Protein AF-A0A2S8WHU4-F1 (afdb_monomer)

pLDDT: mean 71.92, std 22.44, range [28.34, 98.62]

Radius of gyration: 40.8 Å; Cα contacts (8 Å, |Δi|>4): 527; chains: 1; bounding box: 132×88×115 Å

Foldseek 3Di:
DPPVVVVVVVVVVVVLVVVVVCCLVPLANPCPVVVLVVLVVVVVVVVVPDPPVCDPVVVVLQVLLQSLLVQLLVLCVPVVDLVVQLVVQLVVQVVSLVCCVQPHPNDHRDPSSSVSSSNSSNNNVVVNVVVVVVVVVVVVVVVVVVVVVVVVVVVVVPDDDDDDDDDDDDDDDDDDDDDDDDDDDDDDPVVPPPVVVVPDDDPPVVVVVPDPDPVVVVVCVVVVVVVVVVVVVPVPDPDDPPPDDDDDDPDDDDDDDDDDDDDDDDDDDDDDDDDDDDDPDDPPPPDPDDAFEEEEEEECLLCQPQEPDNCLRLQNVLCVVVSHDYDYPYWYLAELQTKDACPVRCVTPVDRIDDHLQVCLVVCLVVLGQEYEYEHDLSCLSVDQVSSLVSLLNNLVSNCVSRVRHAYEYEQYAHWQADDDVSSVSSRVSNVVSQVVSVHHYAYLDHQHHVPPVQGDPSTHYGYSNVSVSSNVSRVVSVVVVVPD

Sequence (485 aa):
MTKPLYRFSIFLASLYLLALILIVFWPTPVDQPVSGSLHQVISWLHRHGMPKFIGYNKIEFAANIALFVPLGCIAIVWVKKTGLSILIGFSASLLFELGQATLLPKRYASGLDILANTLGTAIGVAAYILERKHNSRQAKSSLAKTFTHDQLTSLHGRLPMESFEASTSSGSRILTDSRLSPPIRRFPSWLAPTLHLLNNKPNQLISRLRSKKTITAGVVLVVSMTVLAIVLVTAGGSTPTLATQESPATGIPTIQPSPLPTPSSSPTSKPKPTPRSSHTPAPASVLPPKKPIAAFIGDDFAIGVGASGRESGWAEILARKRGWDPRNLAHKNTGYASFLTGSPALAACDRQRCPRYAELVERLKSIQPSIVVVSGGQRDIWQGTPSTAAEIDNFYRSLSSALPRARIIAVSPTWGIDPPPETLHTITQQVKKSATKVGAKFVDIGQPLRDRTDLVVDSGQYPNDAGHRSIAKSISAKLDASKSY

Secondary structure (DSSP, 8-state):
--HHHHHHHHHHHHHHHHHHHHHHT-SS-TTTTTHHHHHHHHHHHHHTT--TT--HHHHHHHHHHHHHHHHHHHHHHHH--HHHHHHHHHHHHHHHHHHHHHH-TT----HHHHHHHHHHHHHHHHHHHHHHHHHHHHHHHHHHHHHHHHHHHHHHTT--------------------------PPPPGGGSHHHHTTSS-STTTHHHHSSSSHHHHHHHHHHHHHHHHHHHHHHT-PPPP----PPPP---------PPPPP---------PPP----PPPPP--PPPPPPEEEEE-SHHHHTTTSSSGGGSHHHHHHHHHT-EEEE---TT--SS---BHHHHHHHHSSSBPPPHHHHHHHHHHH--SEEEEE--GGGTTS-HHHHHHHHHHHHHHHHHH-TTSEEEEEPPP--SSPPPHHHHHHHHHHHHHHHHTT-EEE----TTTT-GGGEEGGGTEE-HHHHHHHHHHHHHHHHGGG--

Solvent-accessible surface area (backbone atoms only — not comparable to full-atom values): 28076 Å² total; per-residue (Å²): 129,57,76,66,59,54,52,52,54,48,51,52,52,51,52,50,53,52,51,50,52,54,60,69,68,38,76,51,66,84,50,66,95,45,42,56,60,50,47,51,51,52,54,50,40,41,74,71,70,43,61,80,85,72,42,69,73,53,54,52,44,48,47,42,16,58,69,21,21,61,54,9,38,51,32,32,72,74,68,68,37,69,70,61,24,30,48,50,31,34,52,52,35,50,52,47,37,54,46,35,53,73,74,25,96,74,49,77,69,52,77,66,53,36,49,22,26,25,50,10,7,44,49,16,37,49,50,52,53,50,52,54,51,49,54,56,49,51,54,51,50,52,53,51,51,52,56,50,50,55,53,53,55,60,54,66,76,69,64,81,94,73,90,79,91,77,88,88,80,90,85,91,78,90,86,85,87,81,90,82,88,83,76,93,76,81,78,71,80,84,66,57,70,78,64,58,78,80,74,77,87,73,75,70,71,60,59,71,74,53,80,80,62,66,62,54,53,52,51,49,50,54,51,50,53,56,49,48,55,50,48,57,68,60,75,69,61,79,79,76,82,84,74,85,72,80,79,79,75,89,76,78,82,82,82,78,89,78,83,88,84,79,90,85,82,88,82,90,82,85,90,78,88,80,79,90,73,81,80,72,77,75,78,75,83,72,74,75,80,80,54,53,36,30,32,34,42,24,18,41,67,54,58,18,49,55,27,91,41,68,76,37,6,24,56,45,46,41,23,59,78,68,56,38,40,74,45,82,66,34,35,52,65,16,14,53,68,20,54,36,55,46,71,68,6,35,78,46,62,76,26,67,51,36,68,29,55,57,62,46,44,64,59,44,57,76,66,64,39,52,26,37,41,37,37,52,39,61,55,26,58,67,65,45,68,74,62,32,47,53,34,40,44,49,32,35,50,52,44,38,72,67,38,81,81,34,53,40,35,39,37,51,43,63,75,35,38,60,85,73,54,69,57,46,53,55,45,40,55,45,50,41,52,31,29,45,75,57,72,22,47,64,42,78,47,68,57,72,34,46,82,34,75,87,24,32,34,82,95,46,72,30,37,16,49,59,20,18,48,38,48,26,48,40,51,46,53,58,62,52,66,69,70,78,115

Structure (mmCIF, N/CA/C/O backbone):
data_AF-A0A2S8WHU4-F1
#
_entry.id   AF-A0A2S8WHU4-F1
#
loop_
_atom_site.group_PDB
_atom_site.id
_atom_site.type_symbol
_atom_site.label_atom_id
_atom_site.label_alt_id
_atom_site.label_comp_id
_atom_site.label_asym_id
_atom_site.label_entity_id
_atom_site.label_seq_id
_atom_site.pdbx_PDB_ins_code
_atom_site.Cartn_x
_atom_site.Cartn_y
_atom_site.Cartn_z
_atom_site.occupancy
_atom_site.B_iso_or_equiv
_atom_site.auth_seq_id
_atom_site.auth_comp_id
_atom_site.auth_asym_id
_atom_site.auth_atom_id
_atom_site.pdbx_PDB_model_num
ATOM 1 N N . MET A 1 1 ? 36.104 -3.449 -43.172 1.00 50.28 1 MET A N 1
ATOM 2 C CA . MET A 1 1 ? 36.380 -3.941 -41.803 1.00 50.28 1 MET A CA 1
ATOM 3 C C . MET A 1 1 ? 37.398 -5.058 -41.899 1.00 50.28 1 MET A C 1
ATOM 5 O O . MET A 1 1 ? 37.245 -5.917 -42.761 1.00 50.28 1 MET A O 1
ATOM 9 N N . THR A 1 2 ? 38.420 -5.050 -41.048 1.00 46.56 2 THR A N 1
ATOM 10 C CA . THR A 1 2 ? 39.328 -6.194 -40.897 1.00 46.56 2 THR A CA 1
ATOM 11 C C . THR A 1 2 ? 38.573 -7.369 -40.251 1.00 46.56 2 THR A C 1
ATOM 13 O O . THR A 1 2 ? 37.592 -7.165 -39.529 1.00 46.56 2 THR A O 1
ATOM 16 N N . LYS A 1 3 ? 39.005 -8.613 -40.512 1.00 57.69 3 LYS A N 1
ATOM 17 C CA . LYS A 1 3 ? 38.400 -9.829 -39.927 1.00 57.69 3 LYS A CA 1
ATOM 18 C C . LYS A 1 3 ? 38.214 -9.769 -38.389 1.00 57.69 3 LYS A C 1
ATOM 20 O O . LYS A 1 3 ? 37.139 -10.180 -37.952 1.00 57.69 3 LYS A O 1
ATOM 25 N N . PRO A 1 4 ? 39.165 -9.261 -37.568 1.00 60.38 4 PRO A N 1
ATOM 26 C CA . PRO A 1 4 ? 38.955 -9.126 -36.121 1.00 60.38 4 PRO A CA 1
ATOM 27 C C . PRO A 1 4 ? 37.826 -8.153 -35.747 1.00 60.38 4 PRO A C 1
ATOM 29 O O . PRO A 1 4 ? 36.979 -8.519 -34.939 1.00 60.38 4 PRO A O 1
ATOM 32 N N . LEU A 1 5 ? 37.737 -6.972 -36.376 1.00 57.72 5 LEU A N 1
ATOM 33 C CA . LEU A 1 5 ? 36.688 -5.987 -36.062 1.00 57.72 5 LEU A CA 1
ATOM 34 C C . LEU A 1 5 ? 35.276 -6.543 -36.308 1.00 57.72 5 LEU A C 1
ATOM 36 O O . LEU A 1 5 ? 34.378 -6.323 -35.506 1.00 57.72 5 LEU A O 1
ATOM 40 N N . TYR A 1 6 ? 35.084 -7.315 -37.383 1.00 67.38 6 TYR A N 1
ATOM 41 C CA . TYR A 1 6 ? 33.797 -7.960 -37.671 1.00 67.38 6 TYR A CA 1
ATOM 42 C C . TYR A 1 6 ? 33.404 -9.004 -36.612 1.00 67.38 6 TYR A C 1
ATOM 44 O O . TYR A 1 6 ? 32.249 -9.052 -36.193 1.00 67.38 6 TYR A O 1
ATOM 52 N N . ARG A 1 7 ? 34.366 -9.814 -36.144 1.00 68.50 7 ARG A N 1
ATOM 53 C CA . ARG A 1 7 ? 34.141 -10.793 -35.065 1.00 68.50 7 ARG A CA 1
ATOM 54 C C . ARG A 1 7 ? 33.799 -10.103 -33.743 1.00 68.50 7 ARG A C 1
ATOM 56 O O . ARG A 1 7 ? 32.866 -10.529 -33.071 1.00 68.50 7 ARG A O 1
ATOM 63 N N . PHE A 1 8 ? 34.500 -9.018 -33.416 1.00 65.94 8 PHE A N 1
ATOM 64 C CA . PHE A 1 8 ? 34.253 -8.227 -32.211 1.00 65.94 8 PHE A CA 1
ATOM 65 C C . PHE A 1 8 ? 32.860 -7.574 -32.212 1.00 65.94 8 PHE A C 1
ATOM 67 O O . PHE A 1 8 ? 32.137 -7.676 -31.225 1.00 65.94 8 PHE A O 1
ATOM 74 N N . SER A 1 9 ? 32.423 -6.993 -33.338 1.00 68.69 9 SER A N 1
ATOM 75 C CA . SER A 1 9 ? 31.062 -6.446 -33.462 1.00 68.69 9 SER A CA 1
ATOM 76 C C . SER A 1 9 ? 29.967 -7.508 -33.308 1.00 68.69 9 SER A C 1
ATOM 78 O O . SER A 1 9 ? 28.937 -7.222 -32.704 1.00 68.69 9 SER A O 1
ATOM 80 N N . ILE A 1 10 ? 30.174 -8.727 -33.826 1.00 73.56 10 ILE A N 1
ATOM 81 C CA . ILE A 1 10 ? 29.230 -9.840 -33.618 1.00 73.56 10 ILE A CA 1
ATOM 82 C C . ILE A 1 10 ? 29.192 -10.243 -32.145 1.00 73.56 10 ILE A C 1
ATOM 84 O O . ILE A 1 10 ? 28.105 -10.378 -31.600 1.00 73.56 10 ILE A O 1
ATOM 88 N N . PHE A 1 11 ? 30.350 -10.379 -31.493 1.00 74.19 11 PHE A N 1
ATOM 89 C CA . PHE A 1 11 ? 30.425 -10.719 -30.072 1.00 74.19 11 PHE A CA 1
ATOM 90 C C . PHE A 1 11 ? 29.662 -9.711 -29.197 1.00 74.19 11 PHE A C 1
ATOM 92 O O . PHE A 1 11 ? 28.819 -10.116 -28.398 1.00 74.19 11 PHE A O 1
ATOM 99 N N . LEU A 1 12 ? 29.875 -8.406 -29.404 1.00 75.25 12 LEU A N 1
ATOM 100 C CA . LEU A 1 12 ? 29.142 -7.358 -28.683 1.00 75.25 12 LEU A CA 1
ATOM 101 C C . LEU A 1 12 ? 27.632 -7.390 -28.965 1.00 75.25 12 LEU A C 1
ATOM 103 O O . LEU A 1 12 ? 26.839 -7.256 -28.036 1.00 75.25 12 LEU A O 1
ATOM 107 N N . ALA A 1 13 ? 27.221 -7.606 -30.219 1.00 75.94 13 ALA A N 1
ATOM 108 C CA . ALA A 1 13 ? 25.805 -7.733 -30.567 1.00 75.94 13 ALA A CA 1
ATOM 109 C C . ALA A 1 13 ? 25.158 -8.963 -29.906 1.00 75.94 13 ALA A C 1
ATOM 111 O O . ALA A 1 13 ? 24.044 -8.865 -29.396 1.00 75.94 13 ALA A O 1
ATOM 112 N N . SER A 1 14 ? 25.856 -10.102 -29.863 1.00 78.00 14 SER A N 1
ATOM 113 C CA . SER A 1 14 ? 25.397 -11.316 -29.178 1.00 78.00 14 SER A CA 1
ATOM 114 C C . SER A 1 14 ? 25.295 -11.123 -27.663 1.00 78.00 14 SER A C 1
ATOM 116 O O . SER A 1 14 ? 24.300 -11.537 -27.074 1.00 78.00 14 SER A O 1
ATOM 118 N N . LEU A 1 15 ? 26.274 -10.457 -27.043 1.00 78.75 15 LEU A N 1
ATOM 119 C CA . LEU A 1 15 ? 26.260 -10.140 -25.612 1.00 78.75 15 LEU A CA 1
ATOM 120 C C . LEU A 1 15 ? 25.096 -9.203 -25.250 1.00 78.75 15 LEU A C 1
ATOM 122 O O . LEU A 1 15 ? 24.395 -9.452 -24.274 1.00 78.75 15 LEU A O 1
ATOM 126 N N . TYR A 1 16 ? 24.846 -8.174 -26.067 1.00 85.19 16 TYR A N 1
ATOM 127 C CA . TYR A 1 16 ? 23.687 -7.291 -25.916 1.00 85.19 16 TYR A CA 1
ATOM 128 C C . TYR A 1 16 ? 22.358 -8.049 -26.054 1.00 85.19 16 TYR A C 1
ATOM 130 O O . TYR A 1 16 ? 21.478 -7.874 -25.217 1.00 85.19 16 TYR A O 1
ATOM 138 N N . LEU A 1 17 ? 22.207 -8.913 -27.065 1.00 84.62 17 LEU A N 1
ATOM 139 C CA . LEU A 1 17 ? 20.976 -9.693 -27.255 1.00 84.62 17 LEU A CA 1
ATOM 140 C C . LEU A 1 17 ? 20.732 -10.678 -26.102 1.00 84.62 17 LEU A C 1
ATOM 142 O O . LEU A 1 17 ? 19.591 -10.843 -25.678 1.00 84.62 17 LEU A O 1
ATOM 146 N N . LEU A 1 18 ? 21.789 -11.288 -25.557 1.00 78.69 18 LEU A N 1
ATOM 147 C CA . LEU A 1 18 ? 21.693 -12.127 -24.362 1.00 78.69 18 LEU A CA 1
ATOM 148 C C . LEU A 1 18 ? 21.263 -11.306 -23.137 1.00 78.69 18 LEU A C 1
ATOM 150 O O . LEU A 1 18 ? 20.332 -11.699 -22.439 1.00 78.69 18 LEU A O 1
ATOM 154 N N . ALA A 1 19 ? 21.889 -10.149 -22.902 1.00 75.56 19 ALA A N 1
ATOM 155 C CA . ALA A 1 19 ? 21.515 -9.249 -21.812 1.00 75.56 19 ALA A CA 1
ATOM 156 C C . ALA A 1 19 ? 20.061 -8.761 -21.939 1.00 75.56 19 ALA A C 1
ATOM 158 O O . ALA A 1 19 ? 19.336 -8.749 -20.949 1.00 75.56 19 ALA A O 1
ATOM 159 N N . LEU A 1 20 ? 19.610 -8.434 -23.156 1.00 81.62 20 LEU A N 1
ATOM 160 C CA . LEU A 1 20 ? 18.226 -8.059 -23.451 1.00 81.62 20 LEU A CA 1
ATOM 161 C C . LEU A 1 20 ? 17.246 -9.173 -23.056 1.00 81.62 20 LEU A C 1
ATOM 163 O O . LEU A 1 20 ? 16.279 -8.903 -22.351 1.00 81.62 20 LEU A O 1
ATOM 167 N N . ILE A 1 21 ? 17.516 -10.423 -23.448 1.00 80.31 21 ILE A N 1
ATOM 168 C CA . ILE A 1 21 ? 16.685 -11.584 -23.082 1.00 80.31 21 ILE A CA 1
ATOM 169 C C . ILE A 1 21 ? 16.654 -11.777 -21.557 1.00 80.31 21 ILE A C 1
ATOM 171 O O . ILE A 1 21 ? 15.578 -11.959 -20.993 1.00 80.31 21 ILE A O 1
ATOM 175 N N . LEU A 1 22 ? 17.801 -11.682 -20.875 1.00 77.25 22 LEU A N 1
ATOM 176 C CA . LEU A 1 22 ? 17.886 -11.830 -19.414 1.00 77.25 22 LEU A CA 1
ATOM 177 C C . LEU A 1 22 ? 17.127 -10.725 -18.656 1.00 77.25 22 LEU A C 1
ATOM 179 O O . LEU A 1 22 ? 16.470 -11.011 -17.660 1.00 77.25 22 LEU A O 1
ATOM 183 N N . ILE A 1 23 ? 17.180 -9.479 -19.138 1.00 78.81 23 ILE A N 1
ATOM 184 C CA . ILE A 1 23 ? 16.435 -8.326 -18.596 1.00 78.81 23 ILE A CA 1
ATOM 185 C C . ILE A 1 23 ? 14.922 -8.503 -18.800 1.00 78.81 23 ILE A C 1
ATOM 187 O O . ILE A 1 23 ? 14.121 -8.273 -17.888 1.00 78.81 23 ILE A O 1
ATOM 191 N N . VAL A 1 24 ? 14.523 -8.939 -19.996 1.00 76.81 24 VAL A N 1
ATOM 192 C CA . VAL A 1 24 ? 13.121 -9.151 -20.377 1.00 76.81 24 VAL A CA 1
ATOM 193 C C . VAL A 1 24 ? 12.485 -10.289 -19.581 1.00 76.81 24 VAL A C 1
ATOM 195 O O . VAL A 1 24 ? 11.382 -10.117 -19.066 1.00 76.81 24 VAL A O 1
ATOM 198 N N . PHE A 1 25 ? 13.163 -11.430 -19.453 1.00 73.81 25 PHE A N 1
ATOM 199 C CA . PHE A 1 25 ? 12.657 -12.598 -18.723 1.00 73.81 25 PHE A CA 1
ATOM 200 C C . PHE A 1 25 ? 13.041 -12.601 -17.235 1.00 73.81 25 PHE A C 1
ATOM 202 O O . PHE A 1 25 ? 12.910 -13.626 -16.565 1.00 73.81 25 PHE A O 1
ATOM 209 N N . TRP A 1 26 ? 13.478 -11.461 -16.687 1.00 75.75 26 TRP A N 1
ATOM 210 C CA . TRP A 1 26 ? 13.747 -11.345 -15.256 1.00 75.75 26 TRP A CA 1
ATOM 211 C C . TRP A 1 26 ? 12.454 -11.603 -14.446 1.00 75.75 26 TRP A C 1
ATOM 213 O O . TRP A 1 26 ? 11.423 -10.997 -14.768 1.00 75.75 26 TRP A O 1
ATOM 223 N N . PRO A 1 27 ? 12.462 -12.467 -13.404 1.00 58.75 27 PRO A N 1
ATOM 224 C CA . PRO A 1 27 ? 11.228 -12.957 -12.770 1.00 58.75 27 PRO A CA 1
ATOM 225 C C . PRO A 1 27 ? 10.332 -11.880 -12.148 1.00 58.75 27 PRO A C 1
ATOM 227 O O . PRO A 1 27 ? 9.114 -12.034 -12.074 1.00 58.75 27 PRO A O 1
ATOM 230 N N . THR A 1 28 ? 10.937 -10.781 -11.706 1.00 55.22 28 THR A N 1
ATOM 231 C CA . THR A 1 28 ? 10.260 -9.545 -11.299 1.00 55.22 28 THR A CA 1
ATOM 232 C C . THR A 1 28 ? 10.498 -8.462 -12.353 1.00 55.22 28 THR A C 1
ATOM 234 O O . THR A 1 28 ? 11.430 -8.582 -13.153 1.00 55.22 28 THR A O 1
ATOM 237 N N . PRO A 1 29 ? 9.734 -7.360 -12.350 1.00 60.41 29 PRO A N 1
ATOM 238 C CA . PRO A 1 29 ? 10.213 -6.105 -12.921 1.00 60.41 29 PRO A CA 1
ATOM 239 C C . PRO A 1 29 ? 11.634 -5.796 -12.407 1.00 60.41 29 PRO A C 1
ATOM 241 O O . PRO A 1 29 ? 11.949 -6.059 -11.240 1.00 60.41 29 PRO A O 1
ATOM 244 N N . VAL A 1 30 ? 12.518 -5.331 -13.295 1.00 59.06 30 VAL A N 1
ATOM 245 C CA . VAL A 1 30 ? 13.959 -5.144 -13.006 1.00 59.06 30 VAL A CA 1
ATOM 246 C C . VAL A 1 30 ? 14.183 -4.048 -11.961 1.00 59.06 30 VAL A C 1
ATOM 248 O O . VAL A 1 30 ? 15.149 -4.088 -11.201 1.00 59.06 30 VAL A O 1
ATOM 251 N N . ASP A 1 31 ? 13.254 -3.099 -11.886 1.00 56.88 31 ASP A N 1
ATOM 252 C CA . ASP A 1 31 ? 13.201 -2.070 -10.865 1.00 56.88 31 ASP A CA 1
ATOM 253 C C . ASP A 1 31 ? 12.825 -2.601 -9.482 1.00 56.88 31 ASP A C 1
ATOM 255 O O . ASP A 1 31 ? 13.253 -1.973 -8.528 1.00 56.88 31 ASP A O 1
ATOM 259 N N . GLN A 1 32 ? 12.046 -3.685 -9.320 1.00 50.75 32 GLN A N 1
ATOM 260 C CA . GLN A 1 32 ? 11.367 -3.956 -8.037 1.00 50.75 32 GLN A CA 1
ATOM 261 C C . GLN A 1 32 ? 12.295 -3.909 -6.804 1.00 50.75 32 GLN A C 1
ATOM 263 O O . GLN A 1 32 ? 11.924 -3.237 -5.837 1.00 50.75 32 GLN A O 1
ATOM 268 N N . PRO A 1 33 ? 13.514 -4.497 -6.830 1.00 48.81 33 PRO A N 1
ATOM 269 C CA . PRO A 1 33 ? 14.476 -4.402 -5.722 1.00 48.81 33 PRO A CA 1
ATOM 270 C C . PRO A 1 33 ? 15.044 -2.990 -5.461 1.00 48.81 33 PRO A C 1
ATOM 272 O O . PRO A 1 33 ? 15.561 -2.721 -4.381 1.00 48.81 33 PRO A O 1
ATOM 275 N N . VAL A 1 34 ? 14.980 -2.094 -6.448 1.00 42.44 34 VAL A N 1
ATOM 276 C CA . VAL A 1 34 ? 15.575 -0.739 -6.472 1.00 42.44 34 VAL A CA 1
ATOM 277 C C . VAL A 1 34 ? 14.498 0.364 -6.539 1.00 42.44 34 VAL A C 1
ATOM 279 O O . VAL A 1 34 ? 14.804 1.550 -6.429 1.00 42.44 34 VAL A O 1
ATOM 282 N N . SER A 1 35 ? 13.227 -0.013 -6.683 1.00 45.50 35 SER A N 1
ATOM 283 C CA . SER A 1 35 ? 12.076 0.855 -6.956 1.00 45.50 35 SER A CA 1
ATOM 284 C C . SER A 1 35 ? 11.953 1.999 -5.948 1.00 45.50 35 SER A C 1
ATOM 286 O O . SER A 1 35 ? 11.795 3.156 -6.347 1.00 45.50 35 SER A O 1
ATOM 288 N N . GLY A 1 36 ? 12.140 1.710 -4.657 1.00 50.12 36 GLY A N 1
ATOM 289 C CA . GLY A 1 36 ? 12.206 2.709 -3.590 1.00 50.12 36 GLY A CA 1
ATOM 290 C C . GLY A 1 36 ? 13.359 3.704 -3.744 1.00 50.12 36 GLY A C 1
ATOM 291 O O . GLY A 1 36 ? 13.146 4.912 -3.643 1.00 50.12 36 GLY A O 1
ATOM 292 N N . SER A 1 37 ? 14.568 3.226 -4.046 1.00 51.69 37 SER A N 1
ATOM 293 C CA . SER A 1 37 ? 15.747 4.076 -4.267 1.00 51.69 37 SER A CA 1
ATOM 294 C C . SER A 1 37 ? 15.582 4.963 -5.503 1.00 51.69 37 SER A C 1
ATOM 296 O O . SER A 1 37 ? 15.908 6.150 -5.461 1.00 51.69 37 SER A O 1
ATOM 298 N N . LEU A 1 38 ? 15.011 4.435 -6.593 1.00 55.25 38 LEU A N 1
ATOM 299 C CA . LEU A 1 38 ? 14.767 5.227 -7.799 1.00 55.25 38 LEU A CA 1
ATOM 300 C C . LEU A 1 38 ? 13.683 6.289 -7.563 1.00 55.25 38 LEU A C 1
ATOM 302 O O . LEU A 1 38 ? 13.871 7.437 -7.959 1.00 55.25 38 LEU A O 1
ATOM 306 N N . HIS A 1 39 ? 12.602 5.971 -6.840 1.00 53.78 39 HIS A N 1
ATOM 307 C CA . HIS A 1 39 ? 11.598 6.966 -6.435 1.00 53.78 39 HIS A CA 1
ATOM 308 C C . HIS A 1 39 ? 12.181 8.054 -5.519 1.00 53.78 39 HIS A C 1
ATOM 310 O O . HIS A 1 39 ? 11.818 9.226 -5.660 1.00 53.78 39 HIS A O 1
ATOM 316 N N . GLN A 1 40 ? 13.123 7.718 -4.631 1.00 57.25 40 GLN A N 1
ATOM 317 C CA . GLN A 1 40 ? 13.841 8.700 -3.808 1.00 57.25 40 GLN A CA 1
ATOM 318 C C . GLN A 1 40 ? 14.722 9.630 -4.657 1.00 57.25 40 GLN A C 1
ATOM 320 O O . GLN A 1 40 ? 14.675 10.847 -4.455 1.00 57.25 40 GLN A O 1
ATOM 325 N N . VAL A 1 41 ? 15.457 9.092 -5.639 1.00 60.75 41 VAL A N 1
ATOM 326 C CA . VAL A 1 41 ? 16.277 9.879 -6.583 1.00 60.75 41 VAL A CA 1
ATOM 327 C C . VAL A 1 41 ? 15.402 10.754 -7.486 1.00 60.75 41 VAL A C 1
ATOM 329 O O . VAL A 1 41 ? 15.674 11.943 -7.621 1.00 60.75 41 VAL A O 1
ATOM 332 N N . ILE A 1 42 ? 14.302 10.228 -8.031 1.00 63.56 42 ILE A N 1
ATOM 333 C CA . ILE A 1 42 ? 13.321 10.993 -8.823 1.00 63.56 42 ILE A CA 1
ATOM 334 C C . ILE A 1 42 ? 12.710 12.125 -7.984 1.00 63.56 42 ILE A C 1
ATOM 336 O O . ILE A 1 42 ? 12.646 13.266 -8.438 1.00 63.56 42 ILE A O 1
ATOM 340 N N . SER A 1 43 ? 12.346 11.852 -6.729 1.00 59.97 43 SER A N 1
ATOM 341 C CA . SER A 1 43 ? 11.821 12.867 -5.802 1.00 59.97 43 SER A CA 1
ATOM 342 C C . SER A 1 43 ? 12.881 13.895 -5.390 1.00 59.97 43 SER A C 1
ATOM 344 O O . SER A 1 43 ? 12.563 15.051 -5.109 1.00 59.97 43 SER A O 1
ATOM 346 N N . TRP A 1 44 ? 14.158 13.508 -5.316 1.00 69.50 44 TRP A N 1
ATOM 347 C CA . TRP A 1 44 ? 15.274 14.441 -5.141 1.00 69.50 44 TRP A CA 1
ATOM 348 C C . TRP A 1 44 ? 15.447 15.326 -6.384 1.00 69.50 44 TRP A C 1
ATOM 350 O O . TRP A 1 44 ? 15.476 16.546 -6.239 1.00 69.50 44 TRP A O 1
ATOM 360 N N . LEU A 1 45 ? 15.424 14.752 -7.590 1.00 66.81 45 LEU A N 1
ATOM 361 C CA . LEU A 1 45 ? 15.482 15.485 -8.859 1.00 66.81 45 LEU A CA 1
ATOM 362 C C . LEU A 1 45 ? 14.306 16.463 -9.018 1.00 66.81 45 LEU A C 1
ATOM 364 O O . LEU A 1 45 ? 14.524 17.611 -9.401 1.00 66.81 45 LEU A O 1
ATOM 368 N N . HIS A 1 46 ? 13.074 16.073 -8.661 1.00 65.75 46 HIS A N 1
ATOM 369 C CA . HIS A 1 46 ? 11.911 16.980 -8.665 1.00 65.75 46 HIS A CA 1
ATOM 370 C C . HIS A 1 46 ? 12.075 18.170 -7.715 1.00 65.75 46 HIS A C 1
ATOM 372 O O . HIS A 1 46 ? 11.584 19.259 -8.007 1.00 65.75 46 HIS A O 1
ATOM 378 N N . ARG A 1 47 ? 12.770 17.984 -6.586 1.00 65.38 47 ARG A N 1
ATOM 379 C CA . ARG A 1 47 ? 13.102 19.072 -5.648 1.00 65.38 47 ARG A CA 1
ATOM 380 C C . ARG A 1 47 ? 14.229 19.977 -6.159 1.00 65.38 47 ARG A C 1
ATOM 382 O O . ARG A 1 47 ? 14.282 21.128 -5.748 1.00 65.38 47 ARG A O 1
ATOM 389 N N . HIS A 1 48 ? 15.059 19.494 -7.084 1.00 67.06 48 HIS A N 1
ATOM 390 C CA . HIS A 1 48 ? 16.159 20.239 -7.715 1.00 67.06 48 HIS A CA 1
ATOM 391 C C . HIS A 1 48 ? 15.832 20.695 -9.153 1.00 67.06 48 HIS A C 1
ATOM 393 O O . HIS A 1 48 ? 16.729 20.933 -9.956 1.00 67.06 48 HIS A O 1
ATOM 399 N N . GLY A 1 49 ? 14.542 20.837 -9.485 1.00 61.06 49 GLY A N 1
ATOM 400 C CA . GLY A 1 49 ? 14.082 21.486 -10.720 1.00 61.06 49 GLY A CA 1
ATOM 401 C C . GLY A 1 49 ? 13.618 20.558 -11.846 1.00 61.06 49 GLY A C 1
ATOM 402 O O . GLY A 1 49 ? 13.114 21.058 -12.851 1.00 61.06 49 GLY A O 1
ATOM 403 N N . MET A 1 50 ? 13.703 19.229 -11.705 1.00 64.12 50 MET A N 1
ATOM 404 C CA . MET A 1 50 ? 13.097 18.324 -12.690 1.00 64.12 50 MET A CA 1
ATOM 405 C C . MET A 1 50 ? 11.562 18.482 -12.677 1.00 64.12 50 MET A C 1
ATOM 407 O O . MET A 1 50 ? 10.949 18.359 -11.614 1.00 64.12 50 MET A O 1
ATOM 411 N N . PRO A 1 51 ? 10.897 18.722 -13.822 1.00 62.72 51 PRO A N 1
ATOM 412 C CA . PRO A 1 51 ? 9.451 18.902 -13.846 1.00 62.72 51 PRO A CA 1
ATOM 413 C C . PRO A 1 51 ? 8.690 17.699 -13.279 1.00 62.72 51 PRO A C 1
ATOM 415 O O . PRO A 1 51 ? 8.895 16.563 -13.707 1.00 62.72 51 PRO A O 1
ATOM 418 N N . LYS A 1 52 ? 7.733 17.957 -12.377 1.00 57.16 52 LYS A N 1
ATOM 419 C CA . LYS A 1 52 ? 6.908 16.928 -11.706 1.00 57.16 52 LYS A CA 1
ATOM 420 C C . LYS A 1 52 ? 6.121 16.022 -12.666 1.00 57.16 52 LYS A C 1
ATOM 422 O O . LYS A 1 52 ? 5.672 14.955 -12.266 1.00 57.16 52 LYS A O 1
ATOM 427 N N . PHE A 1 53 ? 5.963 16.415 -13.934 1.00 64.75 53 PHE A N 1
ATOM 428 C CA . PHE A 1 53 ? 5.362 15.561 -14.960 1.00 64.75 53 PHE A CA 1
ATOM 429 C C . PHE A 1 53 ? 6.272 14.410 -15.417 1.00 64.75 53 PHE A C 1
ATOM 431 O O . PHE A 1 53 ? 5.775 13.508 -16.094 1.00 64.75 53 PHE A O 1
ATOM 438 N N . ILE A 1 54 ? 7.576 14.432 -15.112 1.00 62.91 54 ILE A N 1
ATOM 439 C CA . ILE A 1 54 ? 8.530 13.343 -15.379 1.00 62.91 54 ILE A CA 1
ATOM 440 C C . ILE A 1 54 ? 8.483 12.382 -14.186 1.00 62.91 54 ILE A C 1
ATOM 442 O O . ILE A 1 54 ? 9.328 12.421 -13.296 1.00 62.91 54 ILE A O 1
ATOM 446 N N . GLY A 1 55 ? 7.418 11.583 -14.126 1.00 63.78 55 GLY A N 1
ATOM 447 C CA . GLY A 1 55 ? 7.255 10.524 -13.130 1.00 63.78 55 GLY A CA 1
ATOM 448 C C . GLY A 1 55 ? 7.954 9.223 -13.532 1.00 63.78 55 GLY A C 1
ATOM 449 O O . GLY A 1 55 ? 8.406 9.077 -14.669 1.00 63.78 55 GLY A O 1
ATOM 450 N N . TYR A 1 56 ? 7.968 8.266 -12.602 1.00 62.91 56 TYR A N 1
ATOM 451 C CA . TYR A 1 56 ? 8.546 6.929 -12.762 1.00 62.91 56 TYR A CA 1
ATOM 452 C C . TYR A 1 56 ? 8.176 6.267 -14.104 1.00 62.91 56 TYR A C 1
ATOM 454 O O . TYR A 1 56 ? 9.064 5.968 -14.899 1.00 62.91 56 TYR A O 1
ATOM 462 N N . ASN A 1 57 ? 6.883 6.194 -14.437 1.00 65.31 57 ASN A N 1
ATOM 463 C CA . ASN A 1 57 ? 6.382 5.556 -15.662 1.00 65.31 57 ASN A CA 1
ATOM 464 C C . ASN A 1 57 ? 6.961 6.168 -16.958 1.00 65.31 57 ASN A C 1
ATOM 466 O O . ASN A 1 57 ? 7.036 5.496 -17.980 1.00 65.31 57 ASN A O 1
ATOM 470 N N . LYS A 1 58 ? 7.364 7.451 -16.954 1.00 72.94 58 LYS A N 1
ATOM 471 C CA . LYS A 1 58 ? 8.007 8.079 -18.126 1.00 72.94 58 LYS A CA 1
ATOM 472 C C . LYS A 1 58 ? 9.488 7.738 -18.230 1.00 72.94 58 LYS A C 1
ATOM 474 O O . LYS A 1 58 ? 10.013 7.707 -19.337 1.00 72.94 58 LYS A O 1
ATOM 479 N N . ILE A 1 59 ? 10.148 7.502 -17.099 1.00 74.06 59 ILE A N 1
ATOM 480 C CA . ILE A 1 59 ? 11.542 7.054 -17.042 1.00 74.06 59 ILE A CA 1
ATOM 481 C C . ILE A 1 59 ? 11.622 5.585 -17.463 1.00 74.06 59 ILE A C 1
ATOM 483 O O . ILE A 1 59 ? 12.472 5.251 -18.276 1.00 74.06 59 ILE A O 1
ATOM 487 N N . GLU A 1 60 ? 10.690 4.750 -17.006 1.00 72.62 60 GLU A N 1
ATOM 488 C CA . GLU A 1 60 ? 10.511 3.364 -17.457 1.00 72.62 60 GLU A CA 1
ATOM 489 C C . GLU A 1 60 ? 10.249 3.289 -18.973 1.00 72.62 60 GLU A C 1
ATOM 491 O O . GLU A 1 60 ? 11.018 2.671 -19.707 1.00 72.62 60 GLU A O 1
ATOM 496 N N . PHE A 1 61 ? 9.260 4.038 -19.476 1.00 79.25 61 PHE A N 1
ATOM 497 C CA . PHE A 1 61 ? 8.976 4.141 -20.914 1.00 79.25 61 PHE A CA 1
ATOM 498 C C . PHE A 1 61 ? 10.194 4.626 -21.729 1.00 79.25 61 PHE A C 1
ATOM 500 O O . PHE A 1 61 ? 10.492 4.088 -22.795 1.00 79.25 61 PHE A O 1
ATOM 507 N N . ALA A 1 62 ? 10.945 5.614 -21.224 1.00 78.88 62 ALA A N 1
ATOM 508 C CA . ALA A 1 62 ? 12.167 6.100 -21.867 1.00 78.88 62 ALA A CA 1
ATOM 509 C C . ALA A 1 62 ? 13.331 5.092 -21.801 1.00 78.88 62 ALA A C 1
ATOM 511 O O . ALA A 1 62 ? 14.110 5.006 -22.752 1.00 78.88 62 ALA A O 1
ATOM 512 N N . ALA A 1 63 ? 13.444 4.315 -20.722 1.00 80.06 63 ALA A N 1
ATOM 513 C CA . ALA A 1 63 ? 14.431 3.250 -20.583 1.00 80.06 63 ALA A CA 1
ATOM 514 C C . ALA A 1 63 ? 14.145 2.104 -21.564 1.00 80.06 63 ALA A C 1
ATOM 516 O O . ALA A 1 63 ? 15.070 1.646 -22.232 1.00 80.06 63 ALA A O 1
ATOM 517 N N . ASN A 1 64 ? 12.878 1.722 -21.736 1.00 84.62 64 ASN A N 1
ATOM 518 C CA . ASN A 1 64 ? 12.450 0.710 -22.706 1.00 84.62 64 ASN A CA 1
ATOM 519 C C . ASN A 1 64 ? 12.705 1.169 -24.159 1.00 84.62 64 ASN A C 1
ATOM 521 O O . ASN A 1 64 ? 13.291 0.425 -24.950 1.00 84.62 64 ASN A O 1
ATOM 525 N N . ILE A 1 65 ? 12.441 2.445 -24.483 1.00 88.12 65 ILE A N 1
ATOM 526 C CA . ILE A 1 65 ? 12.899 3.064 -25.744 1.00 88.12 65 ILE A CA 1
ATOM 527 C C . ILE A 1 65 ? 14.423 2.930 -25.900 1.00 88.12 65 ILE A C 1
ATOM 529 O O . ILE A 1 65 ? 14.897 2.411 -26.912 1.00 88.12 65 ILE A O 1
ATOM 533 N N . ALA A 1 66 ? 15.205 3.388 -24.917 1.00 86.50 66 ALA A N 1
ATOM 534 C CA . ALA A 1 66 ? 16.667 3.401 -24.998 1.00 86.50 66 ALA A CA 1
ATOM 535 C C . ALA A 1 66 ? 17.261 1.988 -25.141 1.00 86.50 66 ALA A C 1
ATOM 537 O O . ALA A 1 66 ? 18.178 1.781 -25.938 1.00 86.50 66 ALA A O 1
ATOM 538 N N . LEU A 1 67 ? 16.697 1.009 -24.431 1.00 86.56 67 LEU A N 1
ATOM 539 C CA . LEU A 1 67 ? 17.099 -0.395 -24.462 1.00 86.56 67 LEU A CA 1
ATOM 540 C C . LEU A 1 67 ? 16.934 -1.022 -25.855 1.00 86.56 67 LEU A C 1
ATOM 542 O O . LEU A 1 67 ? 17.738 -1.877 -26.224 1.00 86.56 67 LEU A O 1
ATOM 546 N N . PHE A 1 68 ? 15.956 -0.573 -26.651 1.00 91.25 68 PHE A N 1
ATOM 547 C CA . PHE A 1 68 ? 15.689 -1.074 -28.009 1.00 91.25 68 PHE A CA 1
ATOM 548 C C . PHE A 1 68 ? 16.374 -0.284 -29.141 1.00 91.25 68 PHE A C 1
ATOM 550 O O . PHE A 1 68 ? 16.397 -0.751 -30.285 1.00 91.25 68 PHE A O 1
ATOM 557 N N . VAL A 1 69 ? 17.005 0.863 -28.858 1.00 91.81 69 VAL A N 1
ATOM 558 C CA . VAL A 1 69 ? 17.803 1.605 -29.860 1.00 91.81 69 VAL A CA 1
ATOM 559 C C . VAL A 1 69 ? 18.922 0.741 -30.477 1.00 91.81 69 VAL A C 1
ATOM 561 O O . VAL A 1 69 ? 19.016 0.702 -31.709 1.00 91.81 69 VAL A O 1
ATOM 564 N N . PRO A 1 70 ? 19.736 -0.019 -29.711 1.00 89.94 70 PRO A N 1
ATOM 565 C CA . PRO A 1 70 ? 20.758 -0.885 -30.298 1.00 89.94 70 PRO A CA 1
ATOM 566 C C . PRO A 1 70 ? 20.167 -2.020 -31.150 1.00 89.94 70 PRO A C 1
ATOM 568 O O . PRO A 1 70 ? 20.727 -2.329 -32.204 1.00 89.94 70 PRO A O 1
ATOM 571 N N . LEU A 1 71 ? 19.012 -2.587 -30.768 1.00 88.44 71 LEU A N 1
ATOM 572 C CA . LEU A 1 71 ? 18.297 -3.576 -31.585 1.00 88.44 71 LEU A CA 1
ATOM 573 C C . LEU A 1 71 ? 17.910 -2.992 -32.951 1.00 88.44 71 LEU A C 1
ATOM 575 O O . LEU A 1 71 ? 18.121 -3.647 -33.971 1.00 88.44 71 LEU A O 1
ATOM 579 N N . GLY A 1 72 ? 17.429 -1.745 -32.990 1.00 88.00 72 GLY A N 1
ATOM 580 C CA . GLY A 1 72 ? 17.145 -1.023 -34.234 1.00 88.00 72 GLY A CA 1
ATOM 581 C C . GLY A 1 72 ? 18.370 -0.880 -35.142 1.00 88.00 72 GLY A C 1
ATOM 582 O O . GLY A 1 72 ? 18.299 -1.203 -36.333 1.00 88.00 72 GLY A O 1
ATOM 583 N N . CYS A 1 73 ? 19.511 -0.469 -34.577 1.00 83.38 73 CYS A N 1
ATOM 584 C CA . CYS A 1 73 ? 20.791 -0.376 -35.291 1.00 83.38 73 CYS A CA 1
ATOM 585 C C . CYS A 1 73 ? 21.252 -1.736 -35.847 1.00 83.38 73 CYS A C 1
ATOM 587 O O . CYS A 1 73 ? 21.681 -1.826 -37.001 1.00 83.38 73 CYS A O 1
ATOM 589 N N . ILE A 1 74 ? 21.131 -2.810 -35.060 1.00 85.69 74 ILE A N 1
ATOM 590 C CA . ILE A 1 74 ? 21.460 -4.175 -35.496 1.00 85.69 74 ILE A CA 1
ATOM 591 C C . ILE A 1 74 ? 20.512 -4.605 -36.627 1.00 85.69 74 ILE A C 1
ATOM 593 O O . ILE A 1 74 ? 20.974 -4.996 -37.701 1.00 85.69 74 ILE A O 1
ATOM 597 N N . ALA A 1 75 ? 19.198 -4.467 -36.448 1.00 82.50 75 ALA A N 1
ATOM 598 C CA . ALA A 1 75 ? 18.201 -4.897 -37.427 1.00 82.50 75 ALA A CA 1
ATOM 599 C C . ALA A 1 75 ? 18.419 -4.252 -38.810 1.00 82.50 75 ALA A C 1
ATOM 601 O O . ALA A 1 75 ? 18.438 -4.961 -39.822 1.00 82.50 75 ALA A O 1
ATOM 602 N N . ILE A 1 76 ? 18.690 -2.940 -38.879 1.00 87.88 76 ILE A N 1
ATOM 603 C CA . ILE A 1 76 ? 18.906 -2.260 -40.168 1.00 87.88 76 ILE A CA 1
ATOM 604 C C . ILE A 1 76 ? 20.230 -2.636 -40.849 1.00 87.88 76 ILE A C 1
ATOM 606 O O . ILE A 1 76 ? 20.270 -2.725 -42.080 1.00 87.88 76 ILE A O 1
ATOM 610 N N . VAL A 1 77 ? 21.299 -2.924 -40.097 1.00 84.19 77 VAL A N 1
ATOM 611 C CA . VAL A 1 77 ? 22.580 -3.399 -40.663 1.00 84.19 77 VAL A CA 1
ATOM 612 C C . VAL A 1 77 ? 22.402 -4.743 -41.377 1.00 84.19 77 VAL A C 1
ATOM 614 O O . VAL A 1 77 ? 22.938 -4.952 -42.475 1.00 84.19 77 VAL A O 1
ATOM 617 N N . TRP A 1 78 ? 21.629 -5.646 -40.772 1.00 78.06 78 TRP A N 1
ATOM 618 C CA . TRP A 1 78 ? 21.427 -7.007 -41.267 1.00 78.06 78 TRP A CA 1
ATOM 619 C C . TRP A 1 78 ? 20.378 -7.058 -42.386 1.00 78.06 78 TRP A C 1
ATOM 621 O O . TRP A 1 78 ? 20.660 -7.561 -43.480 1.00 78.06 78 TRP A O 1
ATOM 631 N N . VAL A 1 79 ? 19.199 -6.482 -42.143 1.00 82.81 79 VAL A N 1
ATOM 632 C CA . VAL A 1 79 ? 18.011 -6.588 -43.009 1.00 82.81 79 VAL A CA 1
ATOM 633 C C . VAL A 1 79 ? 17.982 -5.523 -44.107 1.00 82.81 79 VAL A C 1
ATOM 635 O O . VAL A 1 79 ? 17.486 -5.780 -45.205 1.00 82.81 79 VAL A O 1
ATOM 638 N N . LYS A 1 80 ? 18.536 -4.330 -43.844 1.00 84.44 80 LYS A N 1
ATOM 639 C CA . LYS A 1 80 ? 18.669 -3.200 -44.794 1.00 84.44 80 LYS A CA 1
ATOM 640 C C . LYS A 1 80 ? 17.350 -2.637 -45.340 1.00 84.44 80 LYS A C 1
ATOM 642 O O . LYS A 1 80 ? 17.374 -1.817 -46.255 1.00 84.44 80 LYS A O 1
ATOM 647 N N . LYS A 1 81 ? 16.210 -3.044 -44.778 1.00 85.38 81 LYS A N 1
ATOM 648 C CA . LYS A 1 81 ? 14.871 -2.525 -45.088 1.00 85.38 81 LYS A CA 1
ATOM 649 C C . LYS A 1 81 ? 14.279 -1.901 -43.827 1.00 85.38 81 LYS A C 1
ATOM 651 O O . LYS A 1 81 ? 14.041 -2.617 -42.857 1.00 85.38 81 LYS A O 1
ATOM 656 N N . THR A 1 82 ? 14.018 -0.594 -43.856 1.00 89.69 82 THR A N 1
ATOM 657 C CA . THR A 1 82 ? 13.512 0.191 -42.714 1.00 89.69 82 THR A CA 1
ATOM 658 C C . THR A 1 82 ? 12.261 -0.424 -42.085 1.00 89.69 82 THR A C 1
ATOM 660 O O . THR A 1 82 ? 12.293 -0.781 -40.913 1.00 89.69 82 THR A O 1
ATOM 663 N N . GLY A 1 83 ? 11.199 -0.640 -42.873 1.00 85.62 83 GLY A N 1
ATOM 664 C CA . GLY A 1 83 ? 9.935 -1.188 -42.363 1.00 85.62 83 GLY A CA 1
ATOM 665 C C . GLY A 1 83 ? 10.075 -2.583 -41.747 1.00 85.62 83 GLY A C 1
ATOM 666 O O . GLY A 1 83 ? 9.549 -2.829 -40.671 1.00 85.62 83 GLY A O 1
ATOM 667 N N . LEU A 1 84 ? 10.859 -3.473 -42.367 1.00 79.81 84 LEU A N 1
ATOM 668 C CA . LEU A 1 84 ? 11.084 -4.823 -41.834 1.00 79.81 84 LEU A CA 1
ATOM 669 C C . LEU A 1 84 ? 11.960 -4.814 -40.568 1.00 79.81 84 LEU A C 1
ATOM 671 O O . LEU A 1 84 ? 11.776 -5.655 -39.700 1.00 79.81 84 LEU A O 1
ATOM 675 N N . SER A 1 85 ? 12.870 -3.844 -40.431 1.00 80.94 85 SER A N 1
ATOM 676 C CA . SER A 1 85 ? 13.677 -3.675 -39.211 1.00 80.94 85 SER A CA 1
ATOM 677 C C . SER A 1 85 ? 12.819 -3.211 -38.027 1.00 80.94 85 SER A C 1
ATOM 679 O O . SER A 1 85 ? 12.994 -3.706 -36.920 1.00 80.94 85 SER A O 1
ATOM 681 N N . ILE A 1 86 ? 11.856 -2.313 -38.270 1.00 86.81 86 ILE A N 1
ATOM 682 C CA . ILE A 1 86 ? 10.881 -1.870 -37.258 1.00 86.81 86 ILE A CA 1
ATOM 683 C C . ILE A 1 86 ? 9.909 -3.008 -36.911 1.00 86.81 86 ILE A C 1
ATOM 685 O O . ILE A 1 86 ? 9.660 -3.251 -35.734 1.00 86.81 86 ILE A O 1
ATOM 689 N N . LEU A 1 87 ? 9.426 -3.752 -37.915 1.00 85.31 87 LEU A N 1
ATOM 690 C CA . LEU A 1 87 ? 8.553 -4.911 -37.706 1.00 85.31 87 LEU A CA 1
ATOM 691 C C . LEU A 1 87 ? 9.221 -5.987 -36.837 1.00 85.31 87 LEU A C 1
ATOM 693 O O . LEU A 1 87 ? 8.558 -6.551 -35.980 1.00 85.31 87 LEU A O 1
ATOM 697 N N . ILE A 1 88 ? 10.528 -6.224 -36.990 1.00 80.94 88 ILE A N 1
ATOM 698 C CA . ILE A 1 88 ? 11.282 -7.139 -36.115 1.00 80.94 88 ILE A CA 1
ATOM 699 C C . ILE A 1 88 ? 11.266 -6.667 -34.655 1.00 80.94 88 ILE A C 1
ATOM 701 O O . ILE A 1 88 ? 11.048 -7.489 -33.771 1.00 80.94 88 ILE A O 1
ATOM 705 N N . GLY A 1 89 ? 11.449 -5.368 -34.393 1.00 82.25 89 GLY A N 1
ATOM 706 C CA . GLY A 1 89 ? 11.357 -4.816 -33.035 1.00 82.25 89 GLY A CA 1
ATOM 707 C C . GLY A 1 89 ? 9.960 -4.957 -32.430 1.00 82.25 89 GLY A C 1
ATOM 708 O O . GLY A 1 89 ? 9.828 -5.412 -31.296 1.00 82.25 89 GLY A O 1
ATOM 709 N N . PHE A 1 90 ? 8.919 -4.656 -33.214 1.00 86.00 90 PHE A N 1
ATOM 710 C CA . PHE A 1 90 ? 7.524 -4.864 -32.816 1.00 86.00 90 PHE A CA 1
ATOM 711 C C . PHE A 1 90 ? 7.227 -6.340 -32.510 1.00 86.00 90 PHE A C 1
ATOM 713 O O . PHE A 1 90 ? 6.703 -6.654 -31.444 1.00 86.00 90 PHE A O 1
ATOM 720 N N . SER A 1 91 ? 7.600 -7.258 -33.408 1.00 83.25 91 SER A N 1
ATOM 721 C CA . SER A 1 91 ? 7.383 -8.698 -33.230 1.00 83.25 91 SER A CA 1
ATOM 722 C C . SER A 1 91 ? 8.156 -9.260 -32.038 1.00 83.25 91 SER A C 1
ATOM 724 O O . SER A 1 91 ? 7.605 -10.068 -31.298 1.00 83.25 91 SER A O 1
ATOM 726 N N . ALA A 1 92 ? 9.399 -8.820 -31.817 1.00 82.12 92 ALA A N 1
ATOM 727 C CA . ALA A 1 92 ? 10.171 -9.194 -30.635 1.00 82.12 92 ALA A CA 1
ATOM 728 C C . ALA A 1 92 ? 9.487 -8.706 -29.351 1.00 82.12 92 ALA A C 1
ATOM 730 O O . ALA A 1 92 ? 9.311 -9.492 -28.427 1.00 82.12 92 ALA A O 1
ATOM 731 N N . SER A 1 93 ? 9.025 -7.451 -29.317 1.00 84.75 93 SER A N 1
ATOM 732 C CA . SER A 1 93 ? 8.316 -6.928 -28.148 1.00 84.75 93 SER A CA 1
ATOM 733 C C . SER A 1 93 ? 6.994 -7.654 -27.892 1.00 84.75 93 SER A C 1
ATOM 735 O O . SER A 1 93 ? 6.709 -7.988 -26.750 1.00 84.75 93 SER A O 1
ATOM 737 N N . LEU A 1 94 ? 6.212 -7.956 -28.932 1.00 80.94 94 LEU A N 1
ATOM 738 C CA . LEU A 1 94 ? 4.973 -8.727 -28.796 1.00 80.94 94 LEU A CA 1
ATOM 739 C C . LEU A 1 94 ? 5.237 -10.141 -28.246 1.00 80.94 94 LEU A C 1
ATOM 741 O O . LEU A 1 94 ? 4.509 -10.604 -27.373 1.00 80.94 94 LEU A O 1
ATOM 745 N N . LEU A 1 95 ? 6.292 -10.814 -28.717 1.00 79.38 95 LEU A N 1
ATOM 746 C CA . LEU A 1 95 ? 6.708 -12.121 -28.193 1.00 79.38 95 LEU A CA 1
ATOM 747 C C . LEU A 1 95 ? 7.177 -12.044 -26.734 1.00 79.38 95 LEU A C 1
ATOM 749 O O . LEU A 1 95 ? 6.930 -12.974 -25.970 1.00 79.38 95 LEU A O 1
ATOM 753 N N . PHE A 1 96 ? 7.829 -10.950 -26.340 1.00 82.06 96 PHE A N 1
ATOM 754 C CA . PHE A 1 96 ? 8.251 -10.723 -24.961 1.00 82.06 96 PHE A CA 1
ATOM 755 C C . PHE A 1 96 ? 7.061 -10.504 -24.022 1.00 82.06 96 PHE A C 1
ATOM 757 O O . PHE A 1 96 ? 6.992 -11.184 -23.002 1.00 82.06 96 PHE A O 1
ATOM 764 N N . GLU A 1 97 ? 6.089 -9.665 -24.388 1.00 80.38 97 GLU A N 1
ATOM 765 C CA . GLU A 1 97 ? 4.851 -9.483 -23.611 1.00 80.38 97 GLU A CA 1
ATOM 766 C C . GLU A 1 97 ? 4.073 -10.799 -23.455 1.00 80.38 97 GLU A C 1
ATOM 768 O O . GLU A 1 97 ? 3.672 -11.165 -22.351 1.00 80.38 97 GLU A O 1
ATOM 773 N N . LEU A 1 98 ? 3.898 -11.553 -24.549 1.00 76.69 98 LEU A N 1
ATOM 774 C CA . LEU A 1 98 ? 3.207 -12.847 -24.528 1.00 76.69 98 LEU A CA 1
ATOM 775 C C . LEU A 1 98 ? 3.959 -13.885 -23.682 1.00 76.69 98 LEU A C 1
ATOM 777 O O . LEU A 1 98 ? 3.337 -14.625 -22.919 1.00 76.69 98 LEU A O 1
ATOM 781 N N . GLY A 1 99 ? 5.291 -13.925 -23.780 1.00 73.94 99 GLY A N 1
ATOM 782 C CA . GLY A 1 99 ? 6.139 -14.794 -22.964 1.00 73.94 99 GLY A CA 1
ATOM 783 C C . GLY A 1 99 ? 6.091 -14.435 -21.478 1.00 73.94 99 GLY A C 1
ATOM 784 O O . GLY A 1 99 ? 5.982 -15.317 -20.635 1.00 73.94 99 GLY A O 1
ATOM 785 N N . GLN A 1 100 ? 6.103 -13.148 -21.132 1.00 74.19 100 GLN A N 1
ATOM 786 C CA . GLN A 1 100 ? 5.964 -12.698 -19.744 1.00 74.19 100 GLN A CA 1
ATOM 787 C C . GLN A 1 100 ? 4.572 -13.021 -19.185 1.00 74.19 100 GLN A C 1
ATOM 789 O O . GLN A 1 100 ? 4.480 -13.582 -18.097 1.00 74.19 100 GLN A O 1
ATOM 794 N N . ALA A 1 101 ? 3.503 -12.751 -19.939 1.00 70.00 101 ALA A N 1
ATOM 795 C CA . ALA A 1 101 ? 2.128 -13.020 -19.514 1.00 70.00 101 ALA A CA 1
ATOM 796 C C . ALA A 1 101 ? 1.822 -14.512 -19.294 1.00 70.00 101 ALA A C 1
ATOM 798 O O . ALA A 1 101 ? 0.944 -14.846 -18.503 1.00 70.00 101 ALA A O 1
ATOM 799 N N . THR A 1 102 ? 2.528 -15.407 -19.994 1.00 73.75 102 THR A N 1
ATOM 800 C CA . THR A 1 102 ? 2.328 -16.863 -19.896 1.00 73.75 102 THR A CA 1
ATOM 801 C C . THR A 1 102 ? 3.301 -17.554 -18.941 1.00 73.75 102 THR A C 1
ATOM 803 O O . THR A 1 102 ? 2.924 -18.548 -18.325 1.00 73.75 102 THR A O 1
ATOM 806 N N . LEU A 1 103 ? 4.529 -17.044 -18.789 1.00 70.75 103 LEU A N 1
ATOM 807 C CA . LEU A 1 103 ? 5.602 -17.708 -18.032 1.00 70.75 103 LEU A CA 1
ATOM 808 C C . LEU A 1 103 ? 5.950 -17.023 -16.703 1.00 70.75 103 LEU A C 1
ATOM 810 O O . LEU A 1 103 ? 6.596 -17.642 -15.860 1.00 70.75 103 LEU A O 1
ATOM 814 N N . LEU A 1 104 ? 5.550 -15.763 -16.494 1.00 70.38 104 LEU A N 1
ATOM 815 C CA . LEU A 1 104 ? 5.891 -14.977 -15.303 1.00 70.38 104 LEU A CA 1
ATOM 816 C C . LEU A 1 104 ? 4.621 -14.449 -14.607 1.00 70.38 104 LEU A C 1
ATOM 818 O O . LEU A 1 104 ? 4.214 -13.317 -14.865 1.00 70.38 104 LEU A O 1
ATOM 822 N N . PRO A 1 105 ? 4.042 -15.192 -13.636 1.00 52.84 105 PRO A N 1
ATOM 823 C CA . PRO A 1 105 ? 2.796 -14.824 -12.941 1.00 52.84 105 PRO A CA 1
ATOM 824 C C . PRO A 1 105 ? 2.794 -13.465 -12.214 1.00 52.84 105 PRO A C 1
ATOM 826 O O . PRO A 1 105 ? 1.761 -13.033 -11.709 1.00 52.84 105 PRO A O 1
ATOM 829 N N . LYS A 1 106 ? 3.956 -12.805 -12.107 1.00 52.41 106 LYS A N 1
ATOM 830 C CA . LYS A 1 106 ? 4.150 -11.499 -11.457 1.00 52.41 106 LYS A CA 1
ATOM 831 C C . LYS A 1 106 ? 4.291 -10.329 -12.446 1.00 52.41 106 LYS A C 1
ATOM 833 O O . LYS A 1 106 ? 4.466 -9.198 -11.991 1.00 52.41 106 LYS A O 1
ATOM 838 N N . ARG A 1 107 ? 4.222 -10.564 -13.764 1.00 56.53 107 ARG A N 1
ATOM 839 C CA . ARG A 1 107 ? 4.215 -9.515 -14.802 1.00 56.53 107 ARG A CA 1
ATOM 840 C C . ARG A 1 107 ? 2.847 -9.442 -15.488 1.00 56.53 107 ARG A C 1
ATOM 842 O O . ARG A 1 107 ? 2.196 -10.457 -15.703 1.00 56.53 107 ARG A O 1
ATOM 849 N N . TYR A 1 108 ? 2.428 -8.229 -15.840 1.00 56.50 108 TYR A N 1
ATOM 850 C CA . TYR A 1 108 ? 1.208 -7.962 -16.605 1.00 56.50 108 TYR A CA 1
ATOM 851 C C . TYR A 1 108 ? 1.601 -7.463 -17.994 1.00 56.50 108 TYR A C 1
ATOM 853 O O . TYR A 1 108 ? 2.493 -6.624 -18.090 1.00 56.50 108 TYR A O 1
ATOM 861 N N . ALA A 1 109 ? 0.925 -7.939 -19.041 1.00 59.81 109 ALA A N 1
ATOM 862 C CA . ALA A 1 109 ? 1.166 -7.457 -20.398 1.00 59.81 109 ALA A CA 1
ATOM 863 C C . ALA A 1 109 ? 0.751 -5.984 -20.555 1.00 59.81 109 ALA A C 1
ATOM 865 O O . ALA A 1 109 ? -0.320 -5.574 -20.091 1.00 59.81 109 ALA A O 1
ATOM 866 N N . SER A 1 110 ? 1.573 -5.202 -21.249 1.00 71.50 110 SER A N 1
ATOM 867 C CA . SER A 1 110 ? 1.444 -3.753 -21.376 1.00 71.50 110 SER A CA 1
ATOM 868 C C . SER A 1 110 ? 1.622 -3.295 -22.826 1.00 71.50 110 SER A C 1
ATOM 870 O O . SER A 1 110 ? 2.695 -3.358 -23.425 1.00 71.50 110 SER A O 1
ATOM 872 N N . GLY A 1 111 ? 0.555 -2.733 -23.403 1.00 74.00 111 GLY A N 1
ATOM 873 C CA . GLY A 1 111 ? 0.614 -2.136 -24.743 1.00 74.00 111 GLY A CA 1
ATOM 874 C C . GLY A 1 111 ? 1.549 -0.920 -24.842 1.00 74.00 111 GLY A C 1
ATOM 875 O O . GLY A 1 111 ? 1.984 -0.573 -25.942 1.00 74.00 111 GLY A O 1
ATOM 876 N N . LEU A 1 112 ? 1.884 -0.283 -23.712 1.00 73.50 112 LEU A N 1
ATOM 877 C CA . LEU A 1 112 ? 2.839 0.828 -23.673 1.00 73.50 112 LEU A CA 1
ATOM 878 C C . LEU A 1 112 ? 4.279 0.353 -23.878 1.00 73.50 112 LEU A C 1
ATOM 880 O O . LEU A 1 112 ? 5.064 1.083 -24.479 1.00 73.50 112 LEU A O 1
ATOM 884 N N . ASP A 1 113 ? 4.609 -0.867 -23.466 1.00 80.88 113 ASP A N 1
ATOM 885 C CA . ASP A 1 113 ? 5.957 -1.417 -23.602 1.00 80.88 113 ASP A CA 1
ATOM 886 C C . ASP A 1 113 ? 6.208 -1.942 -25.018 1.00 80.88 113 ASP A C 1
ATOM 888 O O . ASP A 1 113 ? 7.255 -1.655 -25.603 1.00 80.88 113 ASP A O 1
ATOM 892 N N . ILE A 1 114 ? 5.184 -2.523 -25.660 1.00 85.06 114 ILE A N 1
ATOM 893 C CA . ILE A 1 114 ? 5.183 -2.759 -27.117 1.00 85.06 114 ILE A CA 1
ATOM 894 C C . ILE A 1 114 ? 5.466 -1.456 -27.877 1.00 85.06 114 ILE A C 1
ATOM 896 O O . ILE A 1 114 ? 6.301 -1.431 -28.789 1.0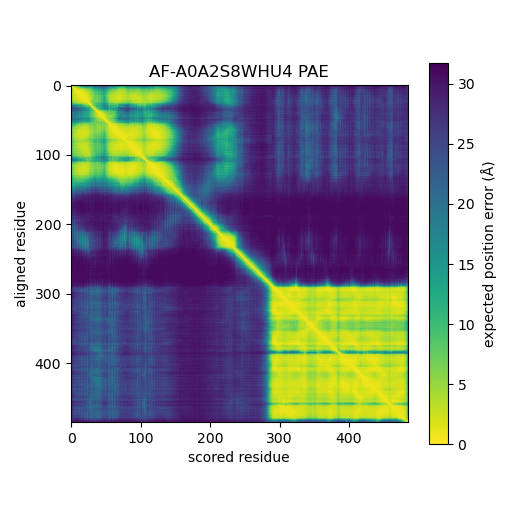0 85.06 114 ILE A O 1
ATOM 900 N N . LEU A 1 115 ? 4.799 -0.361 -27.497 1.00 86.94 115 LEU A N 1
ATOM 901 C CA . LEU A 1 115 ? 4.984 0.948 -28.125 1.00 86.94 115 LEU A CA 1
ATOM 902 C C . LEU A 1 115 ? 6.394 1.515 -27.876 1.00 86.94 115 LEU A C 1
ATOM 904 O O . LEU A 1 115 ? 7.043 1.946 -28.831 1.00 86.94 115 LEU A O 1
ATOM 908 N N . ALA A 1 116 ? 6.881 1.481 -26.631 1.00 85.75 116 ALA A N 1
ATOM 909 C CA . ALA A 1 116 ? 8.207 1.961 -26.239 1.00 85.75 116 ALA A CA 1
ATOM 910 C C . ALA A 1 116 ? 9.324 1.249 -27.016 1.00 85.75 116 ALA A C 1
ATOM 912 O O . ALA A 1 116 ? 10.152 1.888 -27.670 1.00 85.75 116 ALA A O 1
ATOM 913 N N . ASN A 1 117 ? 9.294 -0.081 -27.021 1.00 91.19 117 ASN A N 1
ATOM 914 C CA . ASN A 1 117 ? 10.299 -0.930 -27.656 1.00 91.19 117 ASN A CA 1
ATOM 915 C C . ASN A 1 117 ? 10.290 -0.785 -29.190 1.00 91.19 117 ASN A C 1
ATOM 917 O O . ASN A 1 117 ? 11.342 -0.721 -29.843 1.00 91.19 117 ASN A O 1
ATOM 921 N N . THR A 1 118 ? 9.101 -0.645 -29.786 1.00 91.31 118 THR A N 1
ATOM 922 C CA . THR A 1 118 ? 8.952 -0.370 -31.225 1.00 91.31 118 THR A CA 1
ATOM 923 C C . THR A 1 118 ? 9.495 1.016 -31.588 1.00 91.31 118 THR A C 1
ATOM 925 O O . THR A 1 118 ? 10.204 1.158 -32.590 1.00 91.31 118 THR A O 1
ATOM 928 N N . LEU A 1 119 ? 9.235 2.034 -30.760 1.00 92.56 119 LEU A N 1
ATOM 929 C CA . LEU A 1 119 ? 9.755 3.390 -30.952 1.00 92.56 119 LEU A CA 1
ATOM 930 C C . LEU A 1 119 ? 11.282 3.449 -30.783 1.00 92.56 119 LEU A C 1
ATOM 932 O O . LEU A 1 119 ? 11.959 4.054 -31.615 1.00 92.56 119 LEU A O 1
ATOM 936 N N . GLY A 1 120 ? 11.838 2.759 -29.784 1.00 92.06 120 GLY A N 1
ATOM 937 C CA . GLY A 1 120 ? 13.283 2.573 -29.614 1.00 92.06 120 GLY A CA 1
ATOM 938 C C . GLY A 1 120 ? 13.938 1.951 -30.843 1.00 92.06 120 GLY A C 1
ATOM 939 O O . GLY A 1 120 ? 14.902 2.496 -31.387 1.00 92.06 120 GLY A O 1
ATOM 940 N N . THR A 1 121 ? 13.341 0.876 -31.363 1.00 93.75 121 THR A N 1
ATOM 941 C CA . THR A 1 121 ? 13.782 0.239 -32.612 1.00 93.75 121 THR A CA 1
ATOM 942 C C . THR A 1 121 ? 13.772 1.239 -33.775 1.00 93.75 121 THR A C 1
ATOM 944 O O . THR A 1 121 ? 14.763 1.354 -34.499 1.00 93.75 121 THR A O 1
ATOM 947 N N . ALA A 1 122 ? 12.692 2.008 -33.948 1.00 94.69 122 ALA A N 1
ATOM 948 C CA . ALA A 1 122 ? 12.588 3.013 -35.009 1.00 94.69 122 ALA A CA 1
ATOM 949 C C . ALA A 1 122 ? 13.638 4.135 -34.878 1.00 94.69 122 ALA A C 1
ATOM 951 O O . ALA A 1 122 ? 14.239 4.527 -35.883 1.00 94.69 122 ALA A O 1
ATOM 952 N 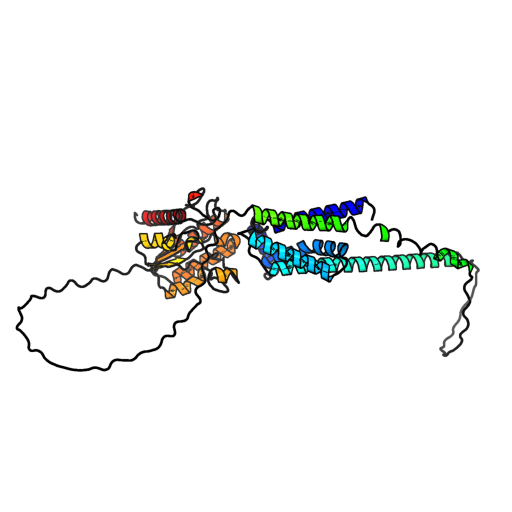N . ILE A 1 123 ? 13.918 4.600 -33.655 1.00 94.62 123 ILE A N 1
ATOM 953 C CA . ILE A 1 123 ? 14.965 5.593 -33.366 1.00 94.62 123 ILE A CA 1
ATOM 954 C C . ILE A 1 123 ? 16.352 5.042 -33.723 1.00 94.62 123 ILE A C 1
ATOM 956 O O . ILE A 1 123 ? 17.114 5.733 -34.398 1.00 94.62 123 ILE A O 1
ATOM 960 N N . GLY A 1 124 ? 16.669 3.794 -33.364 1.00 90.38 124 GLY A N 1
ATOM 961 C CA . GLY A 1 124 ? 17.934 3.152 -33.745 1.00 90.38 124 GLY A CA 1
ATOM 962 C C . GLY A 1 124 ? 18.114 3.015 -35.258 1.00 90.38 124 GLY A C 1
ATOM 963 O O . GLY A 1 124 ? 19.161 3.368 -35.810 1.00 90.38 124 GLY A O 1
ATOM 964 N N . VAL A 1 125 ? 17.059 2.593 -35.962 1.00 91.00 125 VAL A N 1
ATOM 965 C CA . VAL A 1 125 ? 17.052 2.536 -37.433 1.00 91.00 125 VAL A CA 1
ATOM 966 C C . VAL A 1 125 ? 17.299 3.927 -38.039 1.00 91.00 125 VAL A C 1
ATOM 968 O O . VAL A 1 125 ? 18.097 4.059 -38.972 1.00 91.00 125 VAL A O 1
ATOM 971 N N . ALA A 1 126 ? 16.657 4.972 -37.508 1.00 93.31 126 ALA A N 1
ATOM 972 C CA . ALA A 1 126 ? 16.835 6.348 -37.969 1.00 93.31 126 ALA A CA 1
ATOM 973 C C . ALA A 1 126 ? 18.254 6.880 -37.695 1.00 93.31 126 ALA A C 1
ATOM 975 O O . ALA A 1 126 ? 18.886 7.412 -38.612 1.00 93.31 126 ALA A O 1
ATOM 976 N N . ALA A 1 127 ? 18.777 6.687 -36.480 1.00 91.19 127 ALA A N 1
ATOM 977 C CA . ALA A 1 127 ? 20.115 7.114 -36.073 1.00 91.19 127 ALA A CA 1
ATOM 978 C C . ALA A 1 127 ? 21.200 6.527 -36.988 1.00 91.19 127 ALA A C 1
ATOM 980 O O . ALA A 1 127 ? 21.990 7.277 -37.564 1.00 91.19 127 ALA A O 1
ATOM 981 N N . TYR A 1 128 ? 21.162 5.212 -37.234 1.00 89.50 128 TYR A N 1
ATOM 982 C CA . TYR A 1 128 ? 22.094 4.538 -38.144 1.00 89.50 128 TYR A CA 1
ATOM 983 C C . TYR A 1 128 ? 22.029 5.087 -39.584 1.00 89.50 128 TYR A C 1
ATOM 985 O O . TYR A 1 128 ? 23.053 5.269 -40.251 1.00 89.50 128 TYR A O 1
ATOM 993 N N . ILE A 1 129 ? 20.825 5.377 -40.093 1.00 90.62 129 ILE A N 1
ATOM 994 C CA . ILE A 1 129 ? 20.649 5.954 -41.436 1.00 90.62 129 ILE A CA 1
ATOM 995 C C . ILE A 1 129 ? 21.211 7.383 -41.501 1.00 90.62 129 ILE A C 1
ATOM 997 O O . ILE A 1 129 ? 21.832 7.745 -42.507 1.00 90.62 129 ILE A O 1
ATOM 1001 N N . LEU A 1 130 ? 21.003 8.193 -40.459 1.00 90.25 130 LEU A N 1
ATOM 1002 C CA . LEU A 1 130 ? 21.508 9.566 -40.375 1.00 90.25 130 LEU A CA 1
ATOM 1003 C C . LEU A 1 130 ? 23.037 9.601 -40.280 1.00 90.25 130 LEU A C 1
ATOM 1005 O O . LEU A 1 130 ? 23.665 10.299 -41.077 1.00 90.25 130 LEU A O 1
ATOM 1009 N N . GLU A 1 131 ? 23.632 8.794 -39.402 1.00 87.31 131 GLU A N 1
ATOM 1010 C CA . GLU A 1 131 ? 25.086 8.644 -39.267 1.00 87.31 131 GLU A CA 1
ATOM 1011 C C . GLU A 1 131 ? 25.721 8.226 -40.603 1.00 87.31 131 GLU A C 1
ATOM 1013 O O . GLU A 1 131 ? 26.632 8.879 -41.119 1.00 87.31 131 GLU A O 1
ATOM 1018 N N . ARG A 1 132 ? 25.169 7.193 -41.253 1.00 85.00 132 ARG A N 1
ATOM 1019 C CA . ARG A 1 132 ? 25.670 6.723 -42.550 1.00 85.00 132 ARG A CA 1
ATOM 1020 C C . ARG A 1 132 ? 25.555 7.788 -43.646 1.00 85.00 132 ARG A C 1
ATOM 1022 O O . ARG A 1 132 ? 26.455 7.890 -44.487 1.00 85.00 132 ARG A O 1
ATOM 1029 N N . LYS A 1 133 ? 24.484 8.594 -43.654 1.00 83.62 133 LYS A N 1
ATOM 1030 C CA . LYS A 1 133 ? 24.342 9.749 -44.563 1.00 83.62 133 LYS A CA 1
ATOM 1031 C C . LYS A 1 133 ? 25.370 10.841 -44.249 1.00 83.62 133 LYS A C 1
ATOM 1033 O O . LYS A 1 133 ? 25.946 11.390 -45.187 1.00 83.62 133 LYS A O 1
ATOM 1038 N N . HIS A 1 134 ? 25.621 11.132 -42.974 1.00 83.25 134 HIS A N 1
ATOM 1039 C CA . HIS A 1 134 ? 26.601 12.123 -42.529 1.00 83.25 134 HIS A CA 1
ATOM 1040 C C . HIS A 1 134 ? 28.024 11.733 -42.952 1.00 83.25 134 HIS A C 1
ATOM 1042 O O . HIS A 1 134 ? 28.679 12.489 -43.671 1.00 83.25 134 HIS A O 1
ATOM 1048 N N . ASN A 1 135 ? 28.450 10.506 -42.646 1.00 79.56 135 ASN A N 1
ATOM 1049 C CA . ASN A 1 135 ? 29.776 9.990 -43.003 1.00 79.56 135 ASN A CA 1
ATOM 1050 C C . ASN A 1 135 ? 29.974 9.940 -44.532 1.00 79.56 135 ASN A C 1
ATOM 1052 O O . ASN A 1 135 ? 31.040 10.284 -45.040 1.00 79.56 135 ASN A O 1
ATOM 1056 N N . SER A 1 136 ? 28.918 9.617 -45.290 1.00 77.62 136 SER A N 1
ATOM 1057 C CA . SER A 1 136 ? 28.942 9.668 -46.763 1.00 77.62 136 SER A CA 1
ATOM 1058 C C . SER A 1 136 ? 29.074 11.093 -47.324 1.00 77.62 136 SER A C 1
ATOM 1060 O O . SER A 1 136 ? 29.618 11.267 -48.415 1.00 77.62 136 SER A O 1
ATOM 1062 N N . ARG A 1 137 ? 28.572 12.116 -46.616 1.00 76.50 137 ARG A N 1
ATOM 1063 C CA . ARG A 1 137 ? 28.737 13.535 -46.986 1.00 76.50 137 ARG A CA 1
ATOM 1064 C C . ARG A 1 137 ? 30.133 14.044 -46.629 1.00 76.50 137 ARG A C 1
ATOM 1066 O O . ARG A 1 137 ? 30.762 14.665 -47.481 1.00 76.50 137 ARG A O 1
ATOM 1073 N N . GLN A 1 138 ? 30.635 13.733 -45.430 1.00 74.62 138 GLN A N 1
ATOM 1074 C CA . GLN A 1 138 ? 31.998 14.093 -45.026 1.00 74.62 138 GLN A CA 1
ATOM 1075 C C . GLN A 1 138 ? 33.040 13.498 -45.978 1.00 74.62 138 GLN A C 1
ATOM 1077 O O . GLN A 1 138 ? 33.853 14.242 -46.513 1.00 74.62 138 GLN A O 1
ATOM 1082 N N . ALA A 1 139 ? 32.960 12.196 -46.284 1.00 74.00 139 ALA A N 1
ATOM 1083 C CA . ALA A 1 139 ? 33.897 11.542 -47.202 1.00 74.00 139 ALA A CA 1
ATOM 1084 C C . ALA A 1 139 ? 33.948 12.227 -48.581 1.00 74.00 139 ALA A C 1
ATOM 1086 O O . ALA A 1 139 ? 35.031 12.465 -49.111 1.00 74.00 139 ALA A O 1
ATOM 1087 N N . LYS A 1 140 ? 32.786 12.613 -49.134 1.00 74.44 140 LYS A N 1
ATOM 1088 C CA . LYS A 1 140 ? 32.707 13.388 -50.385 1.00 74.44 140 LYS A CA 1
ATOM 1089 C C . LYS A 1 140 ? 33.320 14.787 -50.257 1.00 74.44 140 LYS A C 1
ATOM 1091 O O . LYS A 1 140 ? 33.978 15.228 -51.191 1.00 74.44 140 LYS A O 1
ATOM 1096 N N . SER A 1 141 ? 33.126 15.471 -49.128 1.00 73.31 141 SER A N 1
ATOM 1097 C CA . SER A 1 141 ? 33.714 16.796 -48.881 1.00 73.31 141 SER A CA 1
ATOM 1098 C C . SER A 1 141 ? 35.237 16.741 -48.738 1.00 73.31 141 SER A C 1
ATOM 1100 O O . SER A 1 141 ? 35.924 17.570 -49.329 1.00 73.31 141 SER A O 1
ATOM 1102 N N . SER A 1 142 ? 35.772 15.747 -48.024 1.00 73.56 142 SER A N 1
ATOM 1103 C CA . SER A 1 142 ? 37.220 15.552 -47.887 1.00 73.56 142 SER A CA 1
ATOM 1104 C C . SER A 1 142 ? 37.864 15.205 -49.228 1.00 73.56 142 SER A C 1
ATOM 1106 O O . SER A 1 142 ? 38.829 15.854 -49.610 1.00 73.56 142 SER A O 1
ATOM 1108 N N . LEU A 1 143 ? 37.275 14.275 -49.995 1.00 71.25 143 LEU A N 1
ATOM 1109 C CA . LEU A 1 143 ? 37.712 13.972 -51.366 1.00 71.25 143 LEU A CA 1
ATOM 1110 C C . LEU A 1 143 ? 37.710 15.219 -52.261 1.00 71.25 143 LEU A C 1
ATOM 1112 O O . LEU A 1 143 ? 38.687 15.456 -52.963 1.00 71.25 143 LEU A O 1
ATOM 1116 N N . ALA A 1 144 ? 36.654 16.038 -52.208 1.00 69.62 144 ALA A N 1
ATOM 1117 C CA . ALA A 1 144 ? 36.587 17.281 -52.976 1.00 69.62 144 ALA A CA 1
ATOM 1118 C C . ALA A 1 144 ? 37.692 18.278 -52.580 1.00 69.62 144 ALA A C 1
ATOM 1120 O O . ALA A 1 144 ? 38.320 18.855 -53.468 1.00 69.62 144 ALA A O 1
ATOM 1121 N N . LYS A 1 145 ? 37.965 18.445 -51.275 1.00 69.94 145 LYS A N 1
ATOM 1122 C CA . LYS A 1 145 ? 39.041 19.313 -50.760 1.00 69.94 145 LYS A CA 1
ATOM 1123 C C . LYS A 1 145 ? 40.436 18.830 -51.165 1.00 69.94 145 LYS A C 1
ATOM 1125 O O . LYS A 1 145 ? 41.234 19.640 -51.621 1.00 69.94 145 LYS A O 1
ATOM 1130 N N . THR A 1 146 ? 40.723 17.531 -51.055 1.00 73.12 146 THR A N 1
ATOM 1131 C CA . THR A 1 146 ? 42.003 16.957 -51.507 1.00 73.12 146 THR A CA 1
ATOM 1132 C C . THR A 1 146 ? 42.200 17.177 -53.009 1.00 73.12 146 THR A C 1
ATOM 1134 O O . THR A 1 146 ? 43.236 17.694 -53.413 1.00 73.12 146 THR A O 1
ATOM 1137 N N . PHE A 1 147 ? 41.169 16.924 -53.826 1.00 67.00 147 PHE A N 1
ATOM 1138 C CA . PHE A 1 147 ? 41.216 17.212 -55.265 1.00 67.00 147 PHE A CA 1
ATOM 1139 C C . PHE A 1 147 ? 41.446 18.698 -55.584 1.00 67.00 147 PHE A C 1
ATOM 1141 O O . PHE A 1 147 ? 42.146 19.001 -56.547 1.00 67.00 147 PHE A O 1
ATOM 1148 N N . THR A 1 148 ? 40.890 19.635 -54.802 1.00 67.75 148 THR A N 1
ATOM 1149 C CA . THR A 1 148 ? 41.149 21.073 -55.025 1.00 67.75 148 THR A CA 1
ATOM 1150 C C . THR A 1 148 ? 42.562 21.474 -54.611 1.00 67.75 148 THR A C 1
ATOM 1152 O O . THR A 1 148 ? 43.173 22.302 -55.284 1.00 67.75 148 THR A O 1
ATOM 1155 N N . HIS A 1 149 ? 43.098 20.887 -53.540 1.00 59.84 149 HIS A N 1
ATOM 1156 C CA . HIS A 1 149 ? 44.439 21.198 -53.049 1.00 59.84 149 HIS A CA 1
ATOM 1157 C C . HIS A 1 149 ? 45.539 20.692 -53.998 1.00 59.84 149 HIS A C 1
ATOM 1159 O O . HIS A 1 149 ? 46.446 21.459 -54.329 1.00 59.84 149 HIS A O 1
ATOM 1165 N N . ASP A 1 150 ? 45.413 19.471 -54.530 1.00 60.72 150 ASP A N 1
ATOM 1166 C CA . ASP A 1 150 ? 46.359 18.934 -55.523 1.00 60.72 150 ASP A CA 1
ATOM 1167 C C . ASP A 1 150 ? 46.304 19.721 -56.845 1.00 60.72 150 ASP A C 1
ATOM 1169 O O . ASP A 1 150 ? 47.344 20.045 -57.421 1.00 60.72 150 ASP A O 1
ATOM 1173 N N . GLN A 1 151 ? 45.105 20.105 -57.307 1.00 58.47 151 GLN A N 1
ATOM 1174 C CA . GLN A 1 151 ? 44.945 20.959 -58.492 1.00 58.47 151 GLN A CA 1
ATOM 1175 C C . GLN A 1 151 ? 45.641 22.319 -58.308 1.00 58.47 151 GLN A C 1
ATOM 1177 O O . GLN A 1 151 ? 46.450 22.701 -59.155 1.00 58.47 151 GLN A O 1
ATOM 1182 N N . LEU A 1 152 ? 45.393 23.021 -57.195 1.00 54.31 152 LEU A N 1
ATOM 1183 C CA . LEU A 1 152 ? 46.004 24.329 -56.908 1.00 54.31 152 LEU A CA 1
ATOM 1184 C C . LEU A 1 152 ? 47.531 24.255 -56.761 1.00 54.31 152 LEU A C 1
ATOM 1186 O O . LEU A 1 152 ? 48.238 25.106 -57.305 1.00 54.31 152 LEU A O 1
ATOM 1190 N N . THR A 1 153 ? 48.041 23.216 -56.095 1.00 56.22 153 THR A N 1
ATOM 1191 C CA . THR A 1 153 ? 49.488 22.991 -55.934 1.00 56.22 153 THR A CA 1
ATOM 1192 C C . THR A 1 153 ? 50.153 22.690 -57.283 1.00 56.22 153 THR A C 1
ATOM 1194 O O . THR A 1 153 ? 51.221 23.224 -57.580 1.00 56.22 153 THR A O 1
ATOM 1197 N N . SER A 1 154 ? 49.489 21.921 -58.158 1.00 55.69 154 SER A N 1
ATOM 1198 C CA . SER A 1 154 ? 49.982 21.652 -59.519 1.00 55.69 154 SER A CA 1
ATOM 1199 C C . SER A 1 154 ? 49.988 22.884 -60.439 1.00 55.69 154 SER A C 1
ATOM 1201 O O . SER A 1 154 ? 50.805 22.949 -61.359 1.00 55.69 154 SER A O 1
ATOM 1203 N N . LEU A 1 155 ? 49.116 23.871 -60.183 1.00 51.69 155 LEU A N 1
ATOM 1204 C CA . LEU A 1 155 ? 49.076 25.144 -60.911 1.00 51.69 155 LEU A CA 1
ATOM 1205 C C . LEU A 1 155 ? 50.200 26.097 -60.475 1.00 51.69 155 LEU A C 1
ATOM 1207 O O . LEU A 1 155 ? 50.847 26.698 -61.329 1.00 51.69 155 LEU A O 1
ATOM 1211 N N . HIS A 1 156 ? 50.466 26.207 -59.168 1.00 51.34 156 HIS A N 1
ATOM 1212 C CA . HIS A 1 156 ? 51.559 27.046 -58.652 1.00 51.34 156 HIS A CA 1
ATOM 1213 C C . HIS A 1 156 ? 52.952 26.522 -59.037 1.00 51.34 156 HIS A C 1
ATOM 1215 O O . HIS A 1 156 ? 53.869 27.313 -59.222 1.00 51.34 156 HIS A O 1
ATOM 1221 N N . GLY A 1 157 ? 53.113 25.211 -59.240 1.00 49.09 157 GLY A N 1
ATOM 1222 C CA . GLY A 1 157 ? 54.372 24.617 -59.710 1.00 49.09 157 GLY A CA 1
ATOM 1223 C C . GLY A 1 157 ? 54.680 24.792 -61.207 1.00 49.09 157 GLY A C 1
ATOM 1224 O O . GLY A 1 157 ? 55.583 24.118 -61.702 1.00 49.09 157 GLY A O 1
ATOM 1225 N N . ARG A 1 158 ? 53.919 25.607 -61.960 1.00 50.12 158 ARG A N 1
ATOM 1226 C CA . ARG A 1 158 ? 54.037 25.722 -63.432 1.00 50.12 158 ARG A CA 1
ATOM 1227 C C . ARG A 1 158 ? 54.040 27.142 -64.011 1.00 50.12 158 ARG A C 1
ATOM 1229 O O . ARG A 1 158 ? 53.978 27.278 -65.230 1.00 50.12 158 ARG A O 1
ATOM 1236 N N . LEU A 1 159 ? 54.147 28.180 -63.185 1.00 41.22 159 LEU A N 1
ATOM 1237 C CA . LEU A 1 159 ? 54.334 29.553 -63.663 1.00 41.22 159 LEU A CA 1
ATOM 1238 C C . LEU A 1 159 ? 55.754 30.029 -63.317 1.00 41.22 159 LEU A C 1
ATOM 1240 O O . LEU A 1 159 ? 56.075 30.102 -62.130 1.00 41.22 159 LEU A O 1
ATOM 1244 N N . PRO A 1 160 ? 56.619 30.324 -64.306 1.00 42.50 160 PRO A N 1
ATOM 1245 C CA . PRO A 1 160 ? 57.891 30.976 -64.033 1.00 42.50 160 PRO A CA 1
ATOM 1246 C C . PRO A 1 160 ? 57.649 32.420 -63.576 1.00 42.50 160 PRO A C 1
ATOM 1248 O O . PRO A 1 160 ? 56.748 33.102 -64.062 1.00 42.50 160 PRO A O 1
ATOM 1251 N N . MET A 1 161 ? 58.479 32.881 -62.644 1.00 45.31 161 MET A N 1
ATOM 1252 C CA . MET A 1 161 ? 58.556 34.289 -62.263 1.00 45.31 161 MET A CA 1
ATOM 1253 C C . MET A 1 161 ? 59.219 35.077 -63.396 1.00 45.31 161 MET A C 1
ATOM 1255 O O . MET A 1 161 ? 60.442 35.062 -63.508 1.00 45.31 161 MET A O 1
ATOM 1259 N N . GLU A 1 162 ? 58.429 35.797 -64.190 1.00 38.00 162 GLU A N 1
ATOM 1260 C CA . GLU A 1 162 ? 58.923 36.939 -64.960 1.00 38.00 162 GLU A CA 1
ATOM 1261 C C . GLU A 1 162 ? 58.248 38.223 -64.478 1.00 38.00 162 GLU A C 1
ATOM 1263 O O . GLU A 1 162 ? 57.040 38.294 -64.249 1.00 38.00 162 GLU A O 1
ATOM 1268 N N . SER A 1 163 ? 59.087 39.231 -64.268 1.00 44.22 163 SER A N 1
ATOM 1269 C CA . SER A 1 163 ? 58.734 40.568 -63.814 1.00 44.22 163 SER A CA 1
ATOM 1270 C C . SER A 1 163 ? 57.920 41.325 -64.858 1.00 44.22 163 SER A C 1
ATOM 1272 O O . SER A 1 163 ? 58.329 41.386 -66.016 1.00 44.22 163 SER A O 1
ATOM 1274 N N . PHE A 1 164 ? 56.863 42.017 -64.429 1.00 33.09 164 PHE A N 1
ATOM 1275 C CA . PHE A 1 164 ? 56.297 43.116 -65.209 1.00 33.09 164 PHE A CA 1
ATOM 1276 C C . PHE A 1 164 ? 55.921 44.296 -64.311 1.00 33.09 164 PHE A C 1
ATOM 1278 O O . PHE A 1 164 ? 55.073 44.180 -63.426 1.00 33.09 164 PHE A O 1
ATOM 1285 N N . GLU A 1 165 ? 56.565 45.435 -64.552 1.00 40.88 165 GLU A N 1
ATOM 1286 C CA . GLU A 1 165 ? 56.161 46.731 -64.014 1.00 40.88 165 GLU A CA 1
ATOM 1287 C C . GLU A 1 165 ? 55.003 47.311 -64.840 1.00 40.88 165 GLU A C 1
ATOM 1289 O O . GLU A 1 165 ? 55.051 47.316 -66.068 1.00 40.88 165 GLU A O 1
ATOM 1294 N N . ALA A 1 166 ? 53.999 47.865 -64.162 1.00 32.34 166 ALA A N 1
ATOM 1295 C CA . ALA A 1 166 ? 53.173 48.996 -64.602 1.00 32.34 166 ALA A CA 1
ATOM 1296 C C . ALA A 1 166 ? 52.376 49.445 -63.362 1.00 32.34 166 ALA A C 1
ATOM 1298 O O . ALA A 1 166 ? 51.666 48.645 -62.761 1.00 32.34 166 ALA A O 1
ATOM 1299 N N . SER A 1 167 ? 52.630 50.618 -62.784 1.00 30.61 167 SER A N 1
ATOM 1300 C CA . SER A 1 167 ? 52.315 51.960 -63.300 1.00 30.61 167 SER A CA 1
ATOM 1301 C C . SER A 1 167 ? 50.808 52.253 -63.357 1.00 30.61 167 SER A C 1
ATOM 1303 O O . SER A 1 167 ? 49.980 51.400 -63.662 1.00 30.61 167 SER A O 1
ATOM 1305 N N . THR A 1 168 ? 50.454 53.473 -62.966 1.00 37.28 168 THR A N 1
ATOM 1306 C CA . THR A 1 168 ? 49.112 53.892 -62.553 1.00 37.28 168 THR A CA 1
ATOM 1307 C C . THR A 1 168 ? 48.258 54.416 -63.712 1.00 37.28 168 THR A C 1
ATOM 1309 O O . THR A 1 168 ? 48.759 55.104 -64.595 1.00 37.28 168 THR A O 1
ATOM 1312 N N . SER A 1 169 ? 46.934 54.198 -63.668 1.00 30.34 169 SER A N 1
ATOM 1313 C CA . SER A 1 169 ? 45.929 55.289 -63.677 1.00 30.34 169 SER A CA 1
ATOM 1314 C C . SER A 1 169 ? 44.471 54.822 -63.868 1.00 30.34 169 SER A C 1
ATOM 1316 O O . SER A 1 169 ? 44.181 53.822 -64.509 1.0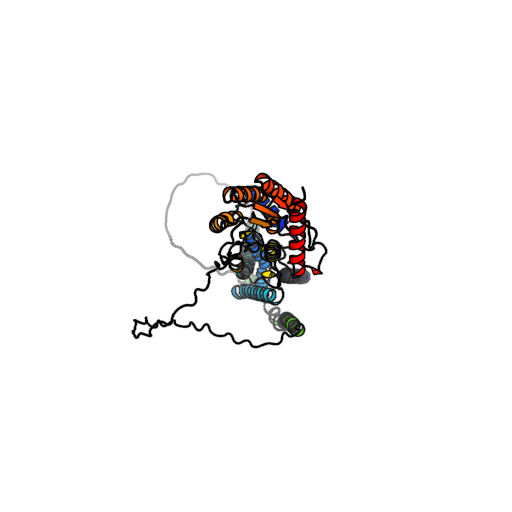0 30.34 169 SER A O 1
ATOM 1318 N N . SER A 1 170 ? 43.573 55.598 -63.246 1.00 32.03 170 SER A N 1
ATOM 1319 C CA . SER A 1 170 ? 42.221 56.026 -63.665 1.00 32.03 170 SER A CA 1
ATOM 1320 C C . SER A 1 170 ? 41.468 55.300 -64.801 1.00 32.03 170 SER A C 1
ATOM 1322 O O . SER A 1 170 ? 41.966 55.188 -65.915 1.00 32.03 170 SER A O 1
ATOM 1324 N N . GLY A 1 171 ? 40.171 55.015 -64.592 1.00 30.30 171 GLY A N 1
ATOM 1325 C CA . GLY A 1 171 ? 39.238 54.783 -65.707 1.00 30.30 171 GLY A CA 1
ATOM 1326 C C . GLY A 1 171 ? 37.895 54.139 -65.342 1.00 30.30 171 GLY A C 1
ATOM 1327 O O . GLY A 1 171 ? 37.796 52.925 -65.202 1.00 30.30 171 GLY A O 1
ATOM 1328 N N . SER A 1 172 ? 36.827 54.936 -65.247 1.00 32.16 172 SER A N 1
ATOM 1329 C CA . SER A 1 172 ? 35.448 54.443 -65.081 1.00 32.16 172 SER A CA 1
ATOM 1330 C C . SER A 1 172 ? 34.812 54.008 -66.410 1.00 32.16 172 SER A C 1
ATOM 1332 O O . SER A 1 172 ? 34.943 54.745 -67.384 1.00 32.16 172 SER A O 1
ATOM 1334 N N . ARG A 1 173 ? 33.990 52.939 -66.394 1.00 32.72 173 ARG A N 1
ATOM 1335 C CA . ARG A 1 173 ? 32.627 52.805 -66.996 1.00 32.72 173 ARG A CA 1
ATOM 1336 C C . ARG A 1 173 ? 32.306 51.406 -67.556 1.00 32.72 173 ARG A C 1
ATOM 1338 O O . ARG A 1 173 ? 32.957 50.903 -68.458 1.00 32.72 173 ARG A O 1
ATOM 1345 N N . ILE A 1 174 ? 31.201 50.864 -67.041 1.00 37.88 174 ILE A N 1
ATOM 1346 C CA . ILE A 1 174 ? 30.049 50.271 -67.754 1.00 37.88 174 ILE A CA 1
ATOM 1347 C C . ILE A 1 174 ? 30.178 50.175 -69.290 1.00 37.88 174 ILE A C 1
ATOM 1349 O O . ILE A 1 174 ? 30.253 51.216 -69.940 1.00 37.88 174 ILE A O 1
ATOM 1353 N N . LEU A 1 175 ? 29.988 48.971 -69.857 1.00 31.34 175 LEU A N 1
ATOM 1354 C CA . LEU A 1 175 ? 28.999 48.720 -70.926 1.00 31.34 175 LEU A CA 1
ATOM 1355 C C . LEU A 1 175 ? 28.722 47.219 -71.156 1.00 31.34 175 LEU A C 1
ATOM 1357 O O . LEU A 1 175 ? 29.309 46.351 -70.513 1.00 31.34 175 LEU A O 1
ATOM 1361 N N . THR A 1 176 ? 27.717 46.955 -71.990 1.00 34.41 176 THR A N 1
ATOM 1362 C CA . THR A 1 176 ? 26.920 45.724 -72.092 1.00 34.41 176 THR A CA 1
ATOM 1363 C C . THR A 1 176 ? 27.250 44.833 -73.296 1.00 34.41 176 THR A C 1
ATOM 1365 O O . THR A 1 176 ? 27.830 45.283 -74.276 1.00 34.41 176 THR A O 1
ATOM 1368 N N . ASP A 1 177 ? 26.639 43.643 -73.266 1.00 30.88 177 ASP A N 1
ATOM 1369 C CA . ASP A 1 177 ? 26.165 42.850 -74.415 1.00 30.88 177 ASP A CA 1
ATOM 1370 C C . ASP A 1 177 ? 27.115 41.774 -74.991 1.00 30.88 177 ASP A C 1
ATOM 1372 O O . ASP A 1 177 ? 28.151 41.447 -74.413 1.00 30.88 177 ASP A O 1
ATOM 1376 N N . SER A 1 178 ? 26.621 41.041 -75.992 1.00 33.28 178 SER A N 1
ATOM 1377 C CA . SER A 1 178 ? 26.609 39.574 -75.963 1.00 33.28 178 SER A CA 1
ATOM 1378 C C . SER A 1 178 ? 27.161 38.891 -77.221 1.00 33.28 178 SER A C 1
ATOM 1380 O O . SER A 1 178 ? 27.479 39.524 -78.221 1.00 33.28 178 SER A O 1
ATOM 1382 N N . ARG A 1 179 ? 27.173 37.546 -77.162 1.00 35.25 179 ARG A N 1
ATOM 1383 C CA . ARG A 1 179 ? 27.507 36.570 -78.220 1.00 35.25 179 ARG A CA 1
ATOM 1384 C C . ARG A 1 179 ? 28.975 36.510 -78.646 1.00 35.25 179 ARG A C 1
ATOM 1386 O O . ARG A 1 179 ? 29.433 37.325 -79.429 1.00 35.25 179 ARG A O 1
ATOM 1393 N N . LEU A 1 180 ? 29.621 35.393 -78.291 1.00 32.75 180 LEU A N 1
ATOM 1394 C CA . LEU A 1 180 ? 30.426 34.578 -79.215 1.00 32.75 180 LEU A CA 1
ATOM 1395 C C . LEU A 1 180 ? 30.803 33.239 -78.556 1.00 32.75 180 LEU A C 1
ATOM 1397 O O . LEU A 1 180 ? 31.620 33.187 -77.642 1.00 32.75 180 LEU A O 1
ATOM 1401 N N . SER A 1 181 ? 30.219 32.136 -79.032 1.00 40.59 181 SER A N 1
ATOM 1402 C CA . SER A 1 181 ? 30.787 30.796 -78.821 1.00 40.59 181 SER A CA 1
ATOM 1403 C C . SER A 1 181 ? 31.914 30.583 -79.829 1.00 40.59 181 SER A C 1
ATOM 1405 O O . SER A 1 181 ? 31.709 30.853 -81.012 1.00 40.59 181 SER A O 1
ATOM 1407 N N . PRO A 1 182 ? 33.087 30.094 -79.397 1.00 39.53 182 PRO A N 1
ATOM 1408 C CA . PRO A 1 182 ? 33.618 28.852 -79.977 1.00 39.53 182 PRO A CA 1
ATOM 1409 C C . PRO A 1 182 ? 34.473 28.056 -78.950 1.00 39.53 182 PRO A C 1
ATOM 1411 O O . PRO A 1 182 ? 34.486 28.375 -77.765 1.00 39.53 182 PRO A O 1
ATOM 1414 N N . PRO A 1 183 ? 35.195 26.996 -79.353 1.00 43.00 183 PRO A N 1
ATOM 1415 C CA . PRO A 1 183 ? 34.639 25.719 -79.772 1.00 43.00 183 PRO A CA 1
ATOM 1416 C C . PRO A 1 183 ? 35.072 24.577 -78.829 1.00 43.00 183 PRO A C 1
ATOM 1418 O O . PRO A 1 183 ? 36.027 24.691 -78.060 1.00 43.00 183 PRO A O 1
ATOM 1421 N N . ILE A 1 184 ? 34.422 23.417 -78.948 1.00 46.72 184 ILE A N 1
ATOM 1422 C CA . ILE A 1 184 ? 34.815 22.193 -78.233 1.00 46.72 184 ILE A CA 1
ATOM 1423 C C . ILE A 1 184 ? 36.206 21.738 -78.714 1.00 46.72 184 ILE A C 1
ATOM 1425 O O . ILE A 1 184 ? 36.332 21.077 -79.747 1.00 46.72 184 ILE A O 1
ATOM 1429 N N . ARG A 1 185 ? 37.267 22.044 -77.955 1.00 36.38 185 ARG A N 1
ATOM 1430 C CA . ARG A 1 185 ? 38.569 21.386 -78.137 1.00 36.38 185 ARG A CA 1
ATOM 1431 C C . ARG A 1 185 ? 38.510 19.982 -77.540 1.00 36.38 185 ARG A C 1
ATOM 1433 O O . ARG A 1 185 ? 38.300 19.808 -76.343 1.00 36.38 185 ARG A O 1
ATOM 1440 N N . ARG A 1 186 ? 38.710 18.976 -78.397 1.00 41.75 186 ARG A N 1
ATOM 1441 C CA . ARG A 1 186 ? 38.884 17.573 -77.999 1.00 41.75 186 ARG A CA 1
ATOM 1442 C C . ARG A 1 186 ? 40.040 17.463 -76.998 1.00 41.75 186 ARG A C 1
ATOM 1444 O O . ARG A 1 186 ? 41.137 17.939 -77.285 1.00 41.75 186 ARG A O 1
ATOM 1451 N N . PHE A 1 187 ? 39.812 16.798 -75.867 1.00 38.41 187 PHE A N 1
ATOM 1452 C CA . PHE A 1 187 ? 40.903 16.389 -74.983 1.00 38.41 187 PHE A CA 1
ATOM 1453 C C . PHE A 1 187 ? 41.807 15.361 -75.691 1.00 38.41 187 PHE A C 1
ATOM 1455 O O . PHE A 1 187 ? 41.292 14.523 -76.439 1.00 38.41 187 PHE A O 1
ATOM 1462 N N . PRO A 1 188 ? 43.134 15.380 -75.460 1.00 40.12 188 PRO A N 1
ATOM 1463 C CA . PRO A 1 188 ? 44.037 14.376 -76.010 1.00 40.12 188 PRO A CA 1
ATOM 1464 C C . PRO A 1 188 ? 43.723 12.963 -75.500 1.00 40.12 188 PRO A C 1
ATOM 1466 O O . PRO A 1 188 ? 43.481 12.752 -74.310 1.00 40.12 188 PRO A O 1
ATOM 1469 N N . SER A 1 189 ? 43.804 11.971 -76.386 1.00 45.41 189 SER A N 1
ATOM 1470 C CA . SER A 1 189 ? 43.482 10.562 -76.107 1.00 45.41 189 SER A CA 1
ATOM 1471 C C . SER A 1 189 ? 44.432 9.854 -75.125 1.00 45.41 189 SER A C 1
ATOM 1473 O O . SER A 1 189 ? 44.152 8.729 -74.717 1.00 45.41 189 SER A O 1
ATOM 1475 N N . TRP A 1 190 ? 45.522 10.497 -74.693 1.00 44.28 190 TRP A N 1
ATOM 1476 C CA . TRP A 1 190 ? 46.519 9.915 -73.785 1.00 44.28 190 TRP A CA 1
ATOM 1477 C C . TRP A 1 190 ? 46.180 10.028 -72.284 1.00 44.28 190 TRP A C 1
ATOM 1479 O O . TRP A 1 190 ? 46.882 9.446 -71.463 1.00 44.28 190 TRP A O 1
ATOM 1489 N N . LEU A 1 191 ? 45.074 10.688 -71.909 1.00 40.41 191 LEU A N 1
ATOM 1490 C CA . LEU A 1 191 ? 44.551 10.705 -70.526 1.00 40.41 191 LEU A CA 1
ATOM 14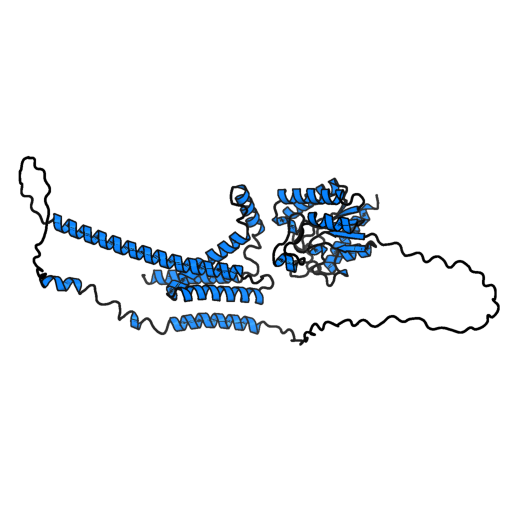91 C C . LEU A 1 191 ? 43.512 9.601 -70.225 1.00 40.41 191 LEU A C 1
ATOM 1493 O O . LEU A 1 191 ? 43.007 9.507 -69.108 1.00 40.41 191 LEU A O 1
ATOM 1497 N N . ALA A 1 192 ? 43.197 8.738 -71.195 1.00 42.19 192 ALA A N 1
ATOM 1498 C CA . ALA A 1 192 ? 42.245 7.637 -71.026 1.00 42.19 192 ALA A CA 1
ATOM 1499 C C . ALA A 1 192 ? 42.697 6.460 -70.112 1.00 42.19 192 ALA A C 1
ATOM 1501 O O . ALA A 1 192 ? 41.823 5.870 -69.469 1.00 42.19 192 ALA A O 1
ATOM 1502 N N . PRO A 1 193 ? 43.993 6.080 -69.994 1.00 41.38 193 PRO A N 1
ATOM 1503 C CA . PRO A 1 193 ? 44.371 4.872 -69.242 1.00 41.38 193 PRO A CA 1
ATOM 1504 C C . PRO A 1 193 ? 44.188 4.966 -67.717 1.00 41.38 193 PRO A C 1
ATOM 1506 O O . PRO A 1 193 ? 43.852 3.972 -67.070 1.00 41.38 193 PRO A O 1
ATOM 1509 N N . THR A 1 194 ? 44.380 6.144 -67.119 1.00 37.78 194 THR A N 1
ATOM 1510 C CA . THR A 1 194 ? 44.417 6.317 -65.652 1.00 37.78 194 THR A CA 1
ATOM 1511 C C . THR A 1 194 ? 43.044 6.337 -64.979 1.00 37.78 194 THR A C 1
ATOM 1513 O O . THR A 1 194 ? 42.958 6.073 -63.781 1.00 37.78 194 THR A O 1
ATOM 1516 N N . LEU A 1 195 ? 41.954 6.556 -65.724 1.00 38.00 195 LEU A N 1
ATOM 1517 C CA . LEU A 1 195 ? 40.586 6.471 -65.188 1.00 38.00 195 LEU A CA 1
ATOM 1518 C C . LEU A 1 195 ? 39.971 5.064 -65.277 1.00 38.00 195 LEU A C 1
ATOM 1520 O O . LEU A 1 195 ? 38.983 4.790 -64.593 1.00 38.00 195 LEU A O 1
ATOM 1524 N N . HIS A 1 196 ? 40.548 4.141 -66.056 1.00 38.19 196 HIS A N 1
ATOM 1525 C CA . HIS A 1 196 ? 39.945 2.816 -66.243 1.00 38.19 196 HIS A CA 1
ATOM 1526 C C . HIS A 1 196 ? 40.303 1.802 -65.135 1.00 38.19 196 HIS A C 1
ATOM 1528 O O . HIS A 1 196 ? 39.521 0.881 -64.870 1.00 38.19 196 HIS A O 1
ATOM 1534 N N . LEU A 1 197 ? 41.429 1.993 -64.436 1.00 36.53 197 LEU A N 1
ATOM 1535 C CA . LEU A 1 197 ? 41.898 1.111 -63.352 1.00 36.53 197 LEU A CA 1
ATOM 1536 C C . LEU A 1 197 ? 41.187 1.316 -62.000 1.00 36.53 197 LEU A C 1
ATOM 1538 O O . LEU A 1 197 ? 41.254 0.437 -61.144 1.00 36.53 197 LEU A O 1
ATOM 1542 N N . LEU A 1 198 ? 40.448 2.416 -61.815 1.00 40.38 198 LEU A N 1
ATOM 1543 C CA . LEU A 1 198 ? 39.679 2.682 -60.588 1.00 40.38 198 LEU A CA 1
ATOM 1544 C C . LEU A 1 198 ? 38.203 2.244 -60.655 1.00 40.38 198 LEU A C 1
ATOM 1546 O O . LEU A 1 198 ? 37.502 2.340 -59.649 1.00 40.38 198 LEU A O 1
ATOM 1550 N N . ASN A 1 199 ? 37.720 1.735 -61.798 1.00 44.53 199 ASN A N 1
ATOM 1551 C CA . ASN A 1 199 ? 36.285 1.488 -62.015 1.00 44.53 199 ASN A CA 1
ATOM 1552 C C . ASN A 1 199 ? 35.889 0.019 -62.285 1.00 44.53 199 ASN A C 1
ATOM 1554 O O . ASN A 1 199 ? 34.745 -0.242 -62.645 1.00 44.53 199 ASN A O 1
ATOM 1558 N N . ASN A 1 200 ? 36.781 -0.972 -62.131 1.00 46.34 200 ASN A N 1
ATOM 1559 C CA . ASN A 1 200 ? 36.397 -2.374 -62.370 1.00 46.34 200 ASN A CA 1
ATOM 1560 C C . ASN A 1 200 ? 37.147 -3.418 -61.518 1.00 46.34 200 ASN A C 1
ATOM 1562 O O . ASN A 1 200 ? 38.139 -3.990 -61.960 1.00 46.34 200 ASN A O 1
ATOM 1566 N N . LYS A 1 201 ? 36.600 -3.711 -60.320 1.00 48.84 201 LYS A N 1
ATOM 1567 C CA . LYS A 1 201 ? 36.356 -5.062 -59.732 1.00 48.84 201 LYS A CA 1
ATOM 1568 C C . LYS A 1 201 ? 36.204 -5.026 -58.193 1.00 48.84 201 LYS A C 1
ATOM 1570 O O . LYS A 1 201 ? 37.146 -5.319 -57.464 1.00 48.84 201 LYS A O 1
ATOM 1575 N N . PRO A 1 202 ? 34.974 -4.812 -57.685 1.00 36.81 202 PRO A N 1
ATOM 1576 C CA . PRO A 1 202 ? 34.575 -5.429 -56.410 1.00 36.81 202 PRO A CA 1
ATOM 1577 C C . PRO A 1 202 ? 33.298 -6.294 -56.505 1.00 36.81 202 PRO A C 1
ATOM 1579 O O . PRO A 1 202 ? 32.933 -6.967 -55.543 1.00 36.81 202 PRO A O 1
ATOM 1582 N N . ASN A 1 203 ? 32.621 -6.330 -57.661 1.00 41.25 203 ASN A N 1
ATOM 1583 C CA . ASN A 1 203 ? 31.232 -6.811 -57.754 1.00 41.25 203 ASN A CA 1
ATOM 1584 C C . ASN A 1 203 ? 31.028 -8.281 -58.188 1.00 41.25 203 ASN A C 1
ATOM 1586 O O . ASN A 1 203 ? 29.890 -8.749 -58.158 1.00 41.25 203 ASN A O 1
ATOM 1590 N N . GLN A 1 204 ? 32.077 -9.039 -58.545 1.00 43.66 204 GLN A N 1
AT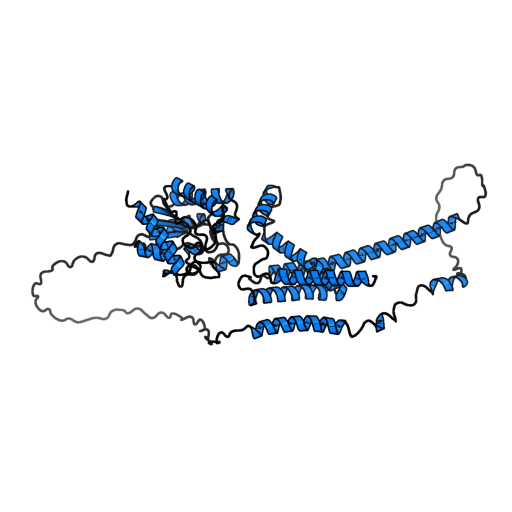OM 1591 C CA . GLN A 1 204 ? 31.933 -10.459 -58.944 1.00 43.66 204 GLN A CA 1
ATOM 1592 C C . GLN A 1 204 ? 32.481 -11.501 -57.950 1.00 43.66 204 GLN A C 1
ATOM 1594 O O . GLN A 1 204 ? 31.998 -12.630 -57.936 1.00 43.66 204 GLN A O 1
ATOM 1599 N N . LEU A 1 205 ? 33.411 -11.143 -57.055 1.00 38.22 205 LEU A N 1
ATOM 1600 C CA . LEU A 1 205 ? 33.873 -12.068 -56.002 1.00 38.22 205 LEU A CA 1
ATOM 1601 C C . LEU A 1 205 ? 32.956 -12.034 -54.760 1.00 38.22 205 LEU A C 1
ATOM 1603 O O . LEU A 1 205 ? 32.733 -13.046 -54.098 1.00 38.22 205 LEU A O 1
ATOM 1607 N N . ILE A 1 206 ? 32.352 -10.873 -54.482 1.00 43.84 206 ILE A N 1
ATOM 1608 C CA . ILE A 1 206 ? 31.450 -10.649 -53.338 1.00 43.84 206 ILE A CA 1
ATOM 1609 C C . ILE A 1 206 ? 30.035 -11.218 -53.595 1.00 43.84 206 ILE A C 1
ATOM 1611 O O . ILE A 1 206 ? 29.297 -11.496 -52.647 1.00 43.84 206 ILE A O 1
ATOM 1615 N N . SER A 1 207 ? 29.663 -11.453 -54.857 1.00 41.88 207 SER A N 1
ATOM 1616 C CA . SER A 1 207 ? 28.359 -11.999 -55.268 1.00 41.88 207 SER A CA 1
ATOM 1617 C C . SER A 1 207 ? 28.287 -13.532 -55.325 1.00 41.88 207 SER A C 1
ATOM 1619 O O . SER A 1 207 ? 27.181 -14.061 -55.355 1.00 41.88 207 SER A O 1
ATOM 1621 N N . ARG A 1 208 ? 29.420 -14.254 -55.279 1.00 43.16 208 ARG A N 1
ATOM 1622 C CA . ARG A 1 208 ? 29.444 -15.733 -55.190 1.00 43.16 208 ARG A CA 1
ATOM 1623 C C . ARG A 1 208 ? 29.651 -16.288 -53.774 1.00 43.16 208 ARG A C 1
ATOM 1625 O O . ARG A 1 208 ? 29.265 -17.422 -53.518 1.00 43.16 208 ARG A O 1
ATOM 1632 N N . LEU A 1 209 ? 30.208 -15.503 -52.843 1.00 41.41 209 LEU A N 1
ATOM 1633 C CA . LEU A 1 209 ? 30.406 -15.921 -51.440 1.00 41.41 209 LEU A CA 1
ATOM 1634 C C . LEU A 1 209 ? 29.327 -15.392 -50.474 1.00 41.41 209 LEU A C 1
ATOM 1636 O O . LEU A 1 209 ? 29.129 -15.952 -49.397 1.00 41.41 209 LEU A O 1
ATOM 1640 N N . ARG A 1 210 ? 28.534 -14.393 -50.887 1.00 47.16 210 ARG A N 1
ATOM 1641 C CA . ARG A 1 210 ? 27.147 -14.251 -50.417 1.00 47.16 210 ARG A CA 1
ATOM 1642 C C . ARG A 1 210 ? 26.259 -15.203 -51.219 1.00 47.16 210 ARG A C 1
ATOM 1644 O O . ARG A 1 210 ? 26.075 -14.942 -52.399 1.00 47.16 210 ARG A O 1
ATOM 1651 N N . SER A 1 211 ? 25.625 -16.197 -50.588 1.00 50.22 211 SER A N 1
ATOM 1652 C CA . SER A 1 211 ? 24.253 -16.589 -50.976 1.00 50.22 211 SER A CA 1
ATOM 1653 C C . SER A 1 211 ? 23.561 -17.526 -49.967 1.00 50.22 211 SER A C 1
ATOM 1655 O O . SER A 1 211 ? 22.561 -17.123 -49.385 1.00 50.22 211 SER A O 1
ATOM 1657 N N . LYS A 1 212 ? 24.064 -18.758 -49.739 1.00 47.09 212 LYS A N 1
ATOM 1658 C CA . LYS A 1 212 ? 23.203 -19.880 -49.269 1.00 47.09 212 LYS A CA 1
ATOM 1659 C C . LYS A 1 212 ? 23.673 -20.766 -48.092 1.00 47.09 212 LYS A C 1
ATOM 1661 O O . LYS A 1 212 ? 23.029 -21.780 -47.849 1.00 47.09 212 LYS A O 1
ATOM 1666 N N . LYS A 1 213 ? 24.754 -20.458 -47.354 1.00 46.97 213 LYS A N 1
ATOM 1667 C CA . LYS A 1 213 ? 25.176 -21.297 -46.193 1.00 46.97 213 LYS A CA 1
ATOM 1668 C C . LYS A 1 213 ? 25.085 -20.618 -44.818 1.00 46.97 213 LYS A C 1
ATOM 1670 O O . LYS A 1 213 ? 24.568 -21.222 -43.889 1.00 46.97 213 LYS A O 1
ATOM 1675 N N . THR A 1 214 ? 25.504 -19.360 -44.674 1.00 48.69 214 THR A N 1
ATOM 1676 C CA . THR A 1 214 ? 25.480 -18.658 -43.370 1.00 48.69 214 THR A CA 1
ATOM 1677 C C . THR A 1 214 ? 24.115 -18.087 -42.986 1.00 48.69 214 THR A C 1
ATOM 1679 O O . THR A 1 214 ? 23.772 -18.099 -41.810 1.00 48.69 214 THR A O 1
ATOM 1682 N N . ILE A 1 215 ? 23.317 -17.624 -43.954 1.00 48.25 215 ILE A N 1
ATOM 1683 C CA . ILE A 1 215 ? 21.948 -17.140 -43.694 1.00 48.25 215 ILE A CA 1
ATOM 1684 C C . ILE A 1 215 ? 21.058 -18.314 -43.269 1.00 48.25 215 ILE A C 1
ATOM 1686 O O . ILE A 1 215 ? 20.336 -18.211 -42.286 1.00 48.25 215 ILE A O 1
ATOM 1690 N N . THR A 1 216 ? 21.184 -19.454 -43.947 1.00 51.22 216 THR A N 1
ATOM 1691 C CA . THR A 1 216 ? 20.468 -20.694 -43.628 1.00 51.22 216 THR A CA 1
ATOM 1692 C C . THR A 1 216 ? 20.827 -21.197 -42.230 1.00 51.22 216 THR A C 1
ATOM 1694 O O . THR A 1 216 ? 19.928 -21.457 -41.446 1.00 51.22 216 THR A O 1
ATOM 1697 N N . ALA A 1 217 ? 22.116 -21.241 -41.868 1.00 45.28 217 ALA A N 1
ATOM 1698 C CA . ALA A 1 217 ? 22.543 -21.641 -40.523 1.00 45.28 217 ALA A CA 1
ATOM 1699 C C . ALA A 1 217 ? 22.078 -20.669 -39.418 1.00 45.28 217 ALA A C 1
ATOM 1701 O O . ALA A 1 217 ? 21.675 -21.114 -38.350 1.00 45.28 217 ALA A O 1
ATOM 1702 N N . GLY A 1 218 ? 22.095 -19.353 -39.667 1.00 48.06 218 GLY A N 1
ATOM 1703 C CA . GLY A 1 218 ? 21.631 -18.353 -38.696 1.00 48.06 218 GLY A CA 1
ATOM 1704 C C . GLY A 1 218 ? 20.114 -18.362 -38.488 1.00 48.06 218 GLY A C 1
ATOM 1705 O O . GLY A 1 218 ? 19.653 -18.260 -37.355 1.00 48.06 218 GLY A O 1
ATOM 1706 N N . VAL A 1 219 ? 19.336 -18.541 -39.561 1.00 52.50 219 VAL A N 1
ATOM 1707 C CA . VAL A 1 219 ? 17.875 -18.711 -39.471 1.00 52.50 219 VAL A CA 1
ATOM 1708 C C . VAL A 1 219 ? 17.530 -20.043 -38.805 1.00 52.50 219 VAL A C 1
ATOM 1710 O O . VAL A 1 219 ? 16.672 -20.053 -37.931 1.00 52.50 219 VAL A O 1
ATOM 1713 N N . VAL A 1 220 ? 18.233 -21.134 -39.133 1.00 51.41 220 VAL A N 1
ATOM 1714 C CA . VAL A 1 220 ? 18.084 -22.421 -38.432 1.00 51.41 220 VAL A CA 1
ATOM 1715 C C . VAL A 1 220 ? 18.387 -22.266 -36.941 1.00 51.41 220 VAL A C 1
ATOM 1717 O O . VAL A 1 220 ? 17.590 -22.725 -36.141 1.00 51.41 220 VAL A O 1
ATOM 1720 N N . LEU A 1 221 ? 19.446 -21.554 -36.539 1.00 50.94 221 LEU A N 1
ATOM 1721 C CA . LEU A 1 221 ? 19.750 -21.338 -35.119 1.00 50.94 221 LEU A CA 1
ATOM 1722 C C . LEU A 1 221 ? 18.649 -20.547 -34.393 1.00 50.94 221 LEU A C 1
ATOM 1724 O O . LEU A 1 221 ? 18.219 -20.953 -33.317 1.00 50.94 221 LEU A O 1
ATOM 1728 N N . VAL A 1 222 ? 18.175 -19.438 -34.973 1.00 49.97 222 VAL A N 1
ATOM 1729 C CA . VAL A 1 222 ? 17.118 -18.615 -34.358 1.00 49.97 222 VAL A CA 1
ATOM 1730 C C . VAL A 1 222 ? 15.805 -19.396 -34.275 1.00 49.97 222 VAL A C 1
ATOM 1732 O O . VAL A 1 222 ? 15.207 -19.440 -33.206 1.00 49.97 222 VAL A O 1
ATOM 1735 N N . VAL A 1 223 ? 15.402 -20.091 -35.345 1.00 57.34 223 VAL A N 1
ATOM 1736 C CA . VAL A 1 223 ? 14.196 -20.936 -35.345 1.00 57.34 223 VAL A CA 1
ATOM 1737 C C . VAL A 1 223 ? 14.341 -22.116 -34.379 1.00 57.34 223 VAL A C 1
ATOM 1739 O O . VAL A 1 223 ? 13.402 -22.394 -33.643 1.00 57.34 223 VAL A O 1
ATOM 1742 N N . SER A 1 224 ? 15.501 -22.774 -34.294 1.00 53.88 224 SER A N 1
ATOM 1743 C CA . SER A 1 224 ? 15.739 -23.857 -33.328 1.00 53.88 224 SER A CA 1
ATOM 1744 C C . SER A 1 224 ? 15.722 -23.370 -31.878 1.00 53.88 224 SER A C 1
ATOM 1746 O O . SER A 1 224 ? 15.223 -24.092 -31.020 1.00 53.88 224 SER A O 1
ATOM 1748 N N . MET A 1 225 ? 16.194 -22.153 -31.586 1.00 54.03 225 MET A N 1
ATOM 1749 C CA . MET A 1 225 ? 16.051 -21.552 -30.253 1.00 54.03 225 MET A CA 1
ATOM 1750 C C . MET A 1 225 ? 14.593 -21.195 -29.940 1.00 54.03 225 MET A C 1
ATOM 1752 O O . MET A 1 225 ? 14.143 -21.423 -28.820 1.00 54.03 225 MET A O 1
ATOM 1756 N N . THR A 1 226 ? 13.824 -20.715 -30.924 1.00 53.62 226 THR A N 1
ATOM 1757 C CA . THR A 1 226 ? 12.378 -20.485 -30.765 1.00 53.62 226 THR A CA 1
ATOM 1758 C C . THR A 1 226 ? 11.608 -21.799 -30.564 1.00 53.62 226 THR A C 1
ATOM 1760 O O . THR A 1 226 ? 10.742 -21.868 -29.698 1.00 53.62 226 THR A O 1
ATOM 1763 N N . VAL A 1 227 ? 11.950 -22.867 -31.292 1.00 57.88 227 VAL A N 1
ATOM 1764 C CA . VAL A 1 227 ? 11.336 -24.200 -31.136 1.00 57.88 227 VAL A CA 1
ATOM 1765 C C . VAL A 1 227 ? 11.731 -24.856 -29.810 1.00 57.88 227 VAL A C 1
ATOM 1767 O O . VAL A 1 227 ? 10.872 -25.442 -29.161 1.00 57.88 227 VAL A O 1
ATOM 1770 N N . LEU A 1 228 ? 12.981 -24.724 -29.352 1.00 53.06 228 LEU A N 1
ATOM 1771 C CA . LEU A 1 228 ? 13.399 -25.265 -28.052 1.00 53.06 228 LEU A CA 1
ATOM 1772 C C . LEU A 1 228 ? 12.718 -24.538 -26.882 1.00 53.06 228 LEU A C 1
ATOM 1774 O O . LEU A 1 228 ? 12.317 -25.186 -25.918 1.00 53.06 228 LEU A O 1
ATOM 1778 N N . ALA A 1 229 ? 12.518 -23.219 -26.992 1.00 48.94 229 ALA A N 1
ATOM 1779 C CA . ALA A 1 229 ? 11.696 -22.473 -26.042 1.00 48.94 229 ALA A CA 1
ATOM 1780 C C . ALA A 1 229 ? 10.249 -23.005 -26.009 1.00 48.94 229 ALA A C 1
ATOM 1782 O O . ALA A 1 229 ? 9.694 -23.177 -24.930 1.00 48.94 229 ALA A O 1
ATOM 1783 N N . ILE A 1 230 ? 9.663 -23.356 -27.161 1.00 55.34 230 ILE A N 1
ATOM 1784 C CA . ILE A 1 230 ? 8.318 -23.956 -27.236 1.00 55.34 230 ILE A CA 1
ATOM 1785 C C . ILE A 1 230 ? 8.284 -25.383 -26.652 1.00 55.34 230 ILE A C 1
ATOM 1787 O O . ILE A 1 230 ? 7.328 -25.724 -25.962 1.00 55.34 230 ILE A O 1
ATOM 1791 N N . VAL A 1 231 ? 9.321 -26.206 -26.856 1.00 53.69 231 VAL A N 1
ATOM 1792 C CA . VAL A 1 231 ? 9.414 -27.563 -26.270 1.00 53.69 231 VAL A CA 1
ATOM 1793 C C . VAL A 1 231 ? 9.532 -27.519 -24.742 1.00 53.69 231 VAL A C 1
ATOM 1795 O O . VAL A 1 231 ? 8.908 -28.324 -24.056 1.00 53.69 231 VAL A O 1
ATOM 1798 N N . LEU A 1 232 ? 10.270 -26.556 -24.182 1.00 54.25 232 LEU A N 1
ATOM 1799 C CA . LEU A 1 232 ? 10.322 -26.346 -22.728 1.00 54.25 232 LEU A CA 1
ATOM 1800 C C . LEU A 1 232 ? 8.980 -25.853 -22.159 1.00 54.25 232 LEU A C 1
ATOM 1802 O O . LEU A 1 232 ? 8.624 -26.207 -21.037 1.00 54.25 232 LEU A O 1
ATOM 1806 N N . VAL A 1 233 ? 8.211 -25.098 -22.949 1.00 49.34 233 VAL A N 1
ATOM 1807 C CA . VAL A 1 233 ? 6.856 -24.637 -22.601 1.00 49.34 233 VAL A CA 1
ATOM 1808 C C . VAL A 1 233 ? 5.803 -25.756 -22.678 1.00 49.34 233 VAL A C 1
ATOM 1810 O O . VAL A 1 233 ? 4.779 -25.657 -22.008 1.00 49.34 233 VAL A O 1
ATOM 1813 N N . THR A 1 234 ? 6.041 -26.846 -23.419 1.00 48.84 234 THR A N 1
ATOM 1814 C CA . THR A 1 234 ? 5.100 -27.983 -23.515 1.00 48.84 234 THR A CA 1
ATOM 1815 C C . THR A 1 234 ? 5.491 -29.206 -22.681 1.00 48.84 234 THR A C 1
ATOM 1817 O O . THR A 1 234 ? 4.603 -29.911 -22.210 1.00 48.84 234 THR A O 1
ATOM 1820 N N . ALA A 1 235 ? 6.781 -29.449 -22.428 1.00 47.88 235 ALA A N 1
ATOM 1821 C CA . ALA A 1 235 ? 7.244 -30.589 -21.622 1.00 47.88 235 ALA A CA 1
ATOM 1822 C C . ALA A 1 235 ? 7.169 -30.365 -20.095 1.00 47.88 235 ALA A C 1
ATOM 1824 O O . ALA A 1 235 ? 7.222 -31.329 -19.336 1.00 47.88 235 ALA A O 1
ATOM 1825 N N . GLY A 1 236 ? 7.043 -29.114 -19.631 1.00 42.16 236 GLY A N 1
ATOM 1826 C CA . GLY A 1 236 ? 6.891 -28.771 -18.206 1.00 42.16 236 GLY A CA 1
ATOM 1827 C C . GLY A 1 236 ? 5.446 -28.769 -17.687 1.00 42.16 236 GLY A C 1
ATOM 1828 O O . GLY A 1 236 ? 5.213 -28.464 -16.518 1.00 42.16 236 GLY A O 1
ATOM 1829 N N . GLY A 1 237 ? 4.467 -29.066 -18.546 1.00 34.97 237 GLY A N 1
ATOM 1830 C CA . GLY A 1 237 ? 3.045 -29.003 -18.217 1.00 34.97 237 GLY A CA 1
ATOM 1831 C C . GLY A 1 237 ? 2.547 -30.207 -17.418 1.00 34.97 237 GLY A C 1
ATOM 1832 O O . GLY A 1 237 ? 1.967 -31.126 -17.993 1.00 34.97 237 GLY A O 1
ATOM 1833 N N . SER A 1 238 ? 2.676 -30.168 -16.089 1.00 39.22 238 SER A N 1
ATOM 1834 C CA . SER A 1 238 ? 1.815 -30.979 -15.217 1.00 39.22 238 SER A CA 1
ATOM 1835 C C . SER A 1 238 ? 0.358 -30.576 -15.449 1.00 39.22 238 SER A C 1
ATOM 1837 O O . SER A 1 238 ? -0.025 -29.432 -15.213 1.00 39.22 238 SER A O 1
ATOM 1839 N N . THR A 1 239 ? -0.447 -31.514 -15.941 1.00 37.78 239 THR A N 1
ATOM 1840 C CA . THR A 1 239 ? -1.824 -31.297 -16.401 1.00 37.78 239 THR A CA 1
ATOM 1841 C C . THR A 1 239 ? -2.757 -30.750 -15.314 1.00 37.78 239 THR A C 1
ATOM 1843 O O . THR A 1 239 ? -2.976 -31.441 -14.315 1.00 37.78 239 THR A O 1
ATOM 1846 N N . PRO A 1 240 ? -3.448 -29.620 -15.544 1.00 35.94 240 PRO A N 1
ATOM 1847 C CA . PRO A 1 240 ? -4.785 -29.417 -15.020 1.00 35.94 240 PRO A CA 1
ATOM 1848 C C . PRO A 1 240 ? -5.794 -30.037 -15.997 1.00 35.94 240 PRO A C 1
ATOM 1850 O O . PRO A 1 240 ? -5.854 -29.676 -17.172 1.00 35.94 240 PRO A O 1
ATOM 1853 N N . THR A 1 241 ? -6.587 -30.988 -15.509 1.00 30.25 241 THR A N 1
ATOM 1854 C CA . THR A 1 241 ? -7.707 -31.581 -16.248 1.00 30.25 241 THR A CA 1
ATOM 1855 C C . THR A 1 241 ? -8.638 -30.482 -16.761 1.00 30.25 241 THR A C 1
ATOM 1857 O O . THR A 1 241 ? -9.142 -29.685 -15.970 1.00 30.25 241 THR A O 1
ATOM 1860 N N . LEU A 1 242 ? -8.893 -30.452 -18.072 1.00 32.22 242 LEU A N 1
ATOM 1861 C CA . LEU A 1 242 ? -9.838 -29.515 -18.677 1.00 32.22 242 LEU A CA 1
ATOM 1862 C C . LEU A 1 242 ? -11.273 -29.928 -18.313 1.00 32.22 242 LEU A C 1
ATOM 1864 O O . LEU A 1 242 ? -11.949 -30.627 -19.064 1.00 32.22 242 LEU A O 1
ATOM 1868 N N . ALA A 1 243 ? -11.732 -29.509 -17.136 1.00 30.84 243 ALA A N 1
ATOM 1869 C CA . ALA A 1 243 ? -13.141 -29.562 -16.785 1.00 30.84 243 ALA A CA 1
ATOM 1870 C C . ALA A 1 243 ? -13.881 -28.498 -17.605 1.00 30.84 243 ALA A C 1
ATOM 1872 O O . ALA A 1 243 ? -13.816 -27.305 -17.303 1.00 30.84 243 ALA A O 1
ATOM 1873 N N . THR A 1 244 ? -14.570 -28.934 -18.657 1.00 33.00 244 THR A N 1
ATOM 1874 C CA . THR A 1 244 ? -15.478 -28.094 -19.437 1.00 33.00 244 THR A CA 1
ATOM 1875 C C . THR A 1 244 ? -16.602 -27.589 -18.532 1.00 33.00 244 THR A C 1
ATOM 1877 O O . THR A 1 244 ? -17.559 -28.313 -18.273 1.00 33.00 244 THR A O 1
ATOM 1880 N N . GLN A 1 245 ? -16.505 -26.349 -18.051 1.00 29.09 245 GLN A N 1
ATOM 1881 C CA . GLN A 1 245 ? -17.686 -25.606 -17.621 1.00 29.09 245 GLN A CA 1
ATOM 1882 C C . GLN A 1 245 ? -18.164 -24.743 -18.780 1.00 29.09 245 GLN A C 1
ATOM 1884 O O . GLN A 1 245 ? -17.508 -23.781 -19.181 1.00 29.09 245 GLN A O 1
ATOM 1889 N N . GLU A 1 246 ? -19.324 -25.112 -19.316 1.00 28.72 246 GLU A N 1
ATOM 1890 C CA . GLU A 1 246 ? -20.115 -24.227 -20.157 1.00 28.72 246 GLU A CA 1
ATOM 1891 C C . GLU A 1 246 ? -20.403 -22.929 -19.398 1.00 28.72 246 GLU A C 1
ATOM 1893 O O . GLU A 1 246 ? -20.769 -22.945 -18.223 1.00 28.72 246 GLU A O 1
ATOM 1898 N N . SER A 1 247 ? -20.259 -21.800 -20.088 1.00 28.34 247 SER A N 1
ATOM 1899 C CA . SER A 1 247 ? -20.762 -20.518 -19.609 1.00 28.34 247 SER A CA 1
ATOM 1900 C C . SER A 1 247 ? -22.284 -20.497 -19.788 1.00 28.34 247 SER A C 1
ATOM 1902 O O . SER A 1 247 ? -22.738 -20.545 -20.937 1.00 28.34 247 SER A O 1
ATOM 1904 N N . PRO A 1 248 ? -23.101 -20.407 -18.721 1.00 31.95 248 PRO A N 1
ATOM 1905 C CA . PRO A 1 248 ? -24.525 -20.168 -18.880 1.00 31.95 248 PRO A CA 1
ATOM 1906 C C . PRO A 1 248 ? -24.708 -18.736 -19.379 1.00 31.95 248 PRO A C 1
ATOM 1908 O O . PRO A 1 248 ? -24.308 -17.777 -18.714 1.00 31.95 248 PRO A O 1
ATOM 1911 N N . ALA A 1 249 ? -25.310 -18.589 -20.557 1.00 30.78 249 ALA A N 1
ATOM 1912 C CA . ALA A 1 249 ? -25.635 -17.283 -21.110 1.00 30.78 249 ALA A CA 1
ATOM 1913 C C . ALA A 1 249 ? -26.483 -16.463 -20.121 1.00 30.78 249 ALA A C 1
ATOM 1915 O O . ALA A 1 249 ? -27.383 -16.988 -19.462 1.00 30.78 249 ALA A O 1
ATOM 1916 N N . THR A 1 250 ? -26.227 -15.157 -20.059 1.00 35.38 250 THR A N 1
ATOM 1917 C CA . THR A 1 250 ? -26.991 -14.182 -19.272 1.00 35.38 250 THR A CA 1
ATOM 1918 C C . THR A 1 250 ? -28.403 -13.993 -19.835 1.00 35.38 250 THR A C 1
ATOM 1920 O O . THR A 1 250 ? -28.718 -12.997 -20.485 1.00 35.38 250 THR A O 1
ATOM 1923 N N . GLY A 1 251 ? -29.280 -14.957 -19.557 1.00 29.95 251 GLY A N 1
ATOM 1924 C CA . GLY A 1 251 ? -30.718 -14.829 -19.757 1.00 29.95 251 GLY A CA 1
ATOM 1925 C C . GLY A 1 251 ? -31.305 -13.841 -18.751 1.00 29.95 251 GLY A C 1
ATOM 1926 O O . GLY A 1 251 ? -31.415 -14.150 -17.567 1.00 29.95 251 GLY A O 1
ATOM 1927 N N . ILE A 1 252 ? -31.686 -12.653 -19.222 1.00 35.25 252 ILE A N 1
ATOM 1928 C CA . ILE A 1 252 ? -32.449 -11.674 -18.439 1.00 35.25 252 ILE A CA 1
ATOM 1929 C C . ILE A 1 252 ? -33.889 -12.196 -18.295 1.00 35.25 252 ILE A C 1
ATOM 1931 O O . ILE A 1 252 ? -34.560 -12.354 -19.317 1.00 35.25 252 ILE A O 1
ATOM 1935 N N . PRO A 1 253 ? -34.417 -12.428 -17.077 1.00 32.34 253 PRO A N 1
ATOM 1936 C CA . PRO A 1 253 ? -35.828 -12.744 -16.903 1.00 32.34 253 PRO A CA 1
ATOM 1937 C C . PRO A 1 253 ? -36.652 -11.455 -16.997 1.00 32.34 253 PRO A C 1
ATOM 1939 O O . PRO A 1 253 ? -36.592 -10.594 -16.118 1.00 32.34 253 PRO A O 1
ATOM 1942 N N . THR A 1 254 ? -37.440 -11.321 -18.062 1.00 32.00 254 THR A N 1
ATOM 1943 C CA . THR A 1 254 ? -38.441 -10.256 -18.193 1.00 32.00 254 THR A CA 1
ATOM 1944 C C . THR A 1 254 ? -39.503 -10.409 -17.104 1.00 32.00 254 THR A C 1
ATOM 1946 O O . THR A 1 254 ? -40.275 -11.367 -17.115 1.00 32.00 254 THR A O 1
ATOM 1949 N N . ILE A 1 255 ? -39.581 -9.451 -16.179 1.00 34.22 255 ILE A N 1
ATOM 1950 C CA . ILE A 1 255 ? -40.647 -9.404 -15.171 1.00 34.22 255 ILE A CA 1
ATOM 1951 C C . ILE A 1 255 ? -41.934 -8.915 -15.848 1.00 34.22 255 ILE A C 1
ATOM 1953 O O . ILE A 1 255 ? -42.080 -7.727 -16.135 1.00 34.22 255 ILE A O 1
ATOM 1957 N N . GLN A 1 256 ? -42.881 -9.824 -16.084 1.00 33.75 256 GLN A N 1
ATOM 1958 C CA . GLN A 1 256 ? -44.268 -9.453 -16.373 1.00 33.75 256 GLN A CA 1
ATOM 1959 C C . GLN A 1 256 ? -44.985 -9.062 -15.069 1.00 33.75 256 GLN A C 1
ATOM 1961 O O . GLN A 1 256 ? -44.890 -9.800 -14.086 1.00 33.75 256 GLN A O 1
ATOM 1966 N N . PRO A 1 257 ? -45.744 -7.953 -15.033 1.00 35.94 257 PRO A N 1
ATOM 1967 C CA . PRO A 1 257 ? -46.673 -7.691 -13.943 1.00 35.94 257 PRO A CA 1
ATOM 1968 C C . PRO A 1 257 ? -47.924 -8.571 -14.094 1.00 35.94 257 PRO A C 1
ATOM 1970 O O . PRO A 1 257 ? -48.423 -8.783 -15.198 1.00 35.94 257 PRO A O 1
ATOM 1973 N N . SER A 1 258 ? -48.464 -9.058 -12.978 1.00 34.03 258 SER A N 1
ATOM 1974 C CA . SER A 1 258 ? -49.784 -9.700 -12.912 1.00 34.03 258 SER A CA 1
ATOM 1975 C C . SER A 1 258 ? -50.606 -9.114 -11.756 1.00 34.03 258 SER A C 1
ATOM 1977 O O . SER A 1 258 ? -50.023 -8.522 -10.845 1.00 34.03 258 SER A O 1
ATOM 1979 N N . PRO A 1 259 ? -51.949 -9.143 -11.847 1.00 38.03 259 PRO A N 1
ATOM 1980 C CA . PRO A 1 259 ? -52.762 -8.030 -11.362 1.00 38.03 259 PRO A CA 1
ATOM 1981 C C . PRO A 1 259 ? -53.229 -8.133 -9.903 1.00 38.03 259 PRO A C 1
ATOM 1983 O O . PRO A 1 259 ? -53.186 -9.178 -9.259 1.00 38.03 259 PRO A O 1
ATOM 1986 N N . LEU A 1 260 ? -53.729 -6.994 -9.419 1.00 42.97 260 LEU A N 1
ATOM 1987 C CA . LEU A 1 260 ? -54.390 -6.806 -8.129 1.00 42.97 260 LEU A CA 1
ATOM 1988 C C . LEU A 1 260 ? -55.649 -7.694 -7.987 1.00 42.97 260 LEU A C 1
ATOM 1990 O O . LEU A 1 260 ? -56.463 -7.710 -8.912 1.00 42.97 260 LEU A O 1
ATOM 1994 N N . PRO A 1 261 ? -55.891 -8.333 -6.827 1.00 39.78 261 PRO A N 1
ATOM 1995 C CA . PRO A 1 261 ? -57.191 -8.911 -6.504 1.00 39.78 261 PRO A CA 1
ATOM 1996 C C . PRO A 1 261 ? -58.092 -7.900 -5.770 1.00 39.78 261 PRO A C 1
ATOM 1998 O O . PRO A 1 261 ? -57.737 -7.371 -4.715 1.00 39.78 261 PRO A O 1
ATOM 2001 N N . THR A 1 262 ? -59.287 -7.660 -6.309 1.00 35.97 262 THR A N 1
ATOM 2002 C CA . THR A 1 262 ? -60.413 -7.007 -5.616 1.00 35.97 262 THR A CA 1
ATOM 2003 C C . THR A 1 262 ? -61.169 -8.003 -4.712 1.00 35.97 262 THR A C 1
ATOM 2005 O O . THR A 1 262 ? -61.016 -9.216 -4.871 1.00 35.97 262 THR A O 1
ATOM 2008 N N . PRO A 1 263 ? -61.958 -7.530 -3.725 1.00 46.44 263 PRO A N 1
ATOM 2009 C CA . PRO A 1 263 ? -62.512 -8.386 -2.677 1.00 46.44 263 PRO A CA 1
ATOM 2010 C C . PRO A 1 263 ? -63.775 -9.140 -3.117 1.00 46.44 263 PRO A C 1
ATOM 2012 O O . PRO A 1 263 ? -64.556 -8.645 -3.927 1.00 46.44 263 PRO A O 1
ATOM 2015 N N . SER A 1 264 ? -64.024 -10.296 -2.496 1.00 33.75 264 SER A N 1
ATOM 2016 C CA . SER A 1 264 ? -65.305 -11.012 -2.559 1.00 33.75 264 SER A CA 1
ATOM 2017 C C . SER A 1 264 ? -65.730 -11.484 -1.162 1.00 33.75 264 SER A C 1
ATOM 2019 O O . SER A 1 264 ? -64.909 -11.530 -0.243 1.00 33.75 264 SER A O 1
ATOM 2021 N N . SER A 1 265 ? -67.025 -11.736 -0.971 1.00 36.16 265 SER A N 1
ATOM 2022 C CA . SER A 1 265 ? -67.715 -11.545 0.311 1.00 36.16 265 SER A CA 1
ATOM 2023 C C . SER A 1 265 ? -68.524 -12.753 0.814 1.00 36.16 265 SER A C 1
ATOM 2025 O O . SER A 1 265 ? -69.101 -13.498 0.029 1.00 36.16 265 SER A O 1
ATOM 2027 N N . SER A 1 266 ? -68.671 -12.819 2.150 1.00 33.47 266 SER A N 1
ATOM 2028 C CA . SER A 1 266 ? -69.719 -13.554 2.902 1.00 33.47 266 SER A CA 1
ATOM 2029 C C . SER A 1 266 ? -69.621 -15.101 2.961 1.00 33.47 266 SER A C 1
ATOM 2031 O O . SER A 1 266 ? -68.930 -15.692 2.138 1.00 33.47 266 SER A O 1
ATOM 2033 N N . PRO A 1 267 ? -70.340 -15.799 3.883 1.00 46.28 267 PRO A N 1
ATOM 2034 C CA . PRO A 1 267 ? -71.091 -15.326 5.061 1.00 46.28 267 PRO A CA 1
ATOM 2035 C C . PRO A 1 267 ? -70.755 -16.017 6.415 1.00 46.28 267 PRO A C 1
ATOM 2037 O O . PRO A 1 267 ? -70.359 -17.173 6.502 1.00 46.28 267 PRO A O 1
ATOM 2040 N N . THR A 1 268 ? -71.029 -15.269 7.485 1.00 38.25 268 THR A N 1
ATOM 2041 C CA . THR A 1 268 ? -71.563 -15.637 8.819 1.00 38.25 268 THR A CA 1
ATOM 2042 C 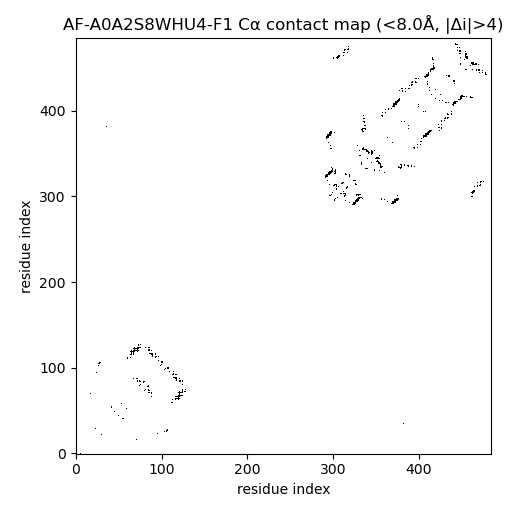C . THR A 1 268 ? -71.520 -17.093 9.344 1.00 38.25 268 THR A C 1
ATOM 2044 O O . THR A 1 268 ? -72.254 -17.962 8.879 1.00 38.25 268 THR A O 1
ATOM 2047 N N . SER A 1 269 ? -70.882 -17.291 10.508 1.00 37.03 269 SER A N 1
ATOM 2048 C CA . SER A 1 269 ? -71.231 -18.346 11.483 1.00 37.03 269 SER A CA 1
ATOM 2049 C C . SER A 1 269 ? -71.330 -17.769 12.911 1.00 37.03 269 SER A C 1
ATOM 2051 O O . SER A 1 269 ? -70.608 -16.839 13.271 1.00 37.03 269 SER A O 1
ATOM 2053 N N . LYS A 1 270 ? -72.300 -18.245 13.711 1.00 41.78 270 LYS A N 1
ATOM 2054 C CA . LYS A 1 270 ? -72.642 -17.694 15.045 1.00 41.78 270 LYS A CA 1
ATOM 2055 C C . LYS A 1 270 ? -71.624 -18.082 16.143 1.00 41.78 270 LYS A C 1
ATOM 2057 O O . LYS A 1 270 ? -70.979 -19.122 16.028 1.00 41.78 270 LYS A O 1
ATOM 2062 N N . PRO A 1 271 ? -71.507 -17.292 17.232 1.00 47.03 271 PRO A N 1
ATOM 2063 C CA . PRO A 1 271 ? -70.482 -17.483 18.260 1.00 47.03 271 PRO A CA 1
ATOM 2064 C C . PRO A 1 271 ? -70.817 -18.598 19.267 1.00 47.03 271 PRO A C 1
ATOM 2066 O O . PRO A 1 271 ? -71.976 -18.804 19.626 1.00 47.03 271 PRO A O 1
ATOM 2069 N N . LYS A 1 272 ? -69.773 -19.253 19.793 1.00 35.62 272 LYS A N 1
ATOM 2070 C CA . LYS A 1 272 ? -69.832 -20.162 20.953 1.00 35.62 272 LYS A CA 1
ATOM 2071 C C . LYS A 1 272 ? -69.240 -19.455 22.192 1.00 35.62 272 LYS A C 1
ATOM 2073 O O . LYS A 1 272 ? -68.258 -18.733 22.019 1.00 35.62 272 LYS A O 1
ATOM 2078 N N . PRO A 1 273 ? -69.784 -19.626 23.416 1.00 42.72 273 PRO A N 1
ATOM 2079 C CA . PRO A 1 273 ? -69.334 -18.858 24.579 1.00 42.72 273 PRO A CA 1
ATOM 2080 C C . PRO A 1 273 ? -67.916 -19.209 25.050 1.00 42.72 273 PRO A C 1
ATOM 2082 O O . PRO A 1 273 ? -67.489 -20.363 25.012 1.00 42.72 273 PRO A O 1
ATOM 2085 N N . THR A 1 274 ? -67.218 -18.189 25.539 1.00 43.34 274 THR A N 1
ATOM 2086 C CA . THR A 1 274 ? -65.845 -18.213 26.053 1.00 43.34 274 THR A CA 1
ATOM 2087 C C . THR A 1 274 ? -65.714 -18.938 27.398 1.00 43.34 274 THR A C 1
ATOM 2089 O O . THR A 1 274 ? -66.491 -18.663 28.312 1.00 43.34 274 THR A O 1
ATOM 2092 N N . PRO A 1 275 ? -64.628 -19.697 27.621 1.00 41.88 275 PRO A N 1
ATOM 2093 C CA . PRO A 1 275 ? -63.972 -19.773 28.919 1.00 41.88 275 PRO A CA 1
ATOM 2094 C C . PRO A 1 275 ? -63.026 -18.575 29.068 1.00 41.88 275 PRO A C 1
ATOM 2096 O O . PRO A 1 275 ? -62.229 -18.276 28.176 1.00 41.88 275 PRO A O 1
ATOM 2099 N N . ARG A 1 276 ? -63.104 -17.879 30.202 1.00 47.81 276 ARG A N 1
ATOM 2100 C CA . ARG A 1 276 ? -62.298 -16.690 30.513 1.00 47.81 276 ARG A CA 1
ATOM 2101 C C . ARG A 1 276 ? -60.839 -17.078 30.796 1.00 47.81 276 ARG A C 1
ATOM 2103 O O . ARG A 1 276 ? -60.456 -17.214 31.953 1.00 47.81 276 ARG A O 1
ATOM 2110 N N . SER A 1 277 ? -60.031 -17.255 29.751 1.00 43.41 277 SER A N 1
ATOM 2111 C CA . SER A 1 277 ? -58.586 -17.441 29.913 1.00 43.41 277 SER A CA 1
ATOM 2112 C C . SER A 1 277 ? -57.945 -16.140 30.395 1.00 43.41 277 SER A C 1
ATOM 2114 O O . SER A 1 277 ? -58.082 -15.092 29.763 1.00 43.41 277 SER A O 1
ATOM 2116 N N . SER A 1 278 ? -57.259 -16.201 31.532 1.00 44.47 278 SER A N 1
ATOM 2117 C CA . SER A 1 278 ? -56.457 -15.103 32.061 1.00 44.47 278 SER A CA 1
ATOM 2118 C C . SER A 1 278 ? -55.306 -14.790 31.104 1.00 44.47 278 SER A C 1
ATOM 2120 O O . SER A 1 278 ? -54.351 -15.562 31.001 1.00 44.47 278 SER A O 1
ATOM 2122 N N . HIS A 1 279 ? -55.370 -13.645 30.424 1.00 44.94 279 HIS A N 1
ATOM 2123 C CA . HIS A 1 279 ? -54.250 -13.136 29.637 1.00 44.94 279 HIS A CA 1
ATOM 2124 C C . HIS A 1 279 ? -53.128 -12.643 30.558 1.00 44.94 279 HIS A C 1
ATOM 2126 O O . HIS A 1 279 ? -53.025 -11.455 30.859 1.00 44.94 279 HIS A O 1
ATOM 2132 N N . THR A 1 280 ? -52.249 -13.559 30.966 1.00 49.78 280 THR A N 1
ATOM 2133 C CA . THR A 1 280 ? -50.872 -13.198 31.317 1.00 49.78 280 THR A CA 1
ATOM 2134 C C . THR A 1 280 ? -50.268 -12.476 30.109 1.00 49.78 280 THR A C 1
ATOM 2136 O O . THR A 1 280 ? -50.323 -13.034 29.007 1.00 49.78 280 THR A O 1
ATOM 2139 N N . PRO A 1 281 ? -49.710 -11.259 30.254 1.00 52.31 281 PRO A N 1
ATOM 2140 C CA . PRO A 1 281 ? -49.035 -10.596 29.149 1.00 52.31 281 PRO A CA 1
ATOM 2141 C C . PRO A 1 281 ? -47.908 -11.494 28.639 1.00 52.31 281 PRO A C 1
ATOM 2143 O O . PRO A 1 281 ? -47.029 -11.882 29.411 1.00 52.31 281 PRO A O 1
ATOM 2146 N N . ALA A 1 282 ? -47.929 -11.834 27.349 1.00 55.22 282 ALA A N 1
ATOM 2147 C CA . ALA A 1 282 ? -46.789 -12.494 26.731 1.00 55.22 282 ALA A CA 1
ATOM 2148 C C . ALA A 1 282 ? -45.556 -11.595 26.942 1.00 55.22 282 ALA A C 1
ATOM 2150 O O . ALA A 1 282 ? -45.659 -10.389 26.687 1.00 55.22 282 ALA A O 1
ATOM 2151 N N . PRO A 1 283 ? -44.416 -12.127 27.426 1.00 52.78 283 PRO A N 1
ATOM 2152 C CA . PRO A 1 283 ? -43.230 -11.311 27.638 1.00 52.78 283 PRO A CA 1
ATOM 2153 C C . PRO A 1 283 ? -42.864 -10.642 26.315 1.00 52.78 283 PRO A C 1
ATOM 2155 O O . PRO A 1 283 ? -42.727 -11.313 25.290 1.00 52.78 283 PRO A O 1
ATOM 2158 N N . ALA A 1 284 ? -42.773 -9.310 26.337 1.00 53.91 284 ALA A N 1
ATOM 2159 C CA . ALA A 1 284 ? -42.504 -8.524 25.143 1.00 53.91 284 ALA A CA 1
ATOM 2160 C C . ALA A 1 284 ? -41.255 -9.075 24.448 1.00 53.91 284 ALA A C 1
ATOM 2162 O O . ALA A 1 284 ? -40.224 -9.263 25.094 1.00 53.91 284 ALA A O 1
ATOM 2163 N N . SER A 1 285 ? -41.356 -9.345 23.144 1.00 50.72 285 SER A N 1
ATOM 2164 C CA . SER A 1 285 ? -40.234 -9.848 22.351 1.00 50.72 285 SER A CA 1
ATOM 2165 C C . SER A 1 285 ? -39.130 -8.792 22.333 1.00 50.72 285 SER A C 1
ATOM 2167 O O . SER A 1 285 ? -39.173 -7.836 21.555 1.00 50.72 285 SER A O 1
ATOM 2169 N N . VAL A 1 286 ? -38.169 -8.929 23.251 1.00 57.06 286 VAL A N 1
ATOM 2170 C CA . VAL A 1 286 ? -37.022 -8.033 23.360 1.00 57.06 286 VAL A CA 1
ATOM 2171 C C . VAL A 1 286 ? -36.185 -8.237 22.107 1.00 57.06 286 VAL A C 1
ATOM 2173 O O . VAL A 1 286 ? -35.438 -9.210 21.996 1.00 57.06 286 VAL A O 1
ATOM 2176 N N . LEU A 1 287 ? -36.329 -7.316 21.150 1.00 56.28 287 LEU A N 1
ATOM 2177 C CA . LEU A 1 287 ? -35.472 -7.252 19.973 1.00 56.28 287 LEU A CA 1
ATOM 2178 C C . LEU A 1 287 ? -34.010 -7.315 20.440 1.00 56.28 287 LEU A C 1
ATOM 2180 O O . LEU A 1 287 ? -33.614 -6.484 21.266 1.00 56.28 287 LEU A O 1
ATOM 2184 N N . PRO A 1 288 ? -33.206 -8.279 19.953 1.00 61.25 288 PRO A N 1
ATOM 2185 C CA . PRO A 1 288 ? -31.842 -8.441 20.426 1.00 61.25 288 PRO A CA 1
ATOM 2186 C C . PRO A 1 288 ? -31.056 -7.141 20.199 1.00 61.25 288 PRO A C 1
ATOM 2188 O O . PRO A 1 288 ? -31.216 -6.504 19.150 1.00 61.25 288 PRO A O 1
ATOM 2191 N N . PRO A 1 289 ? -30.218 -6.718 21.165 1.00 64.62 289 PRO A N 1
ATOM 2192 C CA . PRO A 1 289 ? -29.546 -5.428 21.105 1.00 64.62 289 PRO A CA 1
ATOM 2193 C C . PRO A 1 289 ? -28.712 -5.315 19.825 1.00 64.62 289 PRO A C 1
ATOM 2195 O O . PRO A 1 289 ? -27.902 -6.191 19.509 1.00 64.62 289 PRO A O 1
ATOM 2198 N N . LYS A 1 290 ? -28.921 -4.227 19.071 1.00 82.94 290 LYS A N 1
ATOM 2199 C CA . LYS A 1 290 ? -28.214 -3.995 17.805 1.00 82.94 290 LYS A CA 1
ATOM 2200 C C . LYS A 1 290 ? -26.706 -3.937 18.055 1.00 82.94 290 LYS A C 1
ATOM 2202 O O . LYS A 1 290 ? -26.234 -3.160 18.883 1.00 82.94 290 LYS A O 1
ATOM 2207 N N . LYS A 1 291 ? -25.955 -4.743 17.302 1.00 91.81 291 LYS A N 1
ATOM 2208 C CA . LYS A 1 291 ? -24.488 -4.758 17.342 1.00 91.81 291 LYS A CA 1
ATOM 2209 C C . LYS A 1 291 ? -23.933 -3.376 16.960 1.00 91.81 291 LYS A C 1
ATOM 2211 O O . LYS A 1 291 ? -24.429 -2.781 16.002 1.00 91.81 291 LYS A O 1
ATOM 2216 N N . PRO A 1 292 ? -22.901 -2.860 17.652 1.00 96.00 292 PRO A N 1
ATOM 2217 C CA . PRO A 1 292 ? -22.258 -1.609 17.268 1.00 96.00 292 PRO A CA 1
ATOM 2218 C C . PRO A 1 292 ? -21.564 -1.762 15.910 1.00 96.00 292 PRO A C 1
ATOM 2220 O O . PRO A 1 292 ? -20.822 -2.722 15.687 1.00 96.00 292 PRO A O 1
ATOM 2223 N N . ILE A 1 293 ? -21.778 -0.797 15.013 1.00 97.81 293 ILE A N 1
ATOM 2224 C CA . ILE A 1 293 ? -21.125 -0.780 13.701 1.00 97.81 293 ILE A CA 1
ATOM 2225 C C . ILE A 1 293 ? -19.642 -0.443 13.889 1.00 97.81 293 ILE A C 1
ATOM 2227 O O . ILE A 1 293 ? -19.305 0.589 14.487 1.00 97.81 293 ILE A O 1
ATOM 2231 N N . ALA A 1 294 ? -18.778 -1.307 13.354 1.00 98.19 294 ALA A N 1
ATOM 2232 C CA . ALA A 1 294 ? -17.334 -1.127 13.306 1.00 98.19 294 ALA A CA 1
ATOM 2233 C C . ALA A 1 294 ? -16.869 -0.997 11.852 1.00 98.19 294 ALA A C 1
ATOM 2235 O O . ALA A 1 294 ? -16.951 -1.949 11.075 1.00 98.19 294 ALA A O 1
ATOM 2236 N N . ALA A 1 295 ? -16.373 0.181 11.481 1.00 98.44 295 ALA A N 1
ATOM 2237 C CA . ALA A 1 295 ? -15.773 0.387 10.170 1.00 98.44 295 ALA A CA 1
ATOM 2238 C C . ALA A 1 295 ? -14.283 0.028 10.192 1.00 98.44 295 ALA A C 1
ATOM 2240 O O . ALA A 1 295 ? -13.583 0.341 11.156 1.00 98.44 295 ALA A O 1
ATOM 2241 N N . PHE A 1 296 ? -13.799 -0.595 9.120 1.00 98.38 296 PHE A N 1
ATOM 2242 C CA . PHE A 1 296 ? -12.392 -0.952 8.946 1.00 98.38 296 PHE A CA 1
ATOM 2243 C C . PHE A 1 296 ? -11.809 -0.176 7.765 1.00 98.38 296 PHE A C 1
ATOM 2245 O O . PHE A 1 296 ? -12.363 -0.218 6.668 1.00 98.38 296 PHE A O 1
ATOM 2252 N N . ILE A 1 297 ? -10.701 0.526 7.993 1.00 97.81 297 ILE A N 1
ATOM 2253 C CA . ILE A 1 297 ? -9.886 1.167 6.957 1.00 97.81 297 ILE A CA 1
ATOM 2254 C C . ILE A 1 297 ? -8.542 0.449 6.905 1.00 97.81 297 ILE A C 1
ATOM 2256 O O . ILE A 1 297 ? -7.907 0.234 7.942 1.00 97.81 297 ILE A O 1
ATOM 2260 N N . GLY A 1 298 ? -8.101 0.116 5.696 1.00 95.06 298 GLY A N 1
ATOM 2261 C CA . GLY A 1 298 ? -6.769 -0.413 5.479 1.00 95.06 298 GLY A CA 1
ATOM 2262 C C . GLY A 1 298 ? -6.465 -0.792 4.034 1.00 95.06 298 GLY A C 1
ATOM 2263 O O . GLY A 1 298 ? -7.140 -0.359 3.099 1.00 95.06 298 GLY A O 1
ATOM 2264 N N . ASP A 1 299 ? -5.447 -1.629 3.894 1.00 91.75 299 ASP A N 1
ATOM 2265 C CA . ASP A 1 299 ? -4.883 -2.123 2.640 1.00 91.75 299 ASP A CA 1
ATOM 2266 C C . ASP A 1 299 ? -5.313 -3.580 2.348 1.00 91.75 299 ASP A C 1
ATOM 2268 O O . ASP A 1 299 ? -6.306 -4.088 2.878 1.00 91.75 299 ASP A O 1
ATOM 2272 N N . ASP A 1 300 ? -4.563 -4.269 1.487 1.00 92.19 300 ASP A N 1
ATOM 2273 C CA . ASP A 1 300 ? -4.720 -5.679 1.123 1.00 92.19 300 ASP A CA 1
ATOM 2274 C C . ASP A 1 300 ? -4.915 -6.614 2.332 1.00 92.19 300 ASP A C 1
ATOM 2276 O O . ASP A 1 300 ? -5.719 -7.552 2.277 1.00 92.19 300 ASP A O 1
ATOM 2280 N N . PHE A 1 301 ? -4.208 -6.372 3.441 1.00 94.56 301 PHE A N 1
ATOM 2281 C CA . PHE A 1 301 ? -4.304 -7.239 4.615 1.00 94.56 301 PHE A CA 1
ATOM 2282 C C . PHE A 1 301 ? -5.626 -6.983 5.343 1.00 94.56 301 PHE A C 1
ATOM 2284 O O . PHE A 1 301 ? -6.249 -7.927 5.824 1.00 94.56 301 PHE A O 1
ATOM 2291 N N . ALA A 1 302 ? -6.091 -5.730 5.398 1.00 95.50 302 ALA A N 1
ATOM 2292 C CA . ALA A 1 302 ? -7.396 -5.367 5.958 1.00 95.50 302 ALA A CA 1
ATOM 2293 C C . ALA A 1 302 ? -8.581 -5.835 5.095 1.00 95.50 302 ALA A C 1
ATOM 2295 O O . ALA A 1 302 ? -9.631 -6.154 5.652 1.00 95.50 302 ALA A O 1
ATOM 2296 N N . ILE A 1 303 ? -8.416 -5.950 3.772 1.00 94.12 303 ILE A N 1
ATOM 2297 C CA . ILE A 1 303 ? -9.391 -6.617 2.886 1.00 94.12 303 ILE A CA 1
ATOM 2298 C C . ILE A 1 303 ? -9.571 -8.092 3.272 1.00 94.12 303 ILE A C 1
ATOM 2300 O O . ILE A 1 303 ? -10.688 -8.603 3.228 1.00 94.12 303 ILE A O 1
ATOM 2304 N N . GLY A 1 304 ? -8.481 -8.769 3.647 1.00 94.12 304 GLY A N 1
ATOM 2305 C CA . GLY A 1 304 ? -8.452 -10.222 3.812 1.00 94.12 304 GLY A CA 1
ATOM 2306 C C . GLY A 1 304 ? -7.828 -10.966 2.627 1.00 94.12 304 GLY A C 1
ATOM 2307 O O . GLY A 1 304 ? -8.138 -12.137 2.427 1.00 94.12 304 GLY A O 1
ATOM 2308 N N . VAL A 1 305 ? -6.970 -10.321 1.822 1.00 91.50 305 VAL A N 1
ATOM 2309 C CA . VAL A 1 305 ? -6.257 -11.009 0.727 1.00 91.50 305 VAL A CA 1
ATOM 2310 C C . VAL A 1 305 ? -5.447 -12.185 1.294 1.00 91.50 305 VAL A C 1
ATOM 2312 O O . VAL A 1 305 ? -4.862 -12.073 2.372 1.00 91.50 305 VAL A O 1
ATOM 2315 N N . GLY A 1 306 ? -5.462 -13.316 0.584 1.00 91.69 306 GLY A N 1
ATOM 2316 C CA . GLY A 1 306 ? -4.858 -14.585 1.005 1.00 91.69 306 GLY A CA 1
ATOM 2317 C C . GLY A 1 306 ? -5.751 -15.468 1.891 1.00 91.69 306 GLY A C 1
ATOM 2318 O O . GLY A 1 306 ? -5.445 -16.646 2.071 1.00 91.69 306 GLY A O 1
ATOM 2319 N N . ALA A 1 307 ? -6.873 -14.949 2.402 1.00 94.75 307 ALA A N 1
ATOM 2320 C CA . ALA A 1 307 ? -7.868 -15.752 3.108 1.00 94.75 307 ALA A CA 1
ATOM 2321 C C . ALA A 1 307 ? -8.756 -16.558 2.136 1.00 94.75 307 ALA A C 1
ATOM 2323 O O . ALA A 1 307 ? -9.058 -16.105 1.032 1.00 94.75 307 ALA A O 1
ATOM 2324 N N . SER A 1 308 ? -9.247 -17.715 2.587 1.00 91.38 308 SER A N 1
ATOM 2325 C CA . SER A 1 308 ? -10.185 -18.594 1.864 1.00 91.38 308 SER A CA 1
ATOM 2326 C C . SER A 1 308 ? -11.549 -17.952 1.578 1.00 91.38 308 SER A C 1
ATOM 2328 O O . SER A 1 308 ? -12.283 -18.395 0.698 1.00 91.38 308 SER A O 1
ATOM 2330 N N . GLY A 1 309 ? -11.894 -16.897 2.314 1.00 89.94 309 GLY A N 1
ATOM 2331 C CA . GLY A 1 309 ? -13.108 -16.117 2.126 1.00 89.94 309 GLY A CA 1
ATOM 2332 C C . GLY A 1 309 ? -13.188 -14.947 3.102 1.00 89.94 309 GLY A C 1
ATOM 2333 O O . GLY A 1 309 ? -12.395 -14.839 4.038 1.00 89.94 309 GLY A O 1
ATOM 2334 N N . ARG A 1 310 ? -14.184 -14.074 2.903 1.00 90.06 310 ARG A N 1
ATOM 2335 C CA . ARG A 1 310 ? -14.383 -12.836 3.684 1.00 90.06 310 ARG A CA 1
ATOM 2336 C C . ARG A 1 310 ? -14.338 -13.083 5.199 1.00 90.06 310 ARG A C 1
ATOM 2338 O O . ARG A 1 310 ? -13.587 -12.431 5.914 1.00 90.06 310 ARG A O 1
ATOM 2345 N N . GLU A 1 311 ? -15.081 -14.088 5.667 1.00 93.81 311 GLU A N 1
ATOM 2346 C CA . GLU A 1 311 ? -15.187 -14.485 7.081 1.00 93.81 311 GLU A CA 1
ATOM 2347 C C . GLU A 1 311 ? -13.872 -15.002 7.705 1.00 93.81 311 GLU A C 1
ATOM 2349 O O . GLU A 1 311 ? -13.779 -15.107 8.935 1.00 93.81 311 GLU A O 1
ATOM 2354 N N . SER A 1 312 ? -12.865 -15.315 6.887 1.00 97.25 312 SER A N 1
ATOM 2355 C CA . SER A 1 312 ? -11.529 -15.745 7.317 1.00 97.25 312 SER A CA 1
ATOM 2356 C C . SER A 1 312 ? -10.519 -14.589 7.391 1.00 97.25 312 SER A C 1
ATOM 2358 O O . SER A 1 312 ? -9.433 -14.776 7.937 1.00 97.25 312 SER A O 1
ATOM 2360 N N . GLY A 1 313 ? -10.860 -13.386 6.910 1.00 97.81 313 GLY A N 1
ATOM 2361 C CA . GLY A 1 313 ? -10.024 -12.188 7.046 1.00 97.81 313 GLY A CA 1
ATOM 2362 C C . GLY A 1 313 ? -9.993 -11.646 8.483 1.00 97.81 313 GLY A C 1
ATOM 2363 O O . GLY A 1 313 ? -10.992 -11.707 9.209 1.00 97.81 313 GLY A O 1
ATOM 2364 N N . TRP A 1 314 ? -8.857 -11.081 8.917 1.00 98.19 314 TRP A N 1
ATOM 2365 C CA . TRP A 1 314 ? -8.666 -10.687 10.325 1.00 98.19 314 TRP A CA 1
ATOM 2366 C C . TRP A 1 314 ? -9.699 -9.664 10.827 1.00 98.19 314 TRP A C 1
ATOM 2368 O O . TRP A 1 314 ? -10.067 -9.698 12.004 1.00 98.19 314 TRP A O 1
ATOM 2378 N N . ALA A 1 315 ? -10.181 -8.778 9.948 1.00 97.94 315 ALA A N 1
ATOM 2379 C CA . ALA A 1 315 ? -11.175 -7.755 10.266 1.00 97.94 315 ALA A CA 1
ATOM 2380 C C . ALA A 1 315 ? -12.528 -8.374 10.664 1.00 97.94 315 ALA A C 1
ATOM 2382 O O . ALA A 1 315 ? -13.078 -8.037 11.715 1.00 97.94 315 ALA A O 1
ATOM 2383 N N . GLU A 1 316 ? -13.022 -9.341 9.883 1.00 98.00 316 GLU A N 1
ATOM 2384 C CA . GLU A 1 316 ? -14.257 -10.080 10.181 1.00 98.00 316 GLU A CA 1
ATOM 2385 C C . GLU A 1 316 ? -14.085 -10.960 11.429 1.00 98.00 316 GLU A C 1
ATOM 2387 O O . GLU A 1 316 ? -14.940 -10.943 12.317 1.00 98.00 316 GLU A O 1
ATOM 2392 N N . ILE A 1 317 ? -12.947 -11.656 11.570 1.00 98.50 317 ILE A N 1
ATOM 2393 C CA . ILE A 1 317 ? -12.631 -12.451 12.772 1.00 98.50 317 ILE A CA 1
ATOM 2394 C C . ILE A 1 317 ? -12.671 -11.572 14.034 1.00 98.50 317 ILE A C 1
ATOM 2396 O O . ILE A 1 317 ? -13.277 -11.955 15.042 1.00 98.50 317 ILE A O 1
ATOM 2400 N N . LEU A 1 318 ? -12.053 -10.386 13.989 1.00 98.31 318 LEU A N 1
ATOM 2401 C CA . LEU A 1 318 ? -12.053 -9.439 15.104 1.00 98.31 318 LEU A CA 1
ATOM 2402 C C . LEU A 1 318 ? -13.464 -8.908 15.388 1.00 98.31 318 LEU A C 1
ATOM 2404 O O . LEU A 1 318 ? -13.867 -8.872 16.552 1.00 98.31 318 LEU A O 1
ATOM 2408 N N . ALA A 1 319 ? -14.222 -8.536 14.352 1.00 97.75 319 ALA A N 1
ATOM 2409 C CA . ALA A 1 319 ? -15.589 -8.045 14.495 1.00 97.75 319 ALA A CA 1
ATOM 2410 C C . ALA A 1 319 ? -16.509 -9.096 15.135 1.00 97.75 319 ALA A C 1
ATOM 2412 O O . ALA A 1 319 ? -17.160 -8.794 16.140 1.00 97.75 319 ALA A O 1
ATOM 2413 N N . ARG A 1 320 ? -16.489 -10.349 14.646 1.00 96.12 320 ARG A N 1
ATOM 2414 C CA . ARG A 1 320 ? -17.249 -11.462 15.244 1.00 96.12 320 ARG A CA 1
ATOM 2415 C C . ARG A 1 320 ? -16.868 -11.676 16.707 1.00 96.12 320 ARG A C 1
ATOM 2417 O O . ARG A 1 320 ? -17.755 -11.689 17.558 1.00 96.12 320 ARG A O 1
ATOM 2424 N N . LYS A 1 321 ? -15.566 -11.764 17.024 1.00 96.06 321 LYS A N 1
ATOM 2425 C CA . LYS A 1 321 ? -15.077 -11.959 18.406 1.00 96.06 321 LYS A CA 1
ATOM 2426 C C . LYS A 1 321 ? -15.504 -10.830 19.355 1.00 96.06 321 LYS A C 1
ATOM 2428 O O . LYS A 1 321 ? -15.604 -11.038 20.561 1.00 96.06 321 LYS A O 1
ATOM 2433 N N . ARG A 1 322 ? -15.738 -9.627 18.828 1.00 95.56 322 ARG A N 1
ATOM 2434 C CA . ARG A 1 322 ? -16.127 -8.442 19.602 1.00 95.56 322 ARG A CA 1
ATOM 2435 C C . ARG A 1 322 ? -17.626 -8.132 19.585 1.00 95.56 322 ARG A C 1
ATOM 2437 O O . ARG A 1 322 ? -18.031 -7.165 20.227 1.00 95.56 322 ARG A O 1
ATOM 2444 N N . GLY A 1 323 ? -18.435 -8.924 18.879 1.00 96.25 323 GLY A N 1
ATOM 2445 C CA . GLY A 1 323 ? -19.871 -8.679 18.723 1.00 96.25 323 GLY A CA 1
ATOM 2446 C C . GLY A 1 323 ? -20.199 -7.433 17.891 1.00 96.25 323 GLY A C 1
ATOM 2447 O O . GLY A 1 323 ? -21.252 -6.836 18.093 1.00 96.25 323 GLY A O 1
ATOM 2448 N N .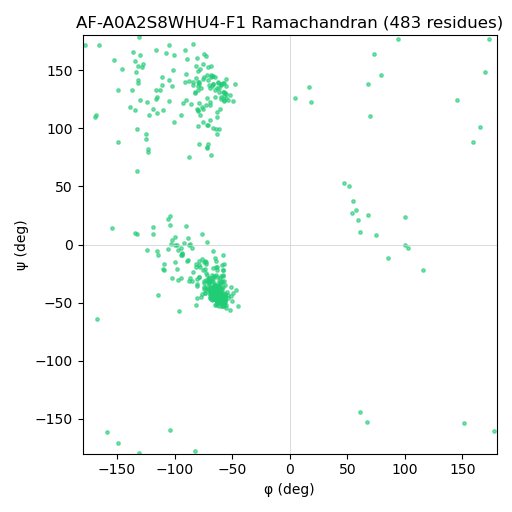 TRP A 1 324 ? -19.307 -7.013 16.992 1.00 97.38 324 TRP A N 1
ATOM 2449 C CA . TRP A 1 324 ? -19.493 -5.839 16.131 1.00 97.38 324 TRP A CA 1
ATOM 2450 C C . TRP A 1 324 ? -20.201 -6.202 14.819 1.00 97.38 324 TRP A C 1
ATOM 2452 O O . TRP A 1 324 ? -20.198 -7.361 14.402 1.00 97.38 324 TRP A O 1
ATOM 2462 N N . ASP A 1 325 ? -20.790 -5.201 14.165 1.00 96.94 325 ASP A N 1
ATOM 2463 C CA . ASP A 1 325 ? -21.290 -5.286 12.789 1.00 96.94 325 ASP A CA 1
ATOM 2464 C C . ASP A 1 325 ? -20.264 -4.639 11.827 1.00 96.94 325 ASP A C 1
ATOM 2466 O O . ASP A 1 325 ? -20.100 -3.413 11.849 1.00 96.94 325 ASP A O 1
ATOM 2470 N N . PRO A 1 326 ? -19.498 -5.423 11.045 1.00 97.00 326 PRO A N 1
ATOM 2471 C CA . PRO A 1 326 ? -18.365 -4.914 10.279 1.00 97.00 326 PRO A CA 1
ATOM 2472 C C . PRO A 1 326 ? -18.773 -4.191 8.990 1.00 97.00 326 PRO A C 1
ATOM 2474 O O . PRO A 1 326 ? -19.615 -4.648 8.213 1.00 97.00 326 PRO A O 1
ATOM 2477 N N . ARG A 1 327 ? -18.106 -3.069 8.707 1.00 97.38 327 ARG A N 1
ATOM 2478 C CA . ARG A 1 327 ? -18.121 -2.390 7.401 1.00 97.38 327 ARG A CA 1
ATOM 2479 C C . ARG A 1 327 ? -16.685 -2.219 6.923 1.00 97.38 327 ARG A C 1
ATOM 2481 O O . ARG A 1 327 ? -16.001 -1.281 7.326 1.00 97.38 327 ARG A O 1
ATOM 2488 N N . ASN A 1 328 ? -16.218 -3.149 6.097 1.00 96.12 328 ASN A N 1
ATOM 2489 C CA . ASN A 1 328 ? -14.874 -3.086 5.540 1.00 96.12 328 ASN A CA 1
ATOM 2490 C C . ASN A 1 328 ? -14.825 -2.087 4.372 1.00 96.12 328 ASN A C 1
ATOM 2492 O O . ASN A 1 328 ? -15.585 -2.219 3.415 1.00 96.12 328 ASN A O 1
ATOM 2496 N N . LEU A 1 329 ? -13.967 -1.073 4.487 1.00 94.81 329 LEU A N 1
ATOM 2497 C CA . LEU A 1 329 ? -13.723 -0.024 3.488 1.00 94.81 329 LEU A CA 1
ATOM 2498 C C . LEU A 1 329 ? -12.261 -0.039 3.006 1.00 94.81 329 LEU A C 1
ATOM 2500 O O . LEU A 1 329 ? -11.788 0.942 2.437 1.00 94.81 329 LEU A O 1
ATOM 2504 N N . ALA A 1 330 ? -11.525 -1.118 3.284 1.00 93.25 330 ALA A N 1
ATOM 2505 C CA . ALA A 1 330 ? -10.154 -1.286 2.834 1.00 93.25 330 ALA A CA 1
ATOM 2506 C C . ALA A 1 330 ? -10.064 -1.420 1.303 1.00 93.25 330 ALA A C 1
ATOM 2508 O O . ALA A 1 330 ? -10.933 -2.021 0.666 1.00 93.25 330 ALA A O 1
ATOM 2509 N N . HIS A 1 331 ? -8.995 -0.881 0.713 1.00 88.38 331 HIS A N 1
ATOM 2510 C CA . HIS A 1 331 ? -8.760 -0.910 -0.733 1.00 88.38 331 HIS A CA 1
ATOM 2511 C C . HIS A 1 331 ? -7.333 -1.364 -1.059 1.00 88.38 331 HIS A C 1
ATOM 2513 O O . HIS A 1 331 ? -6.362 -0.952 -0.419 1.00 88.38 331 HIS A O 1
ATOM 2519 N N . LYS A 1 332 ? -7.202 -2.207 -2.089 1.00 84.81 332 LYS A N 1
ATOM 2520 C CA . LYS A 1 332 ? -5.937 -2.854 -2.451 1.00 84.81 332 LYS A CA 1
ATOM 2521 C C . LYS A 1 332 ? -4.895 -1.811 -2.867 1.00 84.81 332 LYS A C 1
ATOM 2523 O O . LYS A 1 332 ? -5.209 -0.909 -3.642 1.00 84.81 332 LYS A O 1
ATOM 2528 N N . ASN A 1 333 ? -3.665 -1.939 -2.368 1.00 82.12 333 ASN A N 1
ATOM 2529 C CA . ASN A 1 333 ? -2.558 -1.000 -2.588 1.00 82.12 333 ASN A CA 1
ATOM 2530 C C . ASN A 1 333 ? -2.863 0.478 -2.237 1.00 82.12 333 ASN A C 1
ATOM 2532 O O . ASN A 1 333 ? -2.258 1.384 -2.811 1.00 82.12 333 ASN A O 1
ATOM 2536 N N . THR A 1 334 ? -3.781 0.743 -1.301 1.00 89.06 334 THR A N 1
ATOM 2537 C CA . THR A 1 334 ? -4.024 2.102 -0.778 1.00 89.06 334 THR A CA 1
ATOM 2538 C C . THR A 1 334 ? -3.356 2.321 0.579 1.00 89.06 334 THR A C 1
ATOM 2540 O O . THR A 1 334 ? -2.935 1.369 1.233 1.00 89.06 334 THR A O 1
ATOM 2543 N N . GLY A 1 335 ? -3.216 3.584 0.976 1.00 93.31 335 GLY A N 1
ATOM 2544 C CA . GLY A 1 335 ? -2.606 3.996 2.235 1.00 93.31 335 GLY A CA 1
ATOM 2545 C C . GLY A 1 335 ? -3.035 5.403 2.651 1.00 93.31 335 GLY A C 1
ATOM 2546 O O . GLY A 1 335 ? -4.030 5.954 2.158 1.00 93.31 335 GLY A O 1
ATOM 2547 N N . TYR A 1 336 ? -2.257 6.013 3.543 1.00 94.88 336 TYR A N 1
ATOM 2548 C CA . TYR A 1 336 ? -2.437 7.420 3.919 1.00 94.88 336 TYR A CA 1
ATOM 2549 C C . TYR A 1 336 ? -2.062 8.358 2.756 1.00 94.88 336 TYR A C 1
ATOM 2551 O O . TYR A 1 336 ? -2.815 9.272 2.414 1.00 94.88 336 TYR A O 1
ATOM 2559 N N . ALA A 1 337 ? -0.923 8.091 2.113 1.00 90.69 337 ALA A N 1
ATOM 2560 C CA . ALA A 1 337 ? -0.398 8.802 0.949 1.00 90.69 337 ALA A CA 1
ATOM 2561 C C . ALA A 1 337 ? -0.456 7.959 -0.342 1.00 90.69 337 ALA A C 1
ATOM 2563 O O . ALA A 1 337 ? -0.432 8.525 -1.437 1.00 90.69 337 ALA A O 1
ATOM 2564 N N . SER A 1 338 ? -0.539 6.630 -0.245 1.00 87.06 338 SER A N 1
ATOM 2565 C CA . SER A 1 338 ? -0.597 5.720 -1.400 1.00 87.06 338 SER A CA 1
ATOM 2566 C C . SER A 1 338 ? -2.001 5.532 -1.981 1.00 87.06 338 SER A C 1
ATOM 2568 O O . SER A 1 338 ? -2.990 5.400 -1.260 1.00 87.06 338 SER A O 1
ATOM 2570 N N . PHE A 1 339 ? -2.080 5.493 -3.313 1.00 82.94 339 PHE A N 1
ATOM 2571 C CA . PHE A 1 339 ? -3.299 5.250 -4.084 1.00 82.94 339 PHE A CA 1
ATOM 2572 C C . PHE A 1 339 ? -2.974 4.625 -5.446 1.00 82.94 339 PHE A C 1
ATOM 2574 O O . PHE A 1 339 ? -1.872 4.792 -5.965 1.00 82.94 339 PHE A O 1
ATOM 2581 N N . LEU A 1 340 ? -3.958 3.956 -6.051 1.00 76.38 340 LEU A N 1
ATOM 2582 C CA . LEU A 1 340 ? -3.885 3.444 -7.423 1.00 76.38 340 LEU A CA 1
ATOM 2583 C C . LEU A 1 340 ? -4.644 4.348 -8.399 1.00 76.38 340 LEU A C 1
ATOM 2585 O O . LEU A 1 340 ? -5.673 4.917 -8.033 1.00 76.38 340 LEU A O 1
ATOM 2589 N N . THR A 1 341 ? -4.201 4.389 -9.657 1.00 79.06 341 THR A N 1
ATOM 2590 C CA . THR A 1 341 ? -4.898 4.995 -10.809 1.00 79.06 341 THR A CA 1
ATOM 2591 C C . THR A 1 341 ? -4.964 4.032 -12.000 1.00 79.06 341 THR A C 1
ATOM 2593 O O . THR A 1 341 ? -4.218 3.055 -12.058 1.00 79.06 341 THR A O 1
ATOM 2596 N N . GLY A 1 342 ? -5.846 4.314 -12.965 1.00 81.38 342 GLY A N 1
ATOM 2597 C CA . GLY A 1 342 ? -5.948 3.585 -14.235 1.00 81.38 342 GLY A CA 1
ATOM 2598 C C . GLY A 1 342 ? -6.423 2.137 -14.077 1.00 81.38 342 GLY A C 1
ATOM 2599 O O . GLY A 1 342 ? -7.125 1.806 -13.123 1.00 81.38 342 GLY A O 1
ATOM 2600 N N . SER A 1 343 ? -6.032 1.254 -14.999 1.00 76.62 343 SER A N 1
ATOM 2601 C CA . SER A 1 343 ? -6.464 -0.155 -15.012 1.00 76.62 343 SER A CA 1
ATOM 2602 C C . SER A 1 343 ? -6.207 -0.913 -13.693 1.00 76.62 343 SER A C 1
ATOM 2604 O O . SER A 1 343 ? -7.114 -1.623 -13.255 1.00 76.62 343 SER A O 1
ATOM 2606 N N . PRO A 1 344 ? -5.061 -0.738 -12.993 1.00 73.00 344 PRO A N 1
ATOM 2607 C CA . PRO A 1 344 ? -4.865 -1.316 -11.661 1.00 73.00 344 PRO A CA 1
ATOM 2608 C C . PRO A 1 344 ? -5.894 -0.848 -10.624 1.00 73.00 344 PRO A C 1
ATOM 2610 O O . PRO A 1 344 ? -6.271 -1.625 -9.752 1.00 73.00 344 PRO A O 1
ATOM 2613 N N . ALA A 1 345 ? -6.372 0.399 -10.714 1.00 77.69 345 ALA A N 1
ATOM 2614 C CA . ALA A 1 345 ? -7.414 0.912 -9.828 1.00 77.69 345 ALA A CA 1
ATOM 2615 C C . ALA A 1 345 ? -8.795 0.319 -10.147 1.00 77.69 345 ALA A C 1
ATOM 2617 O O . ALA A 1 345 ? -9.518 -0.040 -9.219 1.00 77.69 345 ALA A O 1
ATOM 2618 N N . LEU A 1 346 ? -9.140 0.122 -11.428 1.00 74.94 346 LEU A N 1
ATOM 2619 C CA . LEU A 1 346 ? -10.389 -0.561 -11.793 1.00 74.94 346 LEU A CA 1
ATOM 2620 C C . LEU A 1 346 ? -10.419 -1.976 -11.205 1.00 74.94 346 LEU A C 1
ATOM 2622 O O . LEU A 1 346 ? -11.374 -2.332 -10.523 1.00 74.94 346 LEU A O 1
ATOM 2626 N N . ALA A 1 347 ? -9.335 -2.740 -11.364 1.00 74.12 347 ALA A N 1
ATOM 2627 C CA . ALA A 1 347 ? -9.230 -4.086 -10.799 1.00 74.12 347 ALA A CA 1
ATOM 2628 C C . ALA A 1 347 ? -9.247 -4.122 -9.253 1.00 74.12 347 ALA A C 1
ATOM 2630 O O . ALA A 1 347 ? -9.620 -5.134 -8.664 1.00 74.12 347 ALA A O 1
ATOM 2631 N N . ALA A 1 348 ? -8.825 -3.044 -8.583 1.00 74.19 348 ALA A N 1
ATOM 2632 C CA . ALA A 1 348 ? -8.693 -2.981 -7.124 1.00 74.19 348 ALA A CA 1
ATOM 2633 C C . ALA A 1 348 ? -9.912 -2.403 -6.385 1.00 74.19 348 ALA A C 1
ATOM 2635 O O . ALA A 1 348 ? -10.109 -2.706 -5.205 1.00 74.19 348 ALA A O 1
ATOM 2636 N N . CYS A 1 349 ? -10.675 -1.513 -7.022 1.00 79.50 349 CYS A N 1
ATOM 2637 C CA . CYS A 1 349 ? -11.748 -0.756 -6.370 1.00 79.50 349 CYS A CA 1
ATOM 2638 C C . CYS A 1 349 ? -12.866 -0.285 -7.323 1.00 79.50 349 CYS A C 1
ATOM 2640 O O . CYS A 1 349 ? -13.647 0.583 -6.928 1.00 79.50 349 CYS A O 1
ATOM 2642 N N . ASP A 1 350 ? -12.931 -0.820 -8.549 1.00 82.25 350 ASP A N 1
ATOM 2643 C CA . ASP A 1 350 ? -13.923 -0.488 -9.589 1.00 82.25 350 ASP A CA 1
ATOM 2644 C C . ASP A 1 350 ? -14.001 1.016 -9.929 1.00 82.25 350 ASP A C 1
ATOM 2646 O O . ASP A 1 350 ? -15.062 1.614 -10.113 1.00 82.25 350 ASP A O 1
ATOM 2650 N N . ARG A 1 351 ? -12.840 1.689 -9.933 1.00 81.25 351 ARG A N 1
ATOM 2651 C CA . ARG A 1 351 ? -12.723 3.132 -10.200 1.00 81.25 351 ARG A CA 1
ATOM 2652 C C . ARG A 1 351 ? -11.436 3.457 -10.939 1.00 81.25 351 ARG A C 1
ATOM 2654 O O . ARG A 1 351 ? -10.402 2.861 -10.678 1.00 81.25 351 ARG A O 1
ATOM 2661 N N . GLN A 1 352 ? -11.459 4.520 -11.745 1.00 83.19 352 GLN A N 1
ATOM 2662 C CA . GLN A 1 352 ? -10.260 5.105 -12.377 1.00 83.19 352 GLN A CA 1
ATOM 2663 C C . GLN A 1 352 ? -9.183 5.564 -11.373 1.00 83.19 352 GLN A C 1
ATOM 2665 O O . GLN A 1 352 ? -8.026 5.766 -11.745 1.00 83.19 352 GLN A O 1
ATOM 2670 N N . ARG A 1 353 ? -9.549 5.737 -10.096 1.00 85.69 353 ARG A N 1
ATOM 2671 C CA . ARG A 1 353 ? -8.628 5.977 -8.984 1.00 85.69 353 ARG A CA 1
ATOM 2672 C C . ARG A 1 353 ? -9.198 5.400 -7.690 1.00 85.69 353 ARG A C 1
ATOM 2674 O O . ARG A 1 353 ? -10.353 5.676 -7.363 1.00 85.69 353 ARG A O 1
ATOM 2681 N N . CYS A 1 354 ? -8.384 4.667 -6.934 1.00 83.94 354 CYS A N 1
ATOM 2682 C CA . CYS A 1 354 ? -8.762 4.250 -5.585 1.00 83.94 354 CYS A CA 1
ATOM 2683 C C . CYS A 1 354 ? -8.553 5.401 -4.587 1.00 83.94 354 CYS A C 1
ATOM 2685 O O . CYS A 1 354 ? -7.575 6.147 -4.709 1.00 83.94 354 CYS A O 1
ATOM 2687 N N . PRO A 1 355 ? -9.468 5.587 -3.621 1.00 86.38 355 PRO A N 1
ATOM 2688 C CA . PRO A 1 355 ? -9.356 6.653 -2.633 1.00 86.38 355 PRO A CA 1
ATOM 2689 C C . PRO A 1 355 ? -8.173 6.410 -1.689 1.00 86.38 355 PRO A C 1
ATOM 2691 O O . PRO A 1 355 ? -7.907 5.274 -1.296 1.00 86.38 355 PRO A O 1
ATOM 2694 N N . ARG A 1 356 ? -7.502 7.486 -1.266 1.00 90.94 356 ARG A N 1
ATOM 2695 C CA . ARG A 1 356 ? -6.652 7.462 -0.063 1.00 90.94 356 ARG A CA 1
ATOM 2696 C C . ARG A 1 356 ? -7.525 7.404 1.186 1.00 90.94 356 ARG A C 1
ATOM 2698 O O . ARG A 1 356 ? -8.695 7.791 1.145 1.00 90.94 356 ARG A O 1
ATOM 2705 N N . TYR A 1 357 ? -6.956 7.017 2.327 1.00 95.00 357 TYR A N 1
ATOM 2706 C CA . TYR A 1 357 ? -7.725 6.885 3.574 1.00 95.00 357 TYR A CA 1
ATOM 2707 C C . TYR A 1 357 ? -8.472 8.172 3.978 1.00 95.00 357 TYR A C 1
ATOM 2709 O O . TYR A 1 357 ? -9.594 8.098 4.477 1.00 95.00 357 TYR A O 1
ATOM 2717 N N . ALA A 1 358 ? -7.904 9.356 3.711 1.00 93.00 358 ALA A N 1
ATOM 2718 C CA . ALA A 1 358 ? -8.552 10.649 3.972 1.00 93.00 358 ALA A CA 1
ATOM 2719 C C . ALA A 1 358 ? -9.889 10.828 3.228 1.00 93.00 358 ALA A C 1
ATOM 2721 O O . ALA A 1 358 ? -10.807 11.459 3.744 1.00 93.00 358 ALA A O 1
ATOM 2722 N N . GLU A 1 359 ? -10.033 10.232 2.046 1.00 90.88 359 GLU A N 1
ATOM 2723 C CA . GLU A 1 359 ? -11.237 10.340 1.215 1.00 90.88 359 GLU A CA 1
ATOM 2724 C C . GLU A 1 359 ? -12.346 9.376 1.673 1.00 90.88 359 GLU A C 1
ATOM 2726 O O . GLU A 1 359 ? -13.525 9.591 1.392 1.00 90.88 359 GLU A O 1
ATOM 2731 N N . LEU A 1 360 ? -11.993 8.336 2.439 1.00 93.44 360 LEU A N 1
ATOM 2732 C CA . LEU A 1 360 ? -12.956 7.420 3.057 1.00 93.44 360 LEU A CA 1
ATOM 2733 C C . LEU A 1 360 ? -13.712 8.064 4.231 1.00 93.44 360 LEU A C 1
ATOM 2735 O O . LEU A 1 360 ? -14.771 7.566 4.614 1.00 93.44 360 LEU A O 1
ATOM 2739 N N . VAL A 1 361 ? -13.224 9.185 4.776 1.00 94.94 361 VAL A N 1
ATOM 2740 C CA . VAL A 1 361 ? -13.856 9.898 5.901 1.00 94.94 361 VAL A CA 1
ATOM 2741 C C . VAL A 1 361 ? -15.280 10.361 5.558 1.00 94.94 361 VAL A C 1
ATOM 2743 O O . VAL A 1 361 ? -16.185 10.222 6.380 1.00 94.94 361 VAL A O 1
ATOM 2746 N N . GLU A 1 362 ? -15.536 10.799 4.322 1.00 91.56 362 GLU A N 1
ATOM 2747 C CA . GLU A 1 362 ? -16.895 11.151 3.880 1.00 91.56 362 GLU A CA 1
ATOM 2748 C C . GLU A 1 362 ? -17.823 9.929 3.799 1.00 91.56 362 GLU A C 1
ATOM 2750 O O . GLU A 1 362 ? -18.987 9.989 4.204 1.00 91.56 362 GLU A O 1
ATOM 2755 N N . ARG A 1 363 ? -17.301 8.766 3.386 1.00 92.81 363 ARG A N 1
ATOM 2756 C CA . ARG A 1 363 ? -18.070 7.514 3.426 1.00 92.81 363 ARG A CA 1
ATOM 2757 C C . ARG A 1 363 ? -18.370 7.098 4.867 1.00 92.81 363 ARG A C 1
ATOM 2759 O O . ARG A 1 363 ? -19.488 6.666 5.143 1.00 92.81 363 ARG A O 1
ATOM 2766 N N . LEU A 1 364 ? -17.431 7.286 5.793 1.00 95.69 364 LEU A N 1
ATOM 2767 C CA . LEU A 1 364 ? -17.653 7.023 7.215 1.00 95.69 364 LEU A CA 1
ATOM 2768 C C . LEU A 1 364 ? -18.750 7.916 7.818 1.00 95.69 364 LEU A C 1
ATOM 2770 O O . LEU A 1 364 ? -19.570 7.404 8.580 1.00 95.69 364 LEU A O 1
ATOM 2774 N N . LYS A 1 365 ? -18.836 9.200 7.438 1.00 94.06 365 LYS A N 1
ATOM 2775 C CA . LYS A 1 365 ? -19.921 10.106 7.876 1.00 94.06 365 LYS A CA 1
ATOM 2776 C C . LYS A 1 365 ? -21.311 9.588 7.493 1.00 94.06 365 LYS A C 1
ATOM 2778 O O . LYS A 1 365 ? -22.232 9.709 8.292 1.00 94.06 365 LYS A O 1
ATOM 2783 N N . SER A 1 366 ? -21.463 8.950 6.327 1.00 94.06 366 SER A N 1
ATOM 2784 C CA . SER A 1 366 ? -22.737 8.305 5.947 1.00 94.06 366 SER A CA 1
ATOM 2785 C C . SER A 1 366 ? -23.051 7.017 6.724 1.00 94.06 366 SER A C 1
ATOM 2787 O O . SER A 1 366 ? -24.217 6.671 6.880 1.00 94.06 366 SER A O 1
ATOM 2789 N N . ILE A 1 367 ? -22.029 6.310 7.220 1.00 95.69 367 ILE A N 1
ATOM 2790 C CA . ILE A 1 367 ? -22.180 5.040 7.954 1.00 95.69 367 ILE A CA 1
ATOM 2791 C C . ILE A 1 367 ? -22.411 5.286 9.455 1.00 95.69 367 ILE A C 1
ATOM 2793 O O . ILE A 1 367 ? -23.040 4.462 10.114 1.00 95.69 367 ILE A O 1
ATOM 2797 N N . GLN A 1 368 ? -21.893 6.398 9.993 1.00 95.56 368 GLN A N 1
ATOM 2798 C CA . GLN A 1 368 ? -21.893 6.751 11.421 1.00 95.56 368 GLN A CA 1
ATOM 2799 C C . GLN A 1 368 ? -21.446 5.592 12.343 1.00 95.56 368 GLN A C 1
ATOM 2801 O O . GLN A 1 368 ? -22.153 5.228 13.287 1.00 95.56 368 GLN A O 1
ATOM 2806 N N . PRO A 1 369 ? -20.277 4.970 12.092 1.00 97.81 369 PRO A N 1
ATOM 2807 C CA . PRO A 1 369 ? -19.817 3.853 12.900 1.00 97.81 369 PRO A CA 1
ATOM 2808 C C . PRO A 1 369 ? -19.411 4.326 14.301 1.00 97.81 369 PRO A C 1
ATOM 2810 O O . PRO A 1 369 ? -18.700 5.314 14.465 1.00 97.81 369 PRO A O 1
ATOM 2813 N N . SER A 1 370 ? -19.801 3.569 15.324 1.00 97.38 370 SER A N 1
ATOM 2814 C CA . SER A 1 370 ? -19.378 3.819 16.714 1.00 97.38 370 SER A CA 1
ATOM 2815 C C . SER A 1 370 ? -17.920 3.417 16.990 1.00 97.38 370 SER A C 1
ATOM 2817 O O . SER A 1 370 ? -17.345 3.792 18.012 1.00 97.38 370 SER A O 1
ATOM 2819 N N . ILE A 1 371 ? -17.314 2.635 16.091 1.00 98.50 371 ILE A N 1
ATOM 2820 C CA . ILE A 1 371 ? -15.943 2.127 16.189 1.00 98.50 371 ILE A CA 1
ATOM 2821 C C . ILE A 1 371 ? -15.289 2.260 14.812 1.00 98.50 371 ILE A C 1
ATOM 2823 O O . ILE A 1 371 ? -15.874 1.845 13.813 1.00 98.50 371 ILE A O 1
ATOM 2827 N N . VAL A 1 372 ? -14.064 2.784 14.754 1.00 98.62 372 VAL A N 1
ATOM 2828 C CA . VAL A 1 372 ? -13.252 2.774 13.527 1.00 98.62 372 VAL A CA 1
ATOM 2829 C C . VAL A 1 372 ? -11.928 2.091 13.823 1.00 98.62 372 VAL A C 1
ATOM 2831 O O . VAL A 1 372 ? -11.201 2.522 14.715 1.00 98.62 372 VAL A O 1
ATOM 2834 N N . VAL A 1 373 ? -11.614 1.031 13.085 1.00 98.62 373 VAL A N 1
ATOM 2835 C CA . VAL A 1 373 ? -10.322 0.342 13.140 1.00 98.62 373 VAL A CA 1
ATOM 2836 C C . VAL A 1 373 ? -9.526 0.728 11.900 1.00 98.62 373 VAL A C 1
ATOM 2838 O O . VAL A 1 373 ? -9.995 0.535 10.781 1.00 98.62 373 VAL A O 1
ATOM 2841 N N . VAL A 1 374 ? -8.330 1.272 12.092 1.00 98.44 374 VAL A N 1
ATOM 2842 C CA . VAL A 1 374 ? -7.425 1.678 11.012 1.00 98.44 374 VAL A CA 1
ATOM 2843 C C . VAL A 1 374 ? -6.163 0.831 11.098 1.00 98.44 374 VAL A C 1
ATOM 2845 O O . VAL A 1 374 ? -5.520 0.813 12.144 1.00 98.44 374 VAL A O 1
ATOM 2848 N N . SER A 1 375 ? -5.795 0.154 10.014 1.00 95.50 375 SER A N 1
ATOM 2849 C CA . SER A 1 375 ? -4.499 -0.518 9.871 1.00 95.50 375 SER A CA 1
ATOM 2850 C C . SER A 1 375 ? -3.877 -0.098 8.545 1.00 95.50 375 SER A C 1
ATOM 2852 O O . SER A 1 375 ? -4.516 -0.206 7.503 1.00 95.50 375 SER A O 1
ATOM 2854 N N . GLY A 1 376 ? -2.658 0.431 8.563 1.00 89.06 376 GLY A N 1
ATOM 2855 C CA . GLY A 1 376 ? -2.000 0.882 7.340 1.00 89.06 376 GLY A CA 1
ATOM 2856 C C . GLY A 1 376 ? -0.691 1.609 7.590 1.00 89.06 376 GLY A C 1
ATOM 2857 O O . GLY A 1 376 ? -0.291 1.827 8.735 1.00 89.06 376 GLY A O 1
ATOM 2858 N N . GLY A 1 377 ? -0.025 1.974 6.497 1.00 89.69 377 GLY A N 1
ATOM 2859 C CA . GLY A 1 377 ? 1.367 2.424 6.479 1.00 89.69 377 GLY A CA 1
ATOM 2860 C C . GLY A 1 377 ? 2.288 1.475 5.705 1.00 89.69 377 GLY A C 1
ATOM 2861 O O . GLY A 1 377 ? 3.321 1.914 5.209 1.00 89.69 377 GLY A O 1
ATOM 2862 N N . GLN A 1 378 ? 1.898 0.202 5.523 1.00 89.94 378 GLN A N 1
ATOM 2863 C CA . GLN A 1 378 ? 2.661 -0.779 4.733 1.00 89.94 378 GLN A CA 1
ATOM 2864 C C . GLN A 1 378 ? 2.814 -0.323 3.276 1.00 89.94 378 GLN A C 1
ATOM 2866 O O . GLN A 1 378 ? 3.902 -0.387 2.710 1.00 89.94 378 GLN A O 1
ATOM 2871 N N . ARG A 1 379 ? 1.732 0.189 2.675 1.00 90.81 379 ARG A N 1
ATOM 2872 C CA . ARG A 1 379 ? 1.727 0.705 1.299 1.00 90.81 379 ARG A CA 1
ATOM 2873 C C . ARG A 1 379 ? 2.372 2.084 1.149 1.00 90.81 379 ARG A C 1
ATOM 2875 O O . ARG A 1 379 ? 2.643 2.485 0.023 1.00 90.81 379 ARG A O 1
ATOM 2882 N N . ASP A 1 380 ? 2.645 2.797 2.241 1.00 89.12 380 ASP A N 1
ATOM 2883 C CA . ASP A 1 380 ? 3.147 4.178 2.222 1.00 89.12 380 ASP A CA 1
ATOM 2884 C C . ASP A 1 380 ? 4.684 4.285 2.289 1.00 89.12 380 ASP A C 1
ATOM 2886 O O . ASP A 1 380 ? 5.231 5.371 2.096 1.00 89.12 380 ASP A O 1
ATOM 2890 N N . ILE A 1 381 ? 5.407 3.175 2.504 1.00 84.38 381 ILE A N 1
ATOM 2891 C CA . ILE A 1 381 ? 6.877 3.176 2.667 1.00 84.38 381 ILE A CA 1
ATOM 2892 C C . ILE A 1 381 ? 7.648 3.767 1.470 1.00 84.38 381 ILE A C 1
ATOM 2894 O O . ILE A 1 381 ? 8.778 4.222 1.629 1.00 84.38 381 ILE A O 1
ATOM 2898 N N . TRP A 1 382 ? 7.040 3.798 0.281 1.00 76.00 382 TRP A N 1
ATOM 2899 C CA . TRP A 1 382 ? 7.659 4.296 -0.950 1.00 76.00 382 TRP A CA 1
ATOM 2900 C C . TRP A 1 382 ? 7.360 5.779 -1.245 1.00 76.00 382 TRP A C 1
ATOM 2902 O O . TRP A 1 382 ? 7.999 6.365 -2.115 1.00 76.00 382 TRP A O 1
ATOM 2912 N N . GLN A 1 383 ? 6.450 6.418 -0.495 1.00 68.12 383 GLN A N 1
ATOM 2913 C CA . GLN A 1 383 ? 5.951 7.781 -0.768 1.00 68.12 383 GLN A CA 1
ATOM 2914 C C . GLN A 1 383 ? 6.808 8.912 -0.157 1.00 68.12 383 GLN A C 1
ATOM 2916 O O . GLN A 1 383 ? 6.481 10.096 -0.293 1.00 68.12 383 GLN A O 1
ATOM 2921 N N . GLY A 1 384 ? 7.900 8.566 0.535 1.00 61.59 384 GLY A N 1
ATOM 2922 C CA . GLY A 1 384 ? 8.759 9.504 1.265 1.00 61.59 384 GLY A CA 1
ATOM 2923 C C . GLY A 1 384 ? 8.189 9.915 2.630 1.00 61.59 384 GLY A C 1
ATOM 2924 O O . GLY A 1 384 ? 6.977 10.021 2.825 1.00 61.59 384 GLY A O 1
ATOM 2925 N N . THR A 1 385 ? 9.065 10.138 3.614 1.00 62.97 385 THR A N 1
ATOM 2926 C CA . THR A 1 385 ? 8.650 10.304 5.018 1.00 62.97 385 THR A CA 1
ATOM 2927 C C . THR A 1 385 ? 7.963 11.640 5.352 1.00 62.97 385 THR A C 1
ATOM 2929 O O . THR A 1 385 ? 6.948 11.578 6.048 1.00 62.97 385 THR A O 1
ATOM 2932 N N . PRO A 1 386 ? 8.383 12.834 4.869 1.00 59.72 386 PRO A N 1
ATOM 2933 C CA . PRO A 1 386 ? 7.725 14.091 5.256 1.00 59.72 386 PRO A CA 1
ATOM 2934 C C . PRO A 1 386 ? 6.320 14.247 4.654 1.00 59.72 386 PRO A C 1
ATOM 2936 O O . PRO A 1 386 ? 5.402 14.711 5.327 1.00 59.72 386 PRO A O 1
ATOM 2939 N N . SER A 1 387 ? 6.144 13.817 3.402 1.00 71.94 387 SER A N 1
ATOM 2940 C CA . SER A 1 387 ? 4.859 13.758 2.691 1.00 71.94 387 SER A CA 1
ATOM 2941 C C . SER A 1 387 ? 3.883 12.822 3.400 1.00 71.94 387 SER A C 1
ATOM 2943 O O . SER A 1 387 ? 2.781 13.229 3.764 1.00 71.94 387 SER A O 1
ATOM 2945 N N . THR A 1 388 ? 4.316 11.589 3.667 1.00 84.62 388 THR A N 1
ATOM 2946 C CA . THR A 1 388 ? 3.499 10.585 4.363 1.00 84.62 388 THR A CA 1
ATOM 2947 C C . THR A 1 388 ? 3.108 11.042 5.769 1.00 84.62 388 THR A C 1
ATOM 2949 O O . THR A 1 388 ? 1.964 10.856 6.177 1.00 84.62 388 THR A O 1
ATOM 2952 N N . ALA A 1 389 ? 4.011 11.702 6.502 1.00 89.56 389 ALA A N 1
ATOM 2953 C CA . ALA A 1 389 ? 3.721 12.184 7.849 1.00 89.56 389 ALA A CA 1
ATOM 2954 C C . ALA A 1 389 ? 2.595 13.228 7.896 1.00 89.56 389 ALA A C 1
ATOM 2956 O O . ALA A 1 389 ? 1.715 13.130 8.756 1.00 89.56 389 ALA A O 1
ATOM 2957 N N . ALA A 1 390 ? 2.588 14.173 6.951 1.00 90.25 390 ALA A N 1
ATOM 2958 C CA . ALA A 1 390 ? 1.531 15.173 6.830 1.00 90.25 390 ALA A CA 1
ATOM 2959 C C . ALA A 1 390 ? 0.173 14.543 6.470 1.00 90.25 390 ALA A C 1
ATOM 2961 O O . ALA A 1 390 ? -0.852 14.932 7.031 1.00 90.25 390 ALA A O 1
ATOM 2962 N N . GLU A 1 391 ? 0.156 13.543 5.585 1.00 93.69 391 GLU A N 1
ATOM 2963 C CA . GLU A 1 391 ? -1.073 12.832 5.203 1.00 93.69 391 GLU A CA 1
ATOM 2964 C C . GLU A 1 391 ? -1.642 11.982 6.352 1.00 93.69 391 GLU A C 1
ATOM 2966 O O . GLU A 1 391 ? -2.855 11.979 6.569 1.00 93.69 391 GLU A O 1
ATOM 2971 N N . ILE A 1 392 ? -0.786 11.344 7.161 1.00 97.31 392 ILE A N 1
ATOM 2972 C CA . ILE A 1 392 ? -1.195 10.663 8.403 1.00 97.31 392 ILE A CA 1
ATOM 2973 C C . ILE A 1 392 ? -1.809 11.669 9.397 1.00 97.31 392 ILE A C 1
ATOM 2975 O O . ILE A 1 392 ? -2.901 11.433 9.922 1.00 97.31 392 ILE A O 1
ATOM 2979 N N . ASP A 1 393 ? -1.141 12.805 9.640 1.00 96.31 393 ASP A N 1
ATOM 2980 C CA . ASP A 1 393 ? -1.629 13.854 10.550 1.00 96.31 393 ASP A CA 1
ATOM 2981 C C . ASP A 1 393 ? -2.967 14.452 10.082 1.00 96.31 393 ASP A C 1
ATOM 2983 O O . ASP A 1 393 ? -3.844 14.739 10.903 1.00 96.31 393 ASP A O 1
ATOM 2987 N N . ASN A 1 394 ? -3.140 14.641 8.771 1.00 96.19 394 ASN A N 1
ATOM 2988 C CA . ASN A 1 394 ? -4.386 15.125 8.182 1.00 96.19 394 ASN A CA 1
ATOM 2989 C C . ASN A 1 394 ? -5.503 14.081 8.290 1.00 96.19 394 ASN A C 1
ATOM 2991 O O . ASN A 1 394 ? -6.605 14.428 8.714 1.00 96.19 394 ASN A O 1
ATOM 2995 N N . PHE A 1 395 ? -5.223 12.811 7.979 1.00 97.69 395 PHE A N 1
ATOM 2996 C CA . PHE A 1 395 ? -6.199 11.728 8.091 1.00 97.69 395 PHE A CA 1
ATOM 2997 C C . PHE A 1 395 ? -6.769 11.608 9.509 1.00 97.69 395 PHE A C 1
ATOM 2999 O O . PHE A 1 395 ? -7.988 11.651 9.673 1.00 97.69 395 PHE A O 1
ATOM 3006 N N . TYR A 1 396 ? -5.919 11.504 10.538 1.00 98.50 396 TYR A N 1
ATOM 3007 C CA . TYR A 1 396 ? -6.400 11.325 11.915 1.00 98.50 396 TYR A CA 1
ATOM 3008 C C . TYR A 1 396 ? -7.173 12.549 12.428 1.00 98.50 396 TYR A C 1
ATOM 3010 O O . TYR A 1 396 ? -8.187 12.388 13.111 1.00 98.50 396 TYR A O 1
ATOM 3018 N N . ARG A 1 397 ? -6.760 13.767 12.045 1.00 98.06 397 ARG A N 1
ATOM 3019 C CA . ARG A 1 397 ? -7.485 15.008 12.370 1.00 98.06 397 ARG A CA 1
ATOM 3020 C C . ARG A 1 397 ? -8.873 15.040 11.727 1.00 98.06 397 ARG A C 1
ATOM 3022 O O . ARG A 1 397 ? -9.855 15.276 12.427 1.00 98.06 397 ARG A O 1
ATOM 3029 N N . SER A 1 398 ? -8.960 14.754 10.427 1.00 97.69 398 SER A N 1
ATOM 3030 C CA . SER A 1 398 ? -10.234 14.697 9.700 1.00 97.69 398 SER A CA 1
ATOM 3031 C C . SER A 1 398 ? -11.143 13.587 10.226 1.00 97.69 398 SER 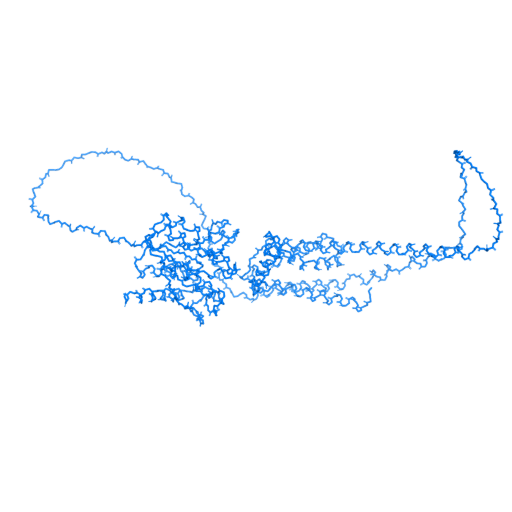A C 1
ATOM 3033 O O . SER A 1 398 ? -12.335 13.815 10.397 1.00 97.69 398 SER A O 1
ATOM 3035 N N . LEU A 1 399 ? -10.593 12.411 10.545 1.00 98.06 399 LEU A N 1
ATOM 3036 C CA . LEU A 1 399 ? -11.350 11.283 11.090 1.00 98.06 399 LEU A CA 1
ATOM 3037 C C . LEU A 1 399 ? -11.977 11.613 12.453 1.00 98.06 399 LEU A C 1
ATOM 3039 O O . LEU A 1 399 ? -13.168 11.376 12.648 1.00 98.06 399 LEU A O 1
ATOM 3043 N N . SER A 1 400 ? -11.194 12.182 13.375 1.00 97.81 400 SER A N 1
ATOM 3044 C CA . SER A 1 400 ? -11.676 12.588 14.703 1.00 97.81 400 SER A CA 1
ATOM 3045 C C . SER A 1 400 ? -12.712 13.715 14.613 1.00 97.81 400 SER A C 1
ATOM 3047 O O . SER A 1 400 ? -13.777 13.627 15.221 1.00 97.81 400 SER A O 1
ATOM 3049 N N . SER A 1 401 ? -12.471 14.720 13.761 1.00 97.50 401 SER A N 1
ATOM 3050 C CA . SER A 1 401 ? -13.426 15.812 13.531 1.00 97.50 401 SER A CA 1
ATOM 3051 C C . SER A 1 401 ? -14.735 15.348 12.880 1.00 97.50 401 SER A C 1
ATOM 3053 O O . SER A 1 401 ? -15.785 15.918 13.166 1.00 97.50 401 SER A O 1
ATOM 3055 N N . ALA A 1 402 ? -14.688 14.350 11.995 1.00 97.12 402 ALA A N 1
ATOM 3056 C CA . ALA A 1 402 ? -15.864 13.821 11.309 1.00 97.12 402 ALA A CA 1
ATOM 3057 C C . ALA A 1 402 ? -16.701 12.873 12.182 1.00 97.12 402 ALA A C 1
ATOM 3059 O O . ALA A 1 402 ? -17.907 12.752 11.969 1.00 97.12 402 ALA A O 1
ATOM 3060 N N . LEU A 1 403 ? -16.071 12.192 13.145 1.00 97.31 403 LEU A N 1
ATOM 3061 C CA . LEU A 1 403 ? -16.701 11.195 14.009 1.00 97.31 403 LEU A CA 1
ATOM 3062 C C . LEU A 1 403 ? -16.350 11.417 15.497 1.00 97.31 403 LEU A C 1
ATOM 3064 O O . LEU A 1 403 ? -15.777 10.528 16.130 1.00 97.31 403 LEU A O 1
ATOM 3068 N N . PRO A 1 404 ? -16.742 12.550 16.111 1.00 96.44 404 PRO A N 1
ATOM 3069 C CA . PRO A 1 404 ? -16.308 12.925 17.464 1.00 96.44 404 PRO A CA 1
ATOM 3070 C C . PRO A 1 404 ? -16.790 11.980 18.582 1.00 96.44 404 PRO A C 1
ATOM 3072 O O . PRO A 1 404 ? -16.329 12.078 19.714 1.00 96.44 404 PRO A O 1
ATOM 3075 N N . ARG A 1 405 ? -17.728 11.067 18.288 1.00 94.12 405 ARG A N 1
ATOM 3076 C CA . ARG A 1 405 ? -18.229 10.035 19.218 1.00 94.12 405 ARG A CA 1
ATOM 3077 C C . ARG A 1 405 ? -17.720 8.621 18.910 1.00 94.12 405 ARG A C 1
ATOM 3079 O O . ARG A 1 405 ? -18.054 7.695 19.646 1.00 94.12 405 ARG A O 1
ATOM 3086 N N . ALA A 1 406 ? -16.966 8.420 17.828 1.00 97.44 406 ALA A N 1
ATOM 3087 C CA . ALA A 1 406 ? -16.486 7.094 17.454 1.00 97.44 406 ALA A CA 1
ATOM 3088 C C . ALA A 1 406 ? -15.201 6.736 18.204 1.00 97.44 406 ALA A C 1
ATOM 3090 O O . ALA A 1 406 ? -14.260 7.524 18.292 1.00 97.44 406 ALA A O 1
ATOM 3091 N N . ARG A 1 407 ? -15.114 5.496 18.688 1.00 97.94 407 ARG A N 1
ATOM 3092 C CA . ARG A 1 407 ? -13.885 4.972 19.285 1.00 97.94 407 ARG A CA 1
ATOM 3093 C C . ARG A 1 407 ? -12.915 4.553 18.180 1.00 97.94 407 ARG A C 1
ATOM 3095 O O . ARG A 1 407 ? -13.069 3.480 17.591 1.00 97.94 407 ARG A O 1
ATOM 3102 N N . ILE A 1 408 ? -11.921 5.395 17.914 1.00 98.56 408 ILE A N 1
ATOM 3103 C CA . ILE A 1 408 ? -10.881 5.145 16.910 1.00 98.56 408 ILE A CA 1
ATOM 3104 C C . ILE A 1 408 ? -9.788 4.240 17.504 1.00 98.56 408 ILE A C 1
ATOM 3106 O O . ILE A 1 408 ? -9.268 4.493 18.595 1.00 98.56 408 ILE A O 1
ATOM 3110 N N . ILE A 1 409 ? -9.435 3.184 16.771 1.00 98.56 409 ILE A N 1
ATOM 3111 C CA . ILE A 1 409 ? -8.374 2.224 17.082 1.00 98.56 409 ILE A CA 1
ATOM 3112 C C . ILE A 1 409 ? -7.386 2.231 15.914 1.00 98.56 409 ILE A C 1
ATOM 3114 O O . ILE A 1 409 ? -7.715 1.763 14.827 1.00 98.56 409 ILE A O 1
ATOM 3118 N N . ALA A 1 410 ? -6.177 2.731 16.143 1.00 98.44 410 ALA A N 1
ATOM 3119 C CA . ALA A 1 410 ? -5.075 2.651 15.190 1.00 98.44 410 ALA A CA 1
ATOM 3120 C C . ALA A 1 410 ? -4.241 1.398 15.487 1.00 98.44 410 ALA A C 1
ATOM 3122 O O . ALA A 1 410 ? -3.740 1.243 16.598 1.00 98.44 410 ALA A O 1
ATOM 3123 N N . VAL A 1 411 ? -4.093 0.501 14.519 1.00 98.44 411 VAL A N 1
ATOM 3124 C CA . VAL A 1 411 ? -3.296 -0.729 14.616 1.00 98.44 411 VAL A CA 1
ATOM 3125 C C . VAL A 1 411 ? -1.971 -0.515 13.883 1.00 98.44 411 VAL A C 1
ATOM 3127 O O . VAL A 1 411 ? -1.954 0.062 12.795 1.00 98.44 411 VAL A O 1
ATOM 3130 N N . SER A 1 412 ? -0.855 -0.958 14.469 1.00 97.06 412 SER A N 1
ATOM 3131 C CA . SER A 1 412 ? 0.455 -0.908 13.804 1.00 97.06 412 SER A CA 1
ATOM 3132 C C . SER A 1 412 ? 0.445 -1.713 12.491 1.00 97.06 412 SER A C 1
ATOM 3134 O O . SER A 1 412 ? -0.086 -2.829 12.484 1.00 97.06 412 SER A O 1
ATOM 3136 N N . PRO A 1 413 ? 1.052 -1.215 11.397 1.00 94.31 413 PRO A N 1
ATOM 3137 C CA . PRO A 1 413 ? 1.089 -1.942 10.134 1.00 94.31 413 PRO A CA 1
ATOM 3138 C C . PRO A 1 413 ? 1.837 -3.275 10.267 1.00 94.31 413 PRO A C 1
ATOM 3140 O O . PRO A 1 413 ? 2.891 -3.371 10.901 1.00 94.31 413 PRO A O 1
ATOM 3143 N N . THR A 1 414 ? 1.294 -4.308 9.626 1.00 92.69 414 THR A N 1
ATOM 3144 C CA . THR A 1 414 ? 1.958 -5.610 9.476 1.00 92.69 414 THR A CA 1
ATOM 3145 C C . THR A 1 414 ? 2.770 -5.608 8.182 1.00 92.69 414 THR A C 1
ATOM 3147 O O . THR A 1 414 ? 2.320 -5.059 7.180 1.00 92.69 414 THR A O 1
ATOM 3150 N N . TRP A 1 415 ? 3.966 -6.196 8.200 1.00 90.31 415 TRP A N 1
ATOM 3151 C CA . TRP A 1 415 ? 4.858 -6.248 7.041 1.00 90.31 415 TRP A CA 1
ATOM 3152 C C . TRP A 1 415 ? 4.731 -7.555 6.251 1.00 90.31 415 TRP A C 1
ATOM 3154 O O . TRP A 1 415 ? 4.415 -7.518 5.067 1.00 90.31 415 TRP A O 1
ATOM 3164 N N . GLY A 1 416 ? 4.949 -8.699 6.902 1.00 89.31 416 GLY A N 1
ATOM 3165 C CA . GLY A 1 416 ? 5.015 -10.011 6.254 1.00 89.31 416 GLY A CA 1
ATOM 3166 C C . GLY A 1 416 ? 5.919 -10.968 7.030 1.00 89.31 416 GLY A C 1
ATOM 3167 O O . GLY A 1 416 ? 6.088 -10.800 8.241 1.00 89.31 416 GLY A O 1
ATOM 3168 N N . ILE A 1 417 ? 6.496 -11.951 6.332 1.00 84.19 417 ILE A N 1
ATOM 3169 C CA . ILE A 1 417 ? 7.483 -12.882 6.907 1.00 84.19 417 ILE A CA 1
ATOM 3170 C C . ILE A 1 417 ? 8.858 -12.241 7.124 1.00 84.19 417 ILE A C 1
ATOM 3172 O O . ILE A 1 417 ? 9.544 -12.595 8.079 1.00 84.19 417 ILE A O 1
ATOM 3176 N N . ASP A 1 418 ? 9.235 -11.282 6.279 1.00 85.69 418 ASP A N 1
ATOM 3177 C CA . ASP A 1 418 ? 10.548 -10.637 6.301 1.00 85.69 418 ASP A CA 1
ATOM 3178 C C . ASP A 1 418 ? 10.715 -9.646 7.472 1.00 85.69 418 ASP A C 1
ATOM 3180 O O . ASP A 1 418 ? 9.731 -9.178 8.060 1.00 85.69 418 ASP A O 1
ATOM 3184 N N . PRO A 1 419 ? 11.957 -9.236 7.796 1.00 86.69 419 PRO A N 1
ATOM 3185 C CA . PRO A 1 419 ? 12.194 -8.094 8.668 1.00 86.69 419 PRO A CA 1
ATOM 3186 C C . PRO A 1 419 ? 11.520 -6.819 8.116 1.00 86.69 419 PRO A C 1
ATOM 3188 O O . PRO A 1 419 ? 11.713 -6.492 6.943 1.00 86.69 419 PRO A O 1
ATOM 3191 N N . PRO A 1 420 ? 10.757 -6.063 8.930 1.00 88.38 420 PRO A N 1
ATOM 3192 C CA . PRO A 1 420 ? 10.173 -4.802 8.485 1.00 88.38 420 PRO A CA 1
ATOM 3193 C C . PRO A 1 420 ? 11.273 -3.760 8.218 1.00 88.38 420 PRO A C 1
ATOM 3195 O O . PRO A 1 420 ? 12.196 -3.641 9.029 1.00 88.38 420 PRO A O 1
ATOM 3198 N N . PRO A 1 421 ? 11.186 -2.969 7.133 1.00 87.69 421 PRO A N 1
ATOM 3199 C CA . PRO A 1 421 ? 12.165 -1.927 6.843 1.00 87.69 421 PRO A CA 1
ATOM 3200 C C . PRO A 1 421 ? 12.045 -0.756 7.828 1.00 87.69 421 PRO A C 1
ATOM 3202 O O . PRO A 1 421 ? 10.954 -0.440 8.305 1.00 87.69 421 PRO A O 1
ATOM 3205 N N . GLU A 1 422 ? 13.146 -0.039 8.065 1.00 87.88 422 GLU A N 1
ATOM 3206 C CA . GLU A 1 422 ? 13.196 1.109 8.991 1.00 87.88 422 GLU A CA 1
ATOM 3207 C C . GLU A 1 422 ? 12.177 2.213 8.639 1.00 87.88 422 GLU A C 1
ATOM 3209 O O . GLU A 1 422 ? 11.589 2.862 9.505 1.00 87.88 422 GLU A O 1
ATOM 3214 N N . THR A 1 423 ? 11.862 2.382 7.352 1.00 87.75 423 THR A N 1
ATOM 3215 C CA . THR A 1 423 ? 10.808 3.305 6.907 1.00 87.75 423 THR A CA 1
ATOM 3216 C C . THR A 1 423 ? 9.429 2.926 7.459 1.00 87.75 423 THR A C 1
ATOM 3218 O O . THR A 1 423 ? 8.650 3.815 7.807 1.00 87.75 423 THR A O 1
ATOM 3221 N N . LEU A 1 424 ? 9.132 1.629 7.616 1.00 90.62 424 LEU A N 1
ATOM 3222 C CA . LEU A 1 424 ? 7.899 1.168 8.256 1.00 90.62 424 LEU A CA 1
ATOM 3223 C C . LEU A 1 424 ? 7.905 1.474 9.758 1.00 90.62 424 LEU A C 1
ATOM 3225 O O . LEU A 1 424 ? 6.865 1.856 10.295 1.00 90.62 424 LEU A O 1
ATOM 3229 N N . HIS A 1 425 ? 9.056 1.368 10.433 1.00 91.62 425 HIS A N 1
ATOM 3230 C CA . HIS A 1 425 ? 9.186 1.783 11.833 1.00 91.62 425 HIS A CA 1
ATOM 3231 C C . HIS A 1 425 ? 8.901 3.284 11.986 1.00 91.62 425 HIS A C 1
ATOM 3233 O O . HIS A 1 425 ? 8.035 3.673 12.774 1.00 91.62 425 HIS A O 1
ATOM 3239 N N . THR A 1 426 ? 9.529 4.119 11.154 1.00 92.62 426 THR A N 1
ATOM 3240 C CA . THR A 1 426 ? 9.297 5.575 11.118 1.00 92.62 426 THR A CA 1
ATOM 3241 C C . THR A 1 426 ? 7.817 5.918 10.889 1.00 92.62 426 THR A C 1
ATOM 3243 O O . THR A 1 426 ? 7.237 6.714 11.633 1.00 92.62 426 THR A O 1
ATOM 3246 N N . ILE A 1 427 ? 7.168 5.279 9.907 1.00 94.12 427 ILE A N 1
ATOM 3247 C CA . ILE A 1 427 ? 5.729 5.447 9.640 1.00 94.12 427 ILE A CA 1
ATOM 3248 C C . ILE A 1 427 ? 4.890 4.983 10.836 1.00 94.12 427 ILE A C 1
ATOM 3250 O O . ILE A 1 427 ? 3.951 5.675 11.218 1.00 94.12 427 ILE A O 1
ATOM 3254 N N . THR A 1 428 ? 5.246 3.871 11.483 1.00 96.19 428 THR A N 1
ATOM 3255 C CA . THR A 1 428 ? 4.539 3.354 12.667 1.00 96.19 428 THR A CA 1
ATOM 3256 C C . THR A 1 428 ? 4.588 4.341 13.836 1.00 96.19 428 THR A C 1
ATOM 3258 O O . THR A 1 428 ? 3.558 4.577 14.470 1.00 96.19 428 THR A O 1
ATOM 3261 N N . GLN A 1 429 ? 5.736 4.980 14.095 1.00 96.56 429 GLN A N 1
ATOM 3262 C CA . GLN A 1 429 ? 5.838 6.016 15.134 1.00 96.56 429 GLN A CA 1
ATOM 3263 C C . GLN A 1 429 ? 5.002 7.257 14.800 1.00 96.56 429 GLN A C 1
ATOM 3265 O O . GLN A 1 429 ? 4.357 7.819 15.687 1.00 96.56 429 GLN A O 1
ATOM 3270 N N . GLN A 1 430 ? 4.952 7.665 13.529 1.00 97.25 430 GLN A N 1
ATOM 3271 C CA . GLN A 1 430 ? 4.105 8.779 13.105 1.00 97.25 430 GLN A CA 1
ATOM 3272 C C . GLN A 1 430 ? 2.610 8.427 13.196 1.00 97.25 430 GLN A C 1
ATOM 3274 O O . GLN A 1 430 ? 1.853 9.213 13.757 1.00 97.25 430 GLN A O 1
ATOM 3279 N N . VAL A 1 431 ? 2.181 7.232 12.766 1.00 97.81 431 VAL A N 1
ATOM 3280 C CA . VAL A 1 431 ? 0.802 6.736 12.964 1.00 97.81 431 VAL A CA 1
ATOM 3281 C C . VAL A 1 431 ? 0.431 6.744 14.445 1.00 97.81 431 VAL A C 1
ATOM 3283 O O . VAL A 1 431 ? -0.619 7.276 14.803 1.00 97.81 431 VAL A O 1
ATOM 3286 N N . LYS A 1 432 ? 1.303 6.224 15.318 1.00 98.31 432 LYS A N 1
ATOM 3287 C CA . LYS A 1 432 ? 1.121 6.256 16.775 1.00 98.31 432 LYS A CA 1
ATOM 3288 C C . LYS A 1 432 ? 0.923 7.683 17.285 1.00 98.31 432 LYS A C 1
ATOM 3290 O O . LYS A 1 432 ? -0.063 7.941 17.968 1.00 98.31 432 LYS A O 1
ATOM 3295 N N . LYS A 1 433 ? 1.824 8.601 16.925 1.00 98.25 433 LYS A N 1
ATOM 3296 C CA . LYS A 1 433 ? 1.804 10.016 17.330 1.00 98.25 433 LYS A CA 1
ATOM 3297 C C . LYS A 1 433 ? 0.544 10.749 16.859 1.00 98.25 433 LYS A C 1
ATOM 3299 O O . LYS A 1 433 ? -0.090 11.435 17.658 1.00 98.25 433 LYS A O 1
ATOM 3304 N N . SER A 1 434 ? 0.168 10.614 15.590 1.00 98.31 434 SER A N 1
ATOM 3305 C CA . SER A 1 434 ? -1.010 11.282 15.022 1.00 98.31 434 SER A CA 1
ATOM 3306 C C . SER A 1 434 ? -2.318 10.716 15.576 1.00 98.31 434 SER A C 1
ATOM 3308 O O . SER A 1 434 ? -3.238 11.482 15.859 1.00 98.31 434 SER A O 1
ATOM 3310 N N . ALA A 1 435 ? -2.390 9.398 15.787 1.00 98.44 435 ALA A N 1
ATOM 3311 C CA . ALA A 1 435 ? -3.544 8.743 16.392 1.00 98.44 435 ALA A CA 1
ATOM 3312 C C . ALA A 1 435 ? -3.746 9.186 17.852 1.00 98.44 435 ALA A C 1
ATOM 3314 O O . ALA A 1 435 ? -4.826 9.662 18.207 1.00 98.44 435 ALA A O 1
ATOM 3315 N N . THR A 1 436 ? -2.713 9.102 18.699 1.00 98.19 436 THR A N 1
ATOM 3316 C CA . THR A 1 436 ? -2.851 9.490 20.114 1.00 98.19 436 THR A CA 1
ATOM 3317 C C . THR A 1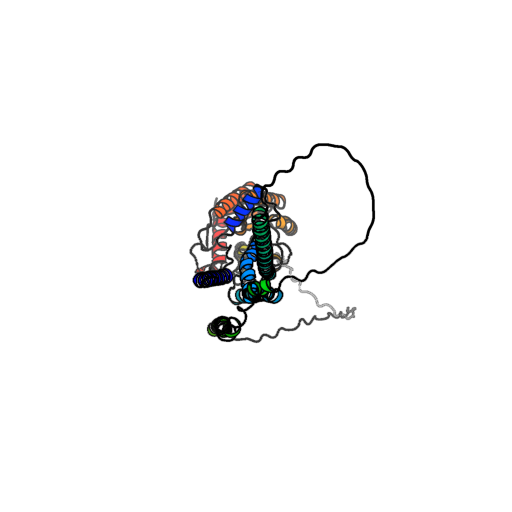 436 ? -3.121 10.985 20.281 1.00 98.19 436 THR A C 1
ATOM 3319 O O . THR A 1 436 ? -3.902 11.358 21.155 1.00 98.19 436 THR A O 1
ATOM 3322 N N . LYS A 1 437 ? -2.577 11.839 19.400 1.00 98.25 437 LYS A N 1
ATOM 3323 C CA . LYS A 1 437 ? -2.860 13.286 19.373 1.00 98.25 437 LYS A CA 1
ATOM 3324 C C . LYS A 1 437 ? -4.347 13.622 19.186 1.00 98.25 437 LYS A C 1
ATOM 3326 O O . LYS A 1 437 ? -4.772 14.686 19.624 1.00 98.25 437 LYS A O 1
ATOM 3331 N N . VAL A 1 438 ? -5.136 12.739 18.566 1.00 97.94 438 VAL A N 1
ATOM 3332 C CA . VAL A 1 438 ? -6.593 12.915 18.393 1.00 97.94 438 VAL A CA 1
ATOM 3333 C C . VAL A 1 438 ? -7.432 12.053 19.347 1.00 97.94 438 VAL A C 1
ATOM 3335 O O . VAL A 1 438 ? -8.619 11.842 19.103 1.00 97.94 438 VAL A O 1
ATOM 3338 N N . GLY A 1 439 ? -6.819 11.524 20.413 1.00 97.19 439 GLY A N 1
ATOM 3339 C CA . GLY A 1 439 ? -7.478 10.658 21.397 1.00 97.19 439 GLY A CA 1
ATOM 3340 C C . GLY A 1 439 ? -7.744 9.226 20.917 1.00 97.19 439 GLY A C 1
ATOM 3341 O O . GLY A 1 439 ? -8.411 8.461 21.614 1.00 97.19 439 GLY A O 1
ATOM 3342 N N . ALA A 1 440 ? -7.234 8.828 19.746 1.00 97.94 440 ALA A N 1
ATOM 3343 C CA . ALA A 1 440 ? -7.381 7.462 19.258 1.00 97.94 440 ALA A CA 1
ATOM 3344 C C . ALA A 1 440 ? -6.456 6.498 20.014 1.00 97.94 440 ALA A C 1
ATOM 3346 O O . ALA A 1 440 ? -5.307 6.817 20.337 1.00 97.94 440 ALA A O 1
ATOM 3347 N N . LYS A 1 441 ? -6.929 5.268 20.242 1.00 97.38 441 LYS A N 1
ATOM 3348 C CA . LYS A 1 441 ? -6.113 4.229 20.874 1.00 97.38 441 LYS A CA 1
ATOM 3349 C C . LYS A 1 441 ? -5.163 3.616 19.846 1.00 97.38 441 LYS A C 1
ATOM 3351 O O . LYS A 1 441 ? -5.618 2.910 18.948 1.00 97.38 441 LYS A O 1
ATOM 3356 N N . PHE A 1 442 ? -3.857 3.802 20.024 1.00 98.06 442 PHE A N 1
ATOM 3357 C CA . PHE A 1 442 ? -2.853 3.044 19.277 1.00 98.06 442 PHE A CA 1
ATOM 3358 C C . PHE A 1 442 ? -2.664 1.631 19.859 1.00 98.06 442 PHE A C 1
ATOM 3360 O O . PHE A 1 442 ? -2.660 1.437 21.077 1.00 98.06 442 PHE A O 1
ATOM 3367 N N . VAL A 1 443 ? -2.520 0.640 18.981 1.00 97.75 443 VAL A N 1
ATOM 3368 C CA . VAL A 1 443 ? -2.412 -0.787 19.292 1.00 97.75 443 VAL A CA 1
ATOM 3369 C C . VAL A 1 443 ? -1.238 -1.371 18.511 1.00 97.75 443 VAL A C 1
ATOM 3371 O O . VAL A 1 443 ? -1.353 -1.685 17.329 1.00 97.75 443 VAL A O 1
ATOM 3374 N N . ASP A 1 444 ? -0.108 -1.524 19.198 1.00 96.81 444 ASP A N 1
ATOM 3375 C CA . ASP A 1 444 ? 1.071 -2.208 18.670 1.00 96.81 444 ASP A CA 1
ATOM 3376 C C . ASP A 1 444 ? 0.888 -3.729 18.769 1.00 96.81 444 ASP A C 1
ATOM 3378 O O . ASP A 1 444 ? 0.767 -4.279 19.872 1.00 96.81 444 ASP A O 1
ATOM 3382 N N . ILE A 1 445 ? 0.844 -4.397 17.615 1.00 96.56 445 ILE A N 1
ATOM 3383 C CA . ILE A 1 445 ? 0.692 -5.854 17.493 1.00 96.56 445 ILE A CA 1
ATOM 3384 C C . ILE A 1 445 ? 2.001 -6.582 17.168 1.00 96.56 445 ILE A C 1
ATOM 3386 O O . ILE A 1 445 ? 1.980 -7.804 17.001 1.00 96.56 445 ILE A O 1
ATOM 3390 N N . GLY A 1 446 ? 3.129 -5.869 17.101 1.00 95.44 446 GLY A N 1
ATOM 3391 C CA . GLY A 1 446 ? 4.391 -6.413 16.606 1.00 95.44 446 GLY A CA 1
ATOM 3392 C C . GLY A 1 446 ? 4.282 -6.864 15.145 1.00 95.44 446 GLY A C 1
ATOM 3393 O O . GLY A 1 446 ? 3.579 -6.252 14.345 1.00 95.44 446 GLY A O 1
ATOM 3394 N N . GLN A 1 447 ? 4.972 -7.952 14.797 1.00 95.88 447 GLN A N 1
ATOM 3395 C CA . GLN A 1 447 ? 4.932 -8.554 13.459 1.00 95.88 447 GLN A CA 1
ATOM 3396 C C . GLN A 1 447 ? 4.493 -10.028 13.554 1.00 95.88 447 GLN A C 1
ATOM 3398 O O . GLN A 1 447 ? 5.337 -10.921 13.569 1.00 95.88 447 GLN A O 1
ATOM 3403 N N . PRO A 1 448 ? 3.177 -10.316 13.646 1.00 96.44 448 PRO A N 1
ATOM 3404 C CA . PRO A 1 448 ? 2.642 -11.654 13.952 1.00 96.44 448 PRO A CA 1
ATOM 3405 C C . PRO A 1 448 ? 2.785 -12.698 12.827 1.00 96.44 448 PRO A C 1
ATOM 3407 O O . PRO A 1 448 ? 2.291 -13.818 12.978 1.00 96.44 448 PRO A O 1
ATOM 3410 N N . LEU A 1 449 ? 3.418 -12.323 11.711 1.00 95.69 449 LEU A N 1
ATOM 3411 C CA . LEU A 1 449 ? 3.731 -13.174 10.557 1.00 95.69 449 LEU A CA 1
ATOM 3412 C C . LEU A 1 449 ? 5.242 -13.374 10.357 1.00 95.69 449 LEU A C 1
ATOM 3414 O O . LEU A 1 449 ? 5.633 -14.175 9.514 1.00 95.69 449 LEU A O 1
ATOM 3418 N N . ARG A 1 450 ? 6.088 -12.640 11.093 1.00 93.88 450 ARG A N 1
ATOM 3419 C CA . ARG A 1 450 ? 7.537 -12.639 10.880 1.00 93.88 450 ARG A CA 1
ATOM 3420 C C . ARG A 1 450 ? 8.109 -14.040 11.092 1.00 93.88 450 ARG A C 1
ATOM 3422 O O . ARG A 1 450 ? 7.749 -14.691 12.070 1.00 93.88 450 ARG A O 1
ATOM 3429 N N . ASP A 1 451 ? 8.983 -14.477 10.189 1.00 90.50 451 ASP A N 1
ATOM 3430 C CA . ASP A 1 451 ? 9.650 -15.784 10.217 1.00 90.50 451 ASP A CA 1
ATOM 3431 C C . ASP A 1 451 ? 8.665 -16.990 10.191 1.00 90.50 451 ASP A C 1
ATOM 3433 O O . ASP A 1 451 ? 9.013 -18.105 10.579 1.00 90.50 451 ASP A O 1
ATOM 3437 N N . ARG A 1 452 ? 7.414 -16.789 9.729 1.00 92.69 452 ARG A N 1
ATOM 3438 C CA . ARG A 1 452 ? 6.325 -17.791 9.748 1.00 92.69 452 ARG A CA 1
ATOM 3439 C C . ARG A 1 452 ? 5.738 -18.073 8.364 1.00 92.69 452 ARG A C 1
ATOM 3441 O O . ARG A 1 452 ? 4.663 -17.592 8.005 1.00 92.69 452 ARG A O 1
ATOM 3448 N N . THR A 1 453 ? 6.436 -18.905 7.594 1.00 92.00 453 THR A N 1
ATOM 3449 C CA . THR A 1 453 ? 6.017 -19.345 6.248 1.00 92.00 453 THR A CA 1
ATOM 3450 C C . THR A 1 453 ? 4.711 -20.151 6.237 1.00 92.00 453 THR A C 1
ATOM 3452 O O . THR A 1 453 ? 4.017 -20.169 5.225 1.00 92.00 453 THR A O 1
ATOM 3455 N N . ASP A 1 454 ? 4.320 -20.754 7.361 1.00 92.81 454 ASP A N 1
ATOM 3456 C CA . ASP A 1 454 ? 3.046 -21.466 7.541 1.00 92.81 454 ASP A CA 1
ATOM 3457 C C . ASP A 1 454 ? 1.821 -20.537 7.661 1.00 92.81 454 ASP A C 1
ATOM 3459 O O . ASP A 1 454 ? 0.681 -20.991 7.549 1.00 92.81 454 ASP A O 1
ATOM 3463 N N . LEU A 1 455 ? 2.032 -19.234 7.876 1.00 96.31 455 LEU A N 1
ATOM 3464 C CA . LEU A 1 455 ? 0.972 -18.236 8.067 1.00 96.31 455 LEU A CA 1
ATOM 3465 C C . LEU A 1 455 ? 0.657 -17.415 6.803 1.00 96.31 455 LEU A C 1
ATOM 3467 O O . LEU A 1 455 ? -0.124 -16.463 6.865 1.00 96.31 455 LEU A O 1
ATOM 3471 N N . VAL A 1 456 ? 1.246 -17.763 5.659 1.00 88.44 456 VAL A N 1
ATOM 3472 C CA . VAL A 1 456 ? 1.208 -16.969 4.422 1.00 88.44 456 VAL A CA 1
ATOM 3473 C C . VAL A 1 456 ? 0.946 -17.812 3.167 1.00 88.44 456 VAL A C 1
ATOM 3475 O O . VAL A 1 456 ? 1.020 -19.039 3.193 1.00 88.44 456 VAL A O 1
ATOM 3478 N N . VAL A 1 457 ? 0.602 -17.133 2.073 1.00 82.44 457 VAL A N 1
ATOM 3479 C CA . VAL A 1 457 ? 0.453 -17.646 0.696 1.00 82.44 457 VAL A CA 1
ATOM 3480 C C . VAL A 1 457 ? 1.217 -16.738 -0.281 1.00 82.44 457 VAL A C 1
ATOM 3482 O O . VAL A 1 457 ? 1.885 -15.792 0.145 1.00 82.44 457 VAL A O 1
ATOM 3485 N N . ASP A 1 458 ? 1.177 -17.044 -1.581 1.00 73.81 458 ASP A N 1
ATOM 3486 C CA . ASP A 1 458 ? 1.795 -16.257 -2.662 1.00 73.81 458 ASP A CA 1
ATOM 3487 C C . ASP A 1 458 ? 3.281 -15.938 -2.412 1.00 73.81 458 ASP A C 1
ATOM 3489 O O . ASP A 1 458 ? 3.734 -14.795 -2.471 1.00 73.81 458 ASP A O 1
ATOM 3493 N N . SER A 1 459 ? 4.051 -16.980 -2.081 1.00 72.50 459 SER A N 1
ATOM 3494 C CA . SER A 1 459 ? 5.479 -16.890 -1.726 1.00 72.50 459 SER A CA 1
ATOM 3495 C C . SER A 1 459 ? 5.783 -15.953 -0.543 1.00 72.50 459 SER A C 1
ATOM 3497 O O . SER A 1 459 ? 6.862 -15.370 -0.492 1.00 72.50 459 SER A O 1
ATOM 3499 N N . GLY A 1 460 ? 4.850 -15.800 0.401 1.00 71.44 460 GLY A N 1
ATOM 3500 C CA . GLY A 1 460 ? 5.023 -14.963 1.595 1.00 71.44 460 GLY A CA 1
ATOM 3501 C C . GLY A 1 460 ? 4.364 -13.587 1.526 1.00 71.44 460 GLY A C 1
ATOM 3502 O O . GLY A 1 460 ? 4.443 -12.829 2.492 1.00 71.44 460 GLY A O 1
ATOM 3503 N N . GLN A 1 461 ? 3.704 -13.263 0.411 1.00 74.12 461 GLN A N 1
ATOM 3504 C CA . GLN A 1 461 ? 3.176 -11.928 0.138 1.00 74.12 461 GLN A CA 1
ATOM 3505 C C . GLN A 1 461 ? 1.909 -11.577 0.934 1.00 74.12 461 GLN A C 1
ATOM 3507 O O . GLN A 1 461 ? 1.719 -10.409 1.277 1.00 74.12 461 GLN A O 1
ATOM 3512 N N . TYR A 1 462 ? 1.042 -12.555 1.223 1.00 88.50 462 TYR A N 1
ATOM 3513 C CA . TYR A 1 462 ? -0.244 -12.320 1.892 1.00 88.50 462 TYR A CA 1
ATOM 3514 C C . TYR A 1 462 ? -0.499 -13.318 3.028 1.00 88.50 462 TYR A C 1
ATOM 3516 O O . TYR A 1 462 ? -0.066 -14.468 2.921 1.00 88.50 462 TYR A O 1
ATOM 3524 N N . PRO A 1 463 ? -1.214 -12.931 4.103 1.00 94.94 463 PRO A N 1
ATOM 3525 C CA . PRO A 1 463 ? -1.561 -13.847 5.180 1.00 94.94 463 PRO A CA 1
ATOM 3526 C C . PRO A 1 463 ? -2.588 -14.867 4.686 1.00 94.94 463 PRO A C 1
ATOM 3528 O O . PRO A 1 463 ? -3.582 -14.503 4.061 1.00 94.94 463 PRO A O 1
ATOM 3531 N N . ASN A 1 464 ? -2.379 -16.138 5.017 1.00 94.31 464 ASN A N 1
ATOM 3532 C CA . ASN A 1 464 ? -3.392 -17.170 4.819 1.00 94.31 464 ASN A CA 1
ATOM 3533 C C . ASN A 1 464 ? -4.409 -17.157 5.979 1.00 94.31 464 ASN A C 1
ATOM 3535 O O . ASN A 1 464 ? -4.310 -16.342 6.900 1.00 94.31 464 ASN A O 1
ATOM 3539 N N . ASP A 1 465 ? -5.373 -18.075 5.986 1.00 98.06 465 ASP A N 1
ATOM 3540 C CA . ASP A 1 465 ? -6.363 -18.210 7.066 1.00 98.06 465 ASP A CA 1
ATOM 3541 C C . ASP A 1 465 ? -5.753 -18.285 8.481 1.00 98.06 465 ASP A C 1
ATOM 3543 O O . ASP A 1 465 ? -6.317 -17.751 9.442 1.00 98.06 465 ASP A O 1
ATOM 3547 N N . ALA A 1 466 ? -4.603 -18.945 8.642 1.00 98.12 466 ALA A N 1
ATOM 3548 C CA . ALA A 1 466 ? -3.889 -18.997 9.914 1.00 98.12 466 ALA A CA 1
ATOM 3549 C C . ALA A 1 466 ? -3.184 -17.664 10.224 1.00 98.12 466 ALA A C 1
ATOM 3551 O O . ALA A 1 466 ? -3.223 -17.216 11.373 1.00 98.12 466 ALA A O 1
ATOM 3552 N N . GLY A 1 467 ? -2.620 -16.990 9.218 1.00 98.06 467 GLY A N 1
ATOM 3553 C CA . GLY A 1 467 ? -2.054 -15.644 9.352 1.00 98.06 467 GLY A CA 1
ATOM 3554 C C . GLY A 1 467 ? -3.083 -14.589 9.753 1.00 98.06 467 GLY A C 1
ATOM 3555 O O . GLY A 1 467 ? -2.858 -13.841 10.706 1.00 98.06 467 GLY A O 1
ATOM 3556 N N . HIS A 1 468 ? -4.260 -14.580 9.123 1.00 98.56 468 HIS A N 1
ATOM 3557 C CA . HIS A 1 468 ? -5.372 -13.699 9.504 1.00 98.56 468 HIS A CA 1
ATOM 3558 C C . HIS A 1 468 ? -5.868 -13.975 10.929 1.00 98.56 468 HIS A C 1
ATOM 3560 O O . HIS A 1 468 ? -6.099 -13.034 11.697 1.00 98.56 468 HIS A O 1
ATOM 3566 N N . ARG A 1 469 ? -5.938 -15.250 11.345 1.00 98.50 469 ARG A N 1
ATOM 3567 C CA . ARG A 1 469 ? -6.178 -15.616 12.754 1.00 98.50 469 ARG A CA 1
ATOM 3568 C C . ARG A 1 469 ? -5.072 -15.106 13.689 1.00 98.50 469 ARG A C 1
ATOM 3570 O O . ARG A 1 469 ? -5.398 -14.636 14.779 1.00 98.50 469 ARG A O 1
ATOM 3577 N N . SER A 1 470 ? -3.801 -15.158 13.281 1.00 98.44 470 SER A N 1
ATOM 3578 C CA . SER A 1 470 ? -2.657 -14.639 14.052 1.00 98.44 470 SER A CA 1
ATOM 3579 C C . SER A 1 470 ? -2.770 -13.123 14.275 1.00 98.44 470 SER A C 1
ATOM 3581 O O . SER A 1 470 ? -2.751 -12.663 15.420 1.00 98.44 470 SER A O 1
ATOM 3583 N N . ILE A 1 471 ? -3.020 -12.352 13.208 1.00 98.38 471 ILE A N 1
ATOM 3584 C CA . ILE A 1 471 ? -3.245 -10.897 13.270 1.00 98.38 471 ILE A CA 1
ATOM 3585 C C . ILE A 1 471 ? -4.420 -10.568 14.207 1.00 98.38 471 ILE A C 1
ATOM 3587 O O . ILE A 1 471 ? -4.265 -9.792 15.154 1.00 98.38 471 ILE A O 1
ATOM 3591 N N . ALA A 1 472 ? -5.584 -11.200 14.008 1.00 98.38 472 ALA A N 1
ATOM 3592 C CA . ALA A 1 472 ? -6.769 -10.958 14.835 1.00 98.38 472 ALA A CA 1
ATOM 3593 C C . ALA A 1 472 ? -6.546 -11.318 16.318 1.00 98.38 472 ALA A C 1
ATOM 3595 O O . ALA A 1 472 ? -7.035 -10.613 17.210 1.00 98.38 472 ALA A O 1
ATOM 3596 N N . LYS A 1 473 ? -5.782 -12.384 16.603 1.00 97.94 473 LYS A N 1
ATOM 3597 C CA . LYS A 1 473 ? -5.395 -12.781 17.967 1.00 97.94 473 LYS A CA 1
ATOM 3598 C C . LYS A 1 473 ? -4.528 -11.707 18.628 1.00 97.94 473 LYS A C 1
ATOM 3600 O O . LYS A 1 473 ? -4.846 -11.309 19.751 1.00 97.94 473 LYS A O 1
ATOM 3605 N N . SER A 1 474 ? -3.507 -11.202 17.936 1.00 97.94 474 SER A N 1
ATOM 3606 C CA . SER A 1 474 ? -2.619 -10.149 18.451 1.00 97.94 474 SER A CA 1
ATOM 3607 C C . SER A 1 474 ? -3.358 -8.832 18.705 1.00 97.94 474 SER A C 1
ATOM 3609 O O . SER A 1 474 ? -3.212 -8.254 19.786 1.00 97.94 474 SER A O 1
ATOM 3611 N N . ILE A 1 475 ? -4.234 -8.401 17.784 1.00 97.75 475 ILE A N 1
ATOM 3612 C CA . ILE A 1 475 ? -5.090 -7.220 17.999 1.00 97.75 475 ILE A CA 1
ATOM 3613 C C . ILE A 1 475 ? -6.009 -7.437 19.207 1.00 97.75 475 ILE A C 1
ATOM 3615 O O . ILE A 1 475 ? -6.119 -6.555 20.060 1.00 97.75 475 ILE A O 1
ATOM 3619 N N . SER A 1 476 ? -6.654 -8.607 19.323 1.00 96.62 476 SER A N 1
ATOM 3620 C CA . SER A 1 476 ? -7.528 -8.897 20.466 1.00 96.62 476 SER A CA 1
ATOM 3621 C C . SER A 1 476 ? -6.769 -8.794 21.782 1.00 96.62 476 SER A C 1
ATOM 3623 O O . SER A 1 476 ? -7.203 -8.029 22.635 1.00 96.62 476 SER A O 1
ATOM 3625 N N . ALA A 1 477 ? -5.635 -9.485 21.922 1.00 95.56 477 ALA A N 1
ATOM 3626 C CA . ALA A 1 477 ? -4.866 -9.526 23.166 1.00 95.56 477 ALA A CA 1
ATOM 3627 C C . ALA A 1 477 ? -4.474 -8.120 23.659 1.00 95.56 477 ALA A C 1
ATOM 3629 O O . ALA A 1 477 ? -4.665 -7.793 24.829 1.00 95.56 477 ALA A O 1
ATOM 3630 N N . LYS A 1 478 ? -4.017 -7.245 22.754 1.00 94.69 478 LYS A N 1
ATOM 3631 C CA . LYS A 1 478 ? -3.658 -5.847 23.066 1.00 94.69 478 LYS A CA 1
ATOM 3632 C C . LYS A 1 478 ? -4.875 -4.942 23.325 1.00 94.69 478 LYS A C 1
ATOM 3634 O O . LYS A 1 478 ? -4.772 -3.910 23.997 1.00 94.69 478 LYS A O 1
ATOM 3639 N N . LEU A 1 479 ? -6.044 -5.294 22.788 1.00 93.69 479 LEU A N 1
ATOM 3640 C CA . LEU A 1 479 ? -7.316 -4.643 23.113 1.00 93.69 479 LEU A CA 1
ATOM 3641 C C . LEU A 1 479 ? -7.912 -5.118 24.447 1.00 93.69 479 LEU A C 1
ATOM 3643 O O . LEU A 1 479 ? -8.625 -4.336 25.072 1.00 93.69 479 LEU A O 1
ATOM 3647 N N . ASP A 1 480 ? -7.621 -6.348 24.872 1.00 90.94 480 ASP A N 1
ATOM 3648 C CA . ASP A 1 480 ? -8.077 -6.924 26.142 1.00 90.94 480 ASP A CA 1
ATOM 3649 C C . ASP A 1 480 ? -7.212 -6.445 27.317 1.00 90.94 480 ASP A C 1
ATOM 3651 O O . ASP A 1 480 ? -7.755 -5.949 28.300 1.00 90.94 480 ASP A O 1
ATOM 3655 N N . ALA A 1 481 ? -5.881 -6.459 27.176 1.00 82.12 481 ALA A N 1
ATOM 3656 C CA . ALA A 1 481 ? -4.938 -6.040 28.222 1.00 82.12 481 ALA A CA 1
ATOM 3657 C C . ALA A 1 481 ? -5.127 -4.590 28.720 1.00 82.12 481 ALA A C 1
ATOM 3659 O O . ALA A 1 481 ? -4.720 -4.256 29.825 1.00 82.12 481 ALA A O 1
ATOM 3660 N N . SER A 1 482 ? -5.760 -3.716 27.928 1.00 64.62 482 SER A N 1
ATOM 3661 C CA . SER A 1 482 ? -6.040 -2.328 28.326 1.00 64.62 482 SER A CA 1
ATOM 3662 C C . SER A 1 482 ? -7.365 -2.136 29.070 1.00 64.62 482 SER A C 1
ATOM 3664 O O . SER A 1 482 ? -7.795 -0.996 29.213 1.00 64.62 482 SER A O 1
ATOM 3666 N N . LYS A 1 483 ? -8.094 -3.209 29.393 1.00 57.84 483 LYS A N 1
ATOM 3667 C CA . LYS A 1 483 ? -9.321 -3.150 30.207 1.00 57.84 483 LYS A CA 1
ATOM 3668 C C . LYS A 1 483 ? -9.068 -3.489 31.681 1.00 57.84 483 LYS A C 1
ATOM 3670 O O . LYS A 1 483 ? -10.016 -3.534 32.454 1.00 57.84 483 LYS A O 1
ATOM 3675 N N . SER A 1 484 ? -7.820 -3.791 32.034 1.00 39.56 484 SER A N 1
ATOM 3676 C CA . SER A 1 484 ? -7.407 -4.314 33.341 1.00 39.56 484 SER A CA 1
ATOM 3677 C C . SER A 1 484 ? -6.686 -3.273 34.209 1.00 39.56 484 SER A C 1
ATOM 3679 O O . SER A 1 484 ? -5.935 -3.656 35.100 1.00 39.56 484 SER A O 1
ATOM 3681 N N . TYR A 1 485 ? -6.901 -1.986 33.922 1.00 31.27 485 TYR A N 1
ATOM 3682 C CA . TYR A 1 485 ? -6.407 -0.817 34.654 1.00 31.27 485 TYR A CA 1
ATOM 3683 C C . TYR A 1 485 ? -7.525 0.222 34.747 1.00 31.27 485 TYR A C 1
ATOM 3685 O O . TYR A 1 485 ? -8.237 0.366 33.724 1.00 31.27 485 TYR A O 1
#

Nearest PDB structures (foldseek):
  1bwq-assembly1_A-2  TM=6.933E-01  e=3.216E-04  Bos taurus
  3dt9-assembly1_A  TM=6.529E-01  e=4.000E-04  Bos taurus
  3dt8-assembly1_A  TM=6.705E-01  e=5.862E-04  Bos taurus
  1es9-assembly1_A-2  TM=6.063E-01  e=7.292E-04  Bos taurus
  1vyh-assembly1_A  TM=6.070E-01  e=9.580E-04  Homo sapiens

Mean predicted aligned error: 20.93 Å